Protein AF-0000000085147055 (afdb_homodimer)

pLDDT: mean 97.02, std 5.81, range [41.28, 99.0]

Secondary structure (DSSP, 8-state):
--PPPPHHHHHHHHHHHH--B---EES---TT--HHHHHHHHHHHHHHS--GGG---EEEEEEEHHHHHHHHHHHHHHS-STGGGHHHHHHHHH-SEEEEEEEEHHHHHHHHHH-GGGTTHHHHHHHHHHHHHHHHHHHHHHHTT-EEEEE--HHHHHHHGGGGT--TTEEEEEEEEEEEESS------------EEE-/--PPPPHHHHHHHHHHHH--B---EES---TT--HHHHHHHHHHHHHHS--GGG---EEEEEEEHHHHHHHHHHHHHHS-STGGGHHHHHHHHH-SEEEEEEEEHHHHHHHHHH-GGGTTHHHHHHHHHHHHHHHHHHHHHHHTT-EEEEE--HHHHHHHGGGGT--TTEEEEEEEEEEEESS------------EEE-

Radius of gyration: 20.84 Å; Cα contacts (8 Å, |Δi|>4): 750; chains: 2; bounding box: 51×59×54 Å

Structure (mmCIF, N/CA/C/O backbone):
data_AF-0000000085147055-model_v1
#
loop_
_entity.id
_entity.type
_entity.pdbx_description
1 polymer 'Nitroreductase domain-containing protein'
#
loop_
_atom_site.group_PDB
_atom_site.id
_atom_site.type_symbol
_atom_site.label_atom_id
_atom_site.label_alt_id
_atom_site.label_comp_id
_atom_site.label_asym_id
_atom_site.label_entity_id
_atom_site.label_seq_id
_atom_site.pdbx_PDB_ins_code
_atom_site.Cartn_x
_atom_site.Cartn_y
_atom_site.Cartn_z
_atom_site.occupancy
_atom_site.B_iso_or_equiv
_atom_site.auth_seq_id
_atom_site.auth_comp_id
_atom_site.auth_asym_id
_atom_site.auth_atom_id
_atom_site.pdbx_PDB_model_num
ATOM 1 N N . MET A 1 1 ? 1.228 -4.309 -29.781 1 41.88 1 MET A N 1
ATOM 2 C CA . MET A 1 1 ? 0.144 -3.332 -29.719 1 41.88 1 MET A CA 1
ATOM 3 C C . MET A 1 1 ? -0.255 -3.053 -28.266 1 41.88 1 MET A C 1
ATOM 5 O O . MET A 1 1 ? -0.121 -3.922 -27.406 1 41.88 1 MET A O 1
ATOM 9 N N . ALA A 1 2 ? -0.337 -1.767 -28 1 50.84 2 ALA A N 1
ATOM 10 C CA . ALA A 1 2 ? -0.741 -1.459 -26.641 1 50.84 2 ALA A CA 1
ATOM 11 C C . ALA A 1 2 ? -2.014 -2.213 -26.266 1 50.84 2 ALA A C 1
ATOM 13 O O . ALA A 1 2 ? -3.025 -2.127 -26.953 1 50.84 2 ALA A O 1
ATOM 14 N N . VAL A 1 3 ? -1.948 -3.371 -25.469 1 72.38 3 VAL A N 1
ATOM 15 C CA . VAL A 1 3 ? -3.127 -4.145 -25.094 1 72.38 3 VAL A CA 1
ATOM 16 C C . VAL A 1 3 ? -4.09 -3.262 -24.297 1 72.38 3 VAL A C 1
ATOM 18 O O . VAL A 1 3 ? -3.678 -2.541 -23.391 1 72.38 3 VAL A O 1
ATOM 21 N N . THR A 1 4 ? -5.285 -3.139 -24.812 1 88.69 4 THR A N 1
ATOM 22 C CA . THR A 1 4 ? -6.293 -2.242 -24.266 1 88.69 4 THR A CA 1
ATOM 23 C C . THR A 1 4 ? -6.781 -2.738 -22.906 1 88.69 4 THR A C 1
ATOM 25 O O . THR A 1 4 ? -7.078 -3.924 -22.734 1 88.69 4 THR A O 1
ATOM 28 N N . LEU A 1 5 ? -6.688 -1.878 -21.828 1 95.38 5 LEU A N 1
ATOM 29 C CA . LEU A 1 5 ? -7.203 -2.17 -20.5 1 95.38 5 LEU A CA 1
ATOM 30 C C . LEU A 1 5 ? -8.625 -1.635 -20.344 1 95.38 5 LEU A C 1
ATOM 32 O O . LEU A 1 5 ? -8.969 -0.599 -20.906 1 95.38 5 LEU A O 1
ATOM 36 N N . PRO A 1 6 ? -9.422 -2.412 -19.547 1 94.81 6 PRO A N 1
ATOM 37 C CA . PRO A 1 6 ? -10.727 -1.84 -19.203 1 94.81 6 PRO A CA 1
ATOM 38 C C . PRO A 1 6 ? -10.625 -0.431 -18.625 1 94.81 6 PRO A C 1
ATOM 40 O O . PRO A 1 6 ? -9.633 -0.1 -17.969 1 94.81 6 PRO A O 1
ATOM 43 N N . ALA A 1 7 ? -11.656 0.347 -18.828 1 95.75 7 ALA A N 1
ATOM 44 C CA . ALA A 1 7 ? -11.656 1.767 -18.484 1 95.75 7 ALA A CA 1
ATOM 45 C C . ALA A 1 7 ? -11.352 1.975 -17 1 95.75 7 ALA A C 1
ATOM 47 O O . ALA A 1 7 ? -10.531 2.822 -16.641 1 95.75 7 ALA A O 1
ATOM 48 N N . ASN A 1 8 ? -12.016 1.227 -16.125 1 96.56 8 ASN A N 1
ATOM 49 C CA . ASN A 1 8 ? -11.812 1.409 -14.695 1 96.56 8 ASN A CA 1
ATOM 50 C C . ASN A 1 8 ? -10.391 1.049 -14.273 1 96.56 8 ASN A C 1
ATOM 52 O O . ASN A 1 8 ? -9.836 1.665 -13.367 1 96.56 8 ASN A O 1
ATOM 56 N N . THR A 1 9 ? -9.805 0.028 -14.953 1 98.25 9 THR A N 1
ATOM 57 C CA . THR A 1 9 ? -8.422 -0.335 -14.688 1 98.25 9 THR A CA 1
ATOM 58 C C . THR A 1 9 ? -7.477 0.792 -15.094 1 98.25 9 THR A C 1
ATOM 60 O O . THR A 1 9 ? -6.555 1.139 -14.352 1 98.25 9 THR A O 1
ATOM 63 N N . GLN A 1 10 ? -7.746 1.362 -16.203 1 98 10 GLN A N 1
ATOM 64 C CA . GLN A 1 10 ? -6.91 2.453 -16.703 1 98 10 GLN A CA 1
ATOM 65 C C . GLN A 1 10 ? -6.984 3.664 -15.773 1 98 10 GLN A C 1
ATOM 67 O O . GLN A 1 10 ? -5.969 4.301 -15.492 1 98 10 GLN A O 1
ATOM 72 N N . VAL A 1 11 ? -8.203 4 -15.312 1 98.44 11 VAL A N 1
ATOM 73 C CA . VAL A 1 11 ? -8.375 5.117 -14.391 1 98.44 11 VAL A CA 1
ATOM 74 C C . VAL A 1 11 ? -7.574 4.863 -13.117 1 98.44 11 VAL A C 1
ATOM 76 O O . VAL A 1 11 ? -6.914 5.77 -12.602 1 98.44 11 VAL A O 1
ATOM 79 N N . TYR A 1 12 ? -7.648 3.617 -12.633 1 98.88 12 TYR A N 1
ATOM 80 C CA . TYR A 1 12 ? -6.941 3.234 -11.414 1 98.88 12 TYR A CA 1
ATOM 81 C C . TYR A 1 12 ? -5.434 3.381 -11.594 1 98.88 12 TYR A C 1
ATOM 83 O O . TYR A 1 12 ? -4.766 4.004 -10.766 1 98.88 12 TYR A O 1
ATOM 91 N N . LEU A 1 13 ? -4.891 2.912 -12.68 1 98.81 13 LEU A N 1
ATOM 92 C CA . LEU A 1 13 ? -3.457 2.963 -12.938 1 98.81 13 LEU A CA 1
ATOM 93 C C . LEU A 1 13 ? -3.002 4.395 -13.203 1 98.81 13 LEU A C 1
ATOM 95 O O . LEU A 1 13 ? -1.896 4.781 -12.828 1 98.81 13 LEU A O 1
ATOM 99 N N . ASN A 1 14 ? -3.867 5.184 -13.852 1 98.69 14 ASN A N 1
ATOM 100 C CA . ASN A 1 14 ? -3.543 6.59 -14.062 1 98.69 14 ASN A CA 1
ATOM 101 C C . ASN A 1 14 ? -3.381 7.34 -12.742 1 98.69 14 ASN A C 1
ATOM 103 O O . ASN A 1 14 ? -2.502 8.188 -12.609 1 98.69 14 ASN A O 1
ATOM 107 N N . ALA A 1 15 ? -4.262 7.035 -11.789 1 98.88 15 ALA A N 1
ATOM 108 C CA . ALA A 1 15 ? -4.168 7.672 -10.477 1 98.88 15 ALA A CA 1
ATOM 109 C C . ALA A 1 15 ? -2.846 7.332 -9.789 1 98.88 15 ALA A C 1
ATOM 111 O O . ALA A 1 15 ? -2.182 8.211 -9.234 1 98.88 15 ALA A O 1
ATOM 112 N N . ILE A 1 16 ? -2.449 6.051 -9.875 1 98.81 16 ILE A N 1
ATOM 113 C CA . ILE A 1 16 ? -1.212 5.59 -9.25 1 98.81 16 ILE A CA 1
ATOM 114 C C . ILE A 1 16 ? -0.019 6.289 -9.898 1 98.81 16 ILE A C 1
ATOM 116 O O . ILE A 1 16 ? 0.885 6.762 -9.203 1 98.81 16 ILE A O 1
ATOM 120 N N . ALA A 1 17 ? -0.03 6.426 -11.172 1 98.38 17 ALA A N 1
ATOM 121 C CA . ALA A 1 17 ? 1.076 7.035 -11.906 1 98.38 17 ALA A CA 1
ATOM 122 C C . ALA A 1 17 ? 1.141 8.539 -11.648 1 98.38 17 ALA A C 1
ATOM 124 O O . ALA A 1 17 ? 2.225 9.125 -11.633 1 98.38 17 ALA A O 1
ATOM 125 N N . ALA A 1 18 ? 0.005 9.172 -11.43 1 98.19 18 ALA A N 1
ATOM 126 C CA . ALA A 1 18 ? -0.072 10.625 -11.289 1 98.19 18 ALA A CA 1
ATOM 127 C C . ALA A 1 18 ? 0.379 11.062 -9.898 1 98.19 18 ALA A C 1
ATOM 129 O O . ALA A 1 18 ? 0.724 12.227 -9.688 1 98.19 18 ALA A O 1
ATOM 130 N N . ARG A 1 19 ? 0.287 10.148 -8.945 1 98.69 19 ARG A N 1
ATOM 131 C CA . ARG A 1 19 ? 0.708 10.453 -7.586 1 98.69 19 ARG A CA 1
ATOM 132 C C . ARG A 1 19 ? 2.207 10.727 -7.523 1 98.69 19 ARG A C 1
ATOM 134 O O . ARG A 1 19 ? 3.018 9.852 -7.832 1 98.69 19 ARG A O 1
ATOM 141 N N . ARG A 1 20 ? 2.592 11.953 -7.199 1 98.31 20 ARG A N 1
ATOM 142 C CA . ARG A 1 20 ? 3.967 12.422 -7.055 1 98.31 20 ARG A CA 1
ATOM 143 C C . ARG A 1 20 ? 4.137 13.242 -5.781 1 98.31 20 ARG A C 1
ATOM 145 O O . ARG A 1 20 ? 3.176 13.836 -5.289 1 98.31 20 ARG A O 1
ATOM 152 N N . THR A 1 21 ? 5.359 13.219 -5.277 1 98.19 21 THR A N 1
ATOM 153 C CA . THR A 1 21 ? 5.676 14.125 -4.184 1 98.19 21 THR A CA 1
ATOM 154 C C . THR A 1 21 ? 5.633 15.578 -4.656 1 98.19 21 THR A C 1
ATOM 156 O O . THR A 1 21 ? 6.277 15.938 -5.645 1 98.19 21 THR A O 1
ATOM 159 N N . LEU A 1 22 ? 4.848 16.359 -4.035 1 98.19 22 LEU A N 1
ATOM 160 C CA . LEU A 1 22 ? 4.785 17.797 -4.254 1 98.19 22 LEU A CA 1
ATOM 161 C C . LEU A 1 22 ? 5.066 18.562 -2.961 1 98.19 22 LEU A C 1
ATOM 163 O O . LEU A 1 22 ? 4.191 18.656 -2.096 1 98.19 22 LEU A O 1
ATOM 167 N N . TYR A 1 23 ? 6.195 19.172 -2.854 1 96.31 23 TYR A N 1
ATOM 168 C CA . TYR A 1 23 ? 6.641 19.797 -1.612 1 96.31 23 TYR A CA 1
ATOM 169 C C . TYR A 1 23 ? 6.078 21.203 -1.482 1 96.31 23 TYR A C 1
ATOM 171 O O . TYR A 1 23 ? 5.723 21.641 -0.385 1 96.31 23 TYR A O 1
ATOM 179 N N . GLU A 1 24 ? 6.082 21.891 -2.582 1 97.12 24 GLU A N 1
ATOM 180 C CA . GLU A 1 24 ? 5.613 23.266 -2.547 1 97.12 24 GLU A CA 1
ATOM 181 C C . GLU A 1 24 ? 4.09 23.328 -2.637 1 97.12 24 GLU A C 1
ATOM 183 O O . GLU A 1 24 ? 3.514 23.078 -3.697 1 97.12 24 GLU A O 1
ATOM 188 N N . LEU A 1 25 ? 3.486 23.719 -1.495 1 98.56 25 LEU A N 1
ATOM 189 C CA . LEU A 1 25 ? 2.033 23.75 -1.383 1 98.56 25 LEU A CA 1
ATOM 190 C C . LEU A 1 25 ? 1.547 25.109 -0.918 1 98.56 25 LEU A C 1
ATOM 192 O O . LEU A 1 25 ? 2.32 25.891 -0.359 1 98.56 25 LEU A O 1
ATOM 196 N N . LYS A 1 26 ? 0.346 25.422 -1.238 1 98.12 26 LYS A N 1
ATOM 197 C CA . LYS A 1 26 ? -0.42 26.469 -0.58 1 98.12 26 LYS A CA 1
ATOM 198 C C . LYS A 1 26 ? -1.386 25.891 0.448 1 98.12 26 LYS A C 1
ATOM 200 O O . LYS A 1 26 ? -2.035 24.875 0.193 1 98.12 26 LYS A O 1
ATOM 205 N N . PRO A 1 27 ? -1.491 26.531 1.623 1 98.44 27 PRO A N 1
ATOM 206 C CA . PRO A 1 27 ? -2.373 26.016 2.672 1 98.44 27 PRO A CA 1
ATOM 207 C C . PRO A 1 27 ? -3.848 26.312 2.4 1 98.44 27 PRO A C 1
ATOM 209 O O . PRO A 1 27 ? -4.504 26.984 3.201 1 98.44 27 PRO A O 1
ATOM 212 N N . GLU A 1 28 ? -4.324 25.781 1.277 1 98.5 28 GLU A N 1
ATOM 213 C CA . GLU A 1 28 ? -5.691 25.922 0.793 1 98.5 28 GLU A CA 1
ATOM 214 C C . GLU A 1 28 ? -6.203 24.609 0.188 1 98.5 28 GLU A C 1
ATOM 216 O O . GLU A 1 28 ? -5.418 23.703 -0.084 1 98.5 28 GLU A O 1
ATOM 221 N N . LEU A 1 29 ? -7.484 24.562 0.092 1 98.25 29 LEU A N 1
ATOM 222 C CA . LEU A 1 29 ? -8.125 23.453 -0.624 1 98.25 29 LEU A CA 1
ATOM 223 C C . LEU A 1 29 ? -8.594 23.906 -2.002 1 98.25 29 LEU A C 1
ATOM 225 O O . LEU A 1 29 ? -8.914 25.078 -2.201 1 98.25 29 LEU A O 1
ATOM 229 N N . PRO A 1 30 ? -8.609 22.953 -2.922 1 96.81 30 PRO A N 1
ATOM 230 C CA . PRO A 1 30 ? -9.266 23.281 -4.188 1 96.81 30 PRO A CA 1
ATOM 231 C C . PRO A 1 30 ? -10.711 23.75 -3.998 1 96.81 30 PRO A C 1
ATOM 233 O O . PRO A 1 30 ? -11.375 23.328 -3.039 1 96.81 30 PRO A O 1
ATOM 236 N N . ALA A 1 31 ? -11.273 24.547 -4.895 1 94.19 31 ALA A N 1
ATOM 237 C CA . ALA A 1 31 ? -12.57 25.203 -4.766 1 94.19 31 ALA A CA 1
ATOM 238 C C . ALA A 1 31 ? -13.688 24.188 -4.578 1 94.19 31 ALA A C 1
ATOM 240 O O . ALA A 1 31 ? -14.656 24.453 -3.857 1 94.19 31 ALA A O 1
ATOM 241 N N . ASP A 1 32 ? -13.625 23.031 -5.168 1 93.5 32 ASP A N 1
ATOM 242 C CA . ASP A 1 32 ? -14.719 22.062 -5.141 1 93.5 32 ASP A CA 1
ATOM 243 C C . ASP A 1 32 ? -14.398 20.906 -4.211 1 93.5 32 ASP A C 1
ATOM 245 O O . ASP A 1 32 ? -15.016 19.844 -4.297 1 93.5 32 ASP A O 1
ATOM 249 N N . VAL A 1 33 ? -13.445 21.094 -3.299 1 97.06 33 VAL A N 1
ATOM 250 C CA . VAL A 1 33 ? -13.047 20.062 -2.348 1 97.06 33 VAL A CA 1
ATOM 251 C C . VAL A 1 33 ? -13.219 20.578 -0.921 1 97.06 33 VAL A C 1
ATOM 253 O O . VAL A 1 33 ? -12.727 21.656 -0.581 1 97.06 33 VAL A O 1
ATOM 256 N N . THR A 1 34 ? -13.93 19.828 -0.094 1 97.12 34 THR A N 1
ATOM 257 C CA . THR A 1 34 ? -14.148 20.188 1.301 1 97.12 34 THR A CA 1
ATOM 258 C C . THR A 1 34 ? -13.336 19.281 2.229 1 97.12 34 THR A C 1
ATOM 260 O O . THR A 1 34 ? -12.812 18.25 1.797 1 97.12 34 THR A O 1
ATOM 263 N N . LEU A 1 35 ? -13.266 19.734 3.434 1 97.69 35 LEU A N 1
ATOM 264 C CA . LEU A 1 35 ? -12.617 18.922 4.445 1 97.69 35 LEU A CA 1
ATOM 265 C C . LEU A 1 35 ? -13.336 17.578 4.609 1 97.69 35 LEU A C 1
ATOM 267 O O . LEU A 1 35 ? -12.711 16.562 4.867 1 97.69 35 LEU A O 1
ATOM 271 N N . GLU A 1 36 ? -14.625 17.594 4.469 1 97.38 36 GLU A N 1
ATOM 272 C CA . GLU A 1 36 ? -15.422 16.375 4.559 1 97.38 36 GLU A CA 1
ATOM 273 C C . GLU A 1 36 ? -15.055 15.383 3.449 1 97.38 36 GLU A C 1
ATOM 275 O O . GLU A 1 36 ? -15.07 14.172 3.658 1 97.38 36 GLU A O 1
ATOM 280 N N . ASN A 1 37 ? -14.758 15.891 2.223 1 98.25 37 ASN A N 1
ATOM 281 C CA . ASN A 1 37 ? -14.281 15.031 1.145 1 98.25 37 ASN A CA 1
ATOM 282 C C . ASN A 1 37 ? -12.984 14.32 1.529 1 98.25 37 ASN A C 1
ATOM 284 O O . ASN A 1 37 ? -12.844 13.117 1.287 1 98.25 37 ASN A O 1
ATOM 288 N N . ILE A 1 38 ? -12.086 15.078 2.121 1 98.69 38 ILE A N 1
ATOM 289 C CA . ILE A 1 38 ? -10.797 14.531 2.521 1 98.69 38 ILE A CA 1
ATOM 290 C C . ILE A 1 38 ? -11 13.461 3.59 1 98.69 38 ILE A C 1
ATOM 292 O O . ILE A 1 38 ? -10.43 12.367 3.498 1 98.69 38 ILE A O 1
ATOM 296 N N . GLN A 1 39 ? -11.82 13.758 4.555 1 98.75 39 GLN A N 1
ATOM 297 C CA . GLN A 1 39 ? -12.125 12.797 5.609 1 98.75 39 GLN A CA 1
ATOM 298 C C . GLN A 1 39 ? -12.75 11.531 5.031 1 98.75 39 GLN A C 1
ATOM 300 O O . GLN A 1 39 ? -12.383 10.414 5.426 1 98.75 39 GLN A O 1
ATOM 305 N N . GLN A 1 40 ? -13.688 11.68 4.141 1 98.38 40 GLN A N 1
ATOM 306 C CA . GLN A 1 40 ? -14.352 10.555 3.502 1 98.38 40 GLN A CA 1
ATOM 307 C C . GLN A 1 40 ? -13.352 9.664 2.768 1 98.38 40 GLN A C 1
ATOM 309 O O . GLN A 1 40 ? -13.43 8.438 2.84 1 98.38 40 GLN A O 1
ATOM 314 N N . VAL A 1 41 ? -12.461 10.266 2.064 1 98.81 41 VAL A N 1
ATOM 315 C CA . VAL A 1 41 ? -11.453 9.547 1.287 1 98.81 41 VAL A CA 1
ATOM 316 C C . VAL A 1 41 ? -10.562 8.734 2.221 1 98.81 41 VAL A C 1
ATOM 318 O O . VAL A 1 41 ? -10.406 7.523 2.043 1 98.81 41 VAL A O 1
ATOM 321 N N . VAL A 1 42 ? -10.016 9.367 3.244 1 98.94 42 VAL A N 1
ATOM 322 C CA . VAL A 1 42 ? -9.109 8.695 4.164 1 98.94 42 VAL A CA 1
ATOM 323 C C . VAL A 1 42 ? -9.859 7.602 4.922 1 98.94 42 VAL A C 1
ATOM 325 O O . VAL A 1 42 ? -9.344 6.492 5.094 1 98.94 42 VAL A O 1
ATOM 328 N N . GLN A 1 43 ? -11.07 7.867 5.328 1 98.81 43 GLN A N 1
ATOM 329 C CA . GLN A 1 43 ? -11.891 6.891 6.031 1 98.81 43 GLN A CA 1
ATOM 330 C C . GLN A 1 43 ? -12.133 5.652 5.176 1 98.81 43 GLN A C 1
ATOM 332 O O . GLN A 1 43 ? -12.031 4.523 5.668 1 98.81 43 GLN A O 1
ATOM 337 N N . SER A 1 44 ? -12.484 5.887 3.926 1 98.75 44 SER A N 1
ATOM 338 C CA . SER A 1 44 ? -12.742 4.773 3.021 1 98.75 44 SER A CA 1
ATOM 339 C C . SER A 1 44 ? -11.516 3.887 2.865 1 98.75 44 SER A C 1
ATOM 341 O O . SER A 1 44 ? -11.617 2.658 2.877 1 98.75 44 SER A O 1
ATOM 343 N N . ILE A 1 45 ? -10.367 4.461 2.77 1 98.88 45 ILE A N 1
ATOM 344 C CA . ILE A 1 45 ? -9.133 3.713 2.553 1 98.88 45 ILE A CA 1
ATOM 345 C C . ILE A 1 45 ? -8.766 2.945 3.82 1 98.88 45 ILE A C 1
ATOM 347 O O . ILE A 1 45 ? -8.414 1.767 3.76 1 98.88 45 ILE A O 1
ATOM 351 N N . ILE A 1 46 ? -8.906 3.584 4.984 1 98.88 46 ILE A N 1
ATOM 352 C CA . ILE A 1 46 ? -8.656 2.916 6.258 1 98.88 46 ILE A CA 1
ATOM 353 C C . ILE A 1 46 ? -9.578 1.706 6.391 1 98.88 46 ILE A C 1
ATOM 355 O O . ILE A 1 46 ? -9.133 0.617 6.762 1 98.88 46 ILE A O 1
ATOM 359 N N . LYS A 1 47 ? -10.766 1.87 6.055 1 98.69 47 LYS A N 1
ATOM 360 C CA . LYS A 1 47 ? -11.797 0.848 6.238 1 98.69 47 LYS A CA 1
ATOM 361 C C . LYS A 1 47 ? -11.57 -0.332 5.297 1 98.69 47 LYS A C 1
ATOM 363 O O . LYS A 1 47 ? -11.719 -1.489 5.695 1 98.69 47 LYS A O 1
ATOM 368 N N . ASN A 1 48 ? -11.18 -0.044 4.074 1 98.81 48 ASN A N 1
ATOM 369 C CA . ASN A 1 48 ? -11.281 -1.068 3.043 1 98.81 48 ASN A CA 1
ATOM 370 C C . ASN A 1 48 ? -9.922 -1.683 2.723 1 98.81 48 ASN A C 1
ATOM 372 O O . ASN A 1 48 ? -9.836 -2.666 1.985 1 98.81 48 ASN A O 1
ATOM 376 N N . THR A 1 49 ? -8.812 -1.105 3.199 1 98.88 49 THR A N 1
ATOM 377 C CA . THR A 1 49 ? -7.523 -1.763 3.037 1 98.88 49 THR A CA 1
ATOM 378 C C . THR A 1 49 ? -7.488 -3.082 3.803 1 98.88 49 THR A C 1
ATOM 380 O O . THR A 1 49 ? -7.852 -3.133 4.98 1 98.88 49 THR A O 1
ATOM 383 N N . PRO A 1 50 ? -7.098 -4.164 3.129 1 98.69 50 PRO A N 1
ATOM 384 C CA . PRO A 1 50 ? -7.082 -5.449 3.834 1 98.69 50 PRO A CA 1
ATOM 385 C C . PRO A 1 50 ? -6.023 -5.508 4.934 1 98.69 50 PRO A C 1
ATOM 387 O O . PRO A 1 50 ? -4.961 -4.891 4.805 1 98.69 50 PRO A O 1
ATOM 390 N N . THR A 1 51 ? -6.332 -6.199 6 1 98.62 51 THR A N 1
ATOM 391 C CA . THR A 1 51 ? -5.406 -6.523 7.082 1 98.62 51 THR A CA 1
ATOM 392 C C . THR A 1 51 ? -5.414 -8.023 7.371 1 98.62 51 THR A C 1
ATOM 394 O O . THR A 1 51 ? -6.375 -8.719 7.043 1 98.62 51 THR A O 1
ATOM 397 N N . ALA A 1 52 ? -4.281 -8.5 7.918 1 97.75 52 ALA A N 1
ATOM 398 C CA . ALA A 1 52 ? -4.188 -9.922 8.234 1 97.75 52 ALA A CA 1
ATOM 399 C C . ALA A 1 52 ? -5.32 -10.359 9.164 1 97.75 52 ALA A C 1
ATOM 401 O O . ALA A 1 52 ? -5.539 -9.75 10.211 1 97.75 52 ALA A O 1
ATOM 402 N N . LEU A 1 53 ? -6.078 -11.359 8.703 1 96.94 53 LEU A N 1
ATOM 403 C CA . LEU A 1 53 ? -7.188 -11.938 9.445 1 96.94 53 LEU A CA 1
ATOM 404 C C . LEU A 1 53 ? -8.211 -10.875 9.82 1 96.94 53 LEU A C 1
ATOM 406 O O . LEU A 1 53 ? -8.828 -10.938 10.883 1 96.94 53 LEU A O 1
ATOM 410 N N . ASN A 1 54 ? -8.266 -9.82 8.977 1 97.56 54 ASN A N 1
ATOM 411 C CA . ASN A 1 54 ? -9.203 -8.719 9.164 1 97.56 54 ASN A CA 1
ATOM 412 C C . ASN A 1 54 ? -9.039 -8.07 10.539 1 97.56 54 ASN A C 1
ATOM 414 O O . ASN A 1 54 ? -10.023 -7.715 11.18 1 97.56 54 ASN A O 1
ATOM 418 N N . SER A 1 55 ? -7.781 -7.934 10.969 1 98.12 55 SER A N 1
ATOM 419 C CA . SER A 1 55 ? -7.477 -7.363 12.273 1 98.12 55 SER A CA 1
ATOM 420 C C . SER A 1 55 ? -7.828 -5.879 12.328 1 98.12 55 SER A C 1
ATOM 422 O O . SER A 1 55 ? -8.031 -5.324 13.406 1 98.12 55 SER A O 1
ATOM 424 N N . GLN A 1 56 ? -7.844 -5.16 11.25 1 98.62 56 GLN A N 1
ATOM 425 C CA . GLN A 1 56 ? -8.258 -3.768 11.109 1 98.62 56 GLN A CA 1
ATOM 426 C C . GLN A 1 56 ? -7.512 -2.869 12.094 1 98.62 56 GLN A C 1
ATOM 428 O O . GLN A 1 56 ? -8.125 -2.055 12.781 1 98.62 56 GLN A O 1
ATOM 433 N N . GLU A 1 57 ? -6.152 -3.021 12.047 1 98.81 57 GLU A N 1
ATOM 434 C CA . GLU A 1 57 ? -5.32 -2.303 13.008 1 98.81 57 GLU A CA 1
ATOM 435 C C . GLU A 1 57 ? -4.941 -0.919 12.484 1 98.81 57 GLU A C 1
ATOM 437 O O . GLU A 1 57 ? -4.43 -0.085 13.227 1 98.81 57 GLU A O 1
ATOM 442 N N . ASN A 1 58 ? -5.18 -0.544 11.25 1 98.94 58 ASN A N 1
ATOM 443 C CA . ASN A 1 58 ? -4.84 0.768 10.711 1 98.94 58 ASN A CA 1
ATOM 444 C C . ASN A 1 58 ? -5.684 1.87 11.344 1 98.94 58 ASN A C 1
ATOM 446 O O . ASN A 1 58 ? -6.883 1.69 11.562 1 98.94 58 ASN A O 1
ATOM 450 N N . ARG A 1 59 ? -5.02 3.014 11.641 1 98.94 59 ARG A N 1
ATOM 451 C CA . ARG A 1 59 ? -5.68 4.203 12.164 1 98.94 59 ARG A CA 1
ATOM 452 C C . ARG A 1 59 ? -5.168 5.465 11.477 1 98.94 59 ARG A C 1
ATOM 454 O O . ARG A 1 59 ? -4.062 5.473 10.93 1 98.94 59 ARG A O 1
ATOM 461 N N . ALA A 1 60 ? -5.984 6.504 11.555 1 98.94 60 ALA A N 1
ATOM 462 C CA . ALA A 1 60 ? -5.547 7.805 11.062 1 98.94 60 ALA A CA 1
ATOM 463 C C . ALA A 1 60 ? -6.316 8.938 11.742 1 98.94 60 ALA A C 1
ATOM 465 O O . ALA A 1 60 ? -7.426 8.727 12.234 1 98.94 60 ALA A O 1
ATOM 466 N N . ILE A 1 61 ? -5.73 10.055 11.805 1 98.94 61 ILE A N 1
ATOM 467 C CA . ILE A 1 61 ? -6.383 11.312 12.133 1 98.94 61 ILE A CA 1
ATOM 468 C C . ILE A 1 61 ? -6.004 12.375 11.102 1 98.94 61 ILE A C 1
ATOM 470 O O . ILE A 1 61 ? -5.047 12.203 10.352 1 98.94 61 ILE A O 1
ATOM 474 N N . ILE A 1 62 ? -6.793 13.43 11.086 1 98.94 62 ILE A N 1
ATOM 475 C CA . ILE A 1 62 ? -6.492 14.578 10.242 1 98.94 62 ILE A CA 1
ATOM 476 C C . ILE A 1 62 ? -6.309 15.82 11.102 1 98.94 62 ILE A C 1
ATOM 478 O O . ILE A 1 62 ? -7.137 16.109 11.977 1 98.94 62 ILE A O 1
ATOM 482 N N . LEU A 1 63 ? -5.188 16.469 10.922 1 98.88 63 LEU A N 1
ATOM 483 C CA . LEU A 1 63 ? -4.898 17.75 11.578 1 98.88 63 LEU A CA 1
ATOM 484 C C . LEU A 1 63 ? -5.09 18.906 10.617 1 98.88 63 LEU A C 1
ATOM 486 O O . LEU A 1 63 ? -4.605 18.875 9.484 1 98.88 63 LEU A O 1
ATOM 490 N N . ILE A 1 64 ? -5.758 20.016 11.07 1 98.81 64 ILE A N 1
ATOM 491 C CA . ILE A 1 64 ? -5.875 21.234 10.297 1 98.81 64 ILE A CA 1
ATOM 492 C C . ILE A 1 64 ? -5.758 22.438 11.227 1 98.81 64 ILE A C 1
ATOM 494 O O . ILE A 1 64 ? -5.715 22.297 12.453 1 98.81 64 ILE A O 1
ATOM 498 N N . GLY A 1 65 ? -5.57 23.641 10.633 1 98.38 65 GLY A N 1
ATOM 499 C CA . GLY A 1 65 ? -5.586 24.875 11.391 1 98.38 65 GLY A CA 1
ATOM 500 C C . GLY A 1 65 ? -4.57 24.906 12.516 1 98.38 65 GLY A C 1
ATOM 501 O O . GLY A 1 65 ? -3.393 24.609 12.305 1 98.38 65 GLY A O 1
ATOM 502 N N . ASP A 1 66 ? -5.074 25.25 13.719 1 98.19 66 ASP A N 1
ATOM 503 C CA . ASP A 1 66 ? -4.195 25.453 14.867 1 98.19 66 ASP A CA 1
ATOM 504 C C . ASP A 1 66 ? -3.568 24.125 15.305 1 98.19 66 ASP A C 1
ATOM 506 O O . ASP A 1 66 ? -2.398 24.078 15.688 1 98.19 66 ASP A O 1
ATOM 510 N N . ALA A 1 67 ? -4.34 23.031 15.266 1 98.5 67 ALA A N 1
ATOM 511 C CA . ALA A 1 67 ? -3.809 21.734 15.648 1 98.5 67 ALA A CA 1
ATOM 512 C C . ALA A 1 67 ? -2.635 21.328 14.766 1 98.5 67 ALA A C 1
ATOM 514 O O . ALA A 1 67 ? -1.6 20.875 15.258 1 98.5 67 ALA A O 1
ATOM 515 N N . HIS A 1 68 ? -2.814 21.516 13.469 1 98.69 68 HIS A N 1
ATOM 516 C CA . HIS A 1 68 ? -1.757 21.234 12.508 1 98.69 68 HIS A CA 1
ATOM 517 C C . HIS A 1 68 ? -0.506 22.062 12.812 1 98.69 68 HIS A C 1
ATOM 519 O O . HIS A 1 68 ? 0.589 21.5 12.93 1 98.69 68 HIS A O 1
ATOM 525 N N . LYS A 1 69 ? -0.67 23.344 12.992 1 98.5 69 LYS A N 1
ATOM 526 C CA . LYS A 1 69 ? 0.45 24.25 13.219 1 98.5 69 LYS A CA 1
ATOM 527 C C . LYS A 1 69 ? 1.18 23.922 14.516 1 98.5 69 LYS A C 1
ATOM 529 O O . LYS A 1 69 ? 2.41 23.938 14.57 1 98.5 69 LYS A O 1
ATOM 534 N N . LYS A 1 70 ? 0.434 23.625 15.531 1 98.25 70 LYS A N 1
ATOM 535 C CA . LYS A 1 70 ? 1.03 23.328 16.828 1 98.25 70 LYS A CA 1
ATOM 536 C C . LYS A 1 70 ? 1.87 22.047 16.766 1 98.25 70 LYS A C 1
ATOM 538 O O . LYS A 1 70 ? 2.982 22.016 17.297 1 98.25 70 LYS A O 1
ATOM 543 N N . VAL A 1 71 ? 1.334 21 16.156 1 98.69 71 VAL A N 1
ATOM 544 C CA . VAL A 1 71 ? 2.051 19.734 16.047 1 98.69 71 VAL A CA 1
ATOM 545 C C . VAL A 1 71 ? 3.344 19.922 15.266 1 98.69 71 VAL A C 1
ATOM 547 O O . VAL A 1 71 ? 4.418 19.516 15.711 1 98.69 71 VAL A O 1
ATOM 550 N N . TRP A 1 72 ? 3.273 20.594 14.18 1 98.69 72 TRP A N 1
ATOM 551 C CA . TRP A 1 72 ? 4.461 20.75 13.352 1 98.69 72 TRP A CA 1
ATOM 552 C C . TRP A 1 72 ? 5.43 21.75 13.953 1 98.69 72 TRP A C 1
ATOM 554 O O . TRP A 1 72 ? 6.645 21.656 13.75 1 98.69 72 TRP A O 1
ATOM 564 N N . ASP A 1 73 ? 4.918 22.781 14.703 1 98.5 73 ASP A N 1
ATOM 565 C CA . ASP A 1 73 ? 5.816 23.656 15.445 1 98.5 73 ASP A CA 1
ATOM 566 C C . ASP A 1 73 ? 6.664 22.859 16.438 1 98.5 73 ASP A C 1
ATOM 568 O O . ASP A 1 73 ? 7.855 23.125 16.594 1 98.5 73 ASP A O 1
ATOM 572 N N . HIS A 1 74 ? 6.066 21.953 17.125 1 98.19 74 HIS A N 1
ATOM 573 C CA . HIS A 1 74 ? 6.801 21.062 18.031 1 98.19 74 HIS A CA 1
ATOM 574 C C . HIS A 1 74 ? 7.879 20.281 17.281 1 98.19 74 HIS A C 1
ATOM 576 O O . HIS A 1 74 ? 9.008 20.156 17.766 1 98.19 74 HIS A O 1
ATOM 582 N N . VAL A 1 75 ? 7.535 19.719 16.078 1 98.38 75 VAL A N 1
ATOM 583 C CA . VAL A 1 75 ? 8.484 18.953 15.281 1 98.38 75 VAL A CA 1
ATOM 584 C C . VAL A 1 75 ? 9.664 19.859 14.891 1 98.38 75 VAL A C 1
ATOM 586 O O . VAL A 1 75 ? 10.82 19.453 15.008 1 98.38 75 VAL A O 1
ATOM 589 N N . VAL A 1 76 ? 9.375 21.094 14.453 1 98.31 76 VAL A N 1
ATOM 590 C CA . VAL A 1 76 ? 10.414 22.047 14.078 1 98.31 76 VAL A CA 1
ATOM 591 C C . VAL A 1 76 ? 11.367 22.266 15.25 1 98.31 76 VAL A C 1
ATOM 593 O O . VAL A 1 76 ? 12.594 22.234 15.078 1 98.31 76 VAL A O 1
ATOM 596 N N . LYS A 1 77 ? 10.859 22.391 16.391 1 97.56 77 LYS A N 1
ATOM 597 C CA . LYS A 1 77 ? 11.656 22.672 17.562 1 97.56 77 LYS A CA 1
ATOM 598 C C . LYS A 1 77 ? 12.477 21.453 17.984 1 97.56 77 LYS A C 1
ATOM 600 O O . LYS A 1 77 ? 13.555 21.594 18.562 1 97.56 77 LYS A O 1
ATOM 605 N N . ALA A 1 78 ? 11.977 20.297 17.703 1 96.5 78 ALA A N 1
ATOM 606 C CA . ALA A 1 78 ? 12.609 19.047 18.141 1 96.5 78 ALA A CA 1
ATOM 607 C C . ALA A 1 78 ? 13.789 18.688 17.234 1 96.5 78 ALA A C 1
ATOM 609 O O . ALA A 1 78 ? 14.617 17.859 17.578 1 96.5 78 ALA A O 1
ATOM 610 N N . ILE A 1 79 ? 13.844 19.219 16.016 1 93.81 79 ILE A N 1
ATOM 611 C CA . ILE A 1 79 ? 14.859 18.844 15.031 1 93.81 79 ILE A CA 1
ATOM 612 C C . ILE A 1 79 ? 16.094 19.734 15.219 1 93.81 79 ILE A C 1
ATOM 614 O O . ILE A 1 79 ? 15.984 20.953 15.258 1 93.81 79 ILE A O 1
ATOM 618 N N . PRO A 1 80 ? 17.188 19.047 15.344 1 89.31 80 PRO A N 1
ATOM 619 C CA . PRO A 1 80 ? 18.406 19.844 15.484 1 89.31 80 PRO A CA 1
ATOM 620 C C . PRO A 1 80 ? 18.891 20.422 14.156 1 89.31 80 PRO A C 1
ATOM 622 O O . PRO A 1 80 ? 18.75 19.797 13.109 1 89.31 80 PRO A O 1
ATOM 625 N N . GLY A 1 81 ? 19.484 21.562 14.156 1 90.31 81 GLY A N 1
ATOM 626 C CA . GLY A 1 81 ? 20.094 22.172 12.984 1 90.31 81 GLY A CA 1
ATOM 627 C C . GLY A 1 81 ? 19.094 22.844 12.07 1 90.31 81 GLY A C 1
ATOM 628 O O . GLY A 1 81 ? 17.953 22.375 11.938 1 90.31 81 GLY A O 1
ATOM 629 N N . GLU A 1 82 ? 19.453 23.844 11.461 1 91.44 82 GLU A N 1
ATOM 630 C CA . GLU A 1 82 ? 18.547 24.625 10.633 1 91.44 82 GLU A CA 1
ATOM 631 C C . GLU A 1 82 ? 18.203 23.891 9.344 1 91.44 82 GLU A C 1
ATOM 633 O O . GLU A 1 82 ? 17.078 24.016 8.844 1 91.44 82 GLU A O 1
ATOM 638 N N . ASN A 1 83 ? 19.094 23.141 8.789 1 91.88 83 ASN A N 1
ATOM 639 C CA . ASN A 1 83 ? 18.828 22.422 7.551 1 91.88 83 ASN A CA 1
ATOM 640 C C . ASN A 1 83 ? 17.75 21.359 7.746 1 91.88 83 ASN A C 1
ATOM 642 O O . ASN A 1 83 ? 16.922 21.141 6.855 1 91.88 83 ASN A O 1
ATOM 646 N N . GLY A 1 84 ? 17.781 20.703 8.859 1 92.62 84 GLY A N 1
ATOM 647 C CA . GLY A 1 84 ? 16.797 19.688 9.172 1 92.62 84 GLY A CA 1
ATOM 648 C C . GLY A 1 84 ? 15.398 20.234 9.391 1 92.62 84 GLY A C 1
ATOM 649 O O . GLY A 1 84 ? 14.414 19.5 9.336 1 92.62 84 GLY A O 1
ATOM 650 N N . LYS A 1 85 ? 15.281 21.516 9.562 1 96.25 85 LYS A N 1
ATOM 651 C CA . LYS A 1 85 ? 14.008 22.141 9.898 1 96.25 85 LYS A CA 1
ATOM 652 C C . LYS A 1 85 ? 13.242 22.531 8.641 1 96.25 85 LYS A C 1
ATOM 654 O O . LYS A 1 85 ? 12.055 22.875 8.711 1 96.25 85 LYS A O 1
ATOM 659 N N . LYS A 1 86 ? 13.914 22.453 7.562 1 95.44 86 LYS A N 1
ATOM 660 C CA . LYS A 1 86 ? 13.32 22.953 6.32 1 95.44 86 LYS A CA 1
ATOM 661 C C . LYS A 1 86 ? 12.016 22.234 6.012 1 95.44 86 LYS A C 1
ATOM 663 O O . LYS A 1 86 ? 10.984 22.875 5.785 1 95.44 86 LYS A O 1
ATOM 668 N N . ARG A 1 87 ? 12.055 20.922 6.031 1 96.06 87 ARG A N 1
ATOM 669 C CA . ARG A 1 87 ? 10.875 20.156 5.656 1 96.06 87 ARG A CA 1
ATOM 670 C C . ARG A 1 87 ? 9.781 20.281 6.707 1 96.06 87 ARG A C 1
ATOM 672 O O . ARG A 1 87 ? 8.617 20.531 6.379 1 96.06 87 ARG A O 1
ATOM 679 N N . PRO A 1 88 ? 10.102 20.188 7.961 1 98 88 PRO A N 1
ATOM 680 C CA . PRO A 1 88 ? 9.062 20.406 8.969 1 98 88 PRO A CA 1
ATOM 681 C C . PRO A 1 88 ? 8.453 21.812 8.898 1 98 88 PRO A C 1
ATOM 683 O O . PRO A 1 88 ? 7.246 21.969 9.109 1 98 88 PRO A O 1
ATOM 686 N N . THR A 1 89 ? 9.234 22.781 8.641 1 97.94 89 THR A N 1
ATOM 687 C CA . THR A 1 89 ? 8.727 24.141 8.508 1 97.94 89 THR A CA 1
ATOM 688 C C . THR A 1 89 ? 7.785 24.25 7.312 1 97.94 89 THR A C 1
ATOM 690 O O . THR A 1 89 ? 6.738 24.906 7.398 1 97.94 89 THR A O 1
ATOM 693 N N . SER A 1 90 ? 8.227 23.656 6.262 1 97 90 SER A N 1
ATOM 694 C CA . SER A 1 90 ? 7.367 23.625 5.082 1 97 90 SER A CA 1
ATOM 695 C C . SER A 1 90 ? 6.039 22.938 5.383 1 97 90 SER A C 1
ATOM 697 O O . SER A 1 90 ? 4.977 23.422 5 1 97 90 SER A O 1
ATOM 699 N N . ALA A 1 91 ? 6.066 21.797 6.039 1 98.31 91 ALA A N 1
ATOM 700 C CA . ALA A 1 91 ? 4.844 21.109 6.43 1 98.31 91 ALA A CA 1
ATOM 701 C C . ALA A 1 91 ? 3.955 22 7.293 1 98.31 91 ALA A C 1
ATOM 703 O O . ALA A 1 91 ? 2.734 22.031 7.109 1 98.31 91 ALA A O 1
ATOM 704 N N . ARG A 1 92 ? 4.551 22.734 8.18 1 98.62 92 ARG A N 1
ATOM 705 C CA . ARG A 1 92 ? 3.828 23.609 9.094 1 98.62 92 ARG A CA 1
ATOM 706 C C . ARG A 1 92 ? 3.15 24.75 8.344 1 98.62 92 ARG A C 1
ATOM 708 O O . ARG A 1 92 ? 1.974 25.031 8.57 1 98.62 92 ARG A O 1
ATOM 715 N N . ASP A 1 93 ? 3.863 25.344 7.406 1 98.38 93 ASP A N 1
ATOM 716 C CA . ASP A 1 93 ? 3.473 26.656 6.906 1 98.38 93 ASP A CA 1
ATOM 717 C C . ASP A 1 93 ? 2.82 26.547 5.531 1 98.38 93 ASP A C 1
ATOM 719 O O . ASP A 1 93 ? 2.021 27.406 5.148 1 98.38 93 ASP A O 1
ATOM 723 N N . GLU A 1 94 ? 3.164 25.516 4.793 1 98.31 94 GLU A N 1
ATOM 724 C CA . GLU A 1 94 ? 2.787 25.484 3.381 1 98.31 94 GLU A CA 1
ATOM 725 C C . GLU A 1 94 ? 1.654 24.5 3.125 1 98.31 94 GLU A C 1
ATOM 727 O O . GLU A 1 94 ? 1.034 24.516 2.059 1 98.31 94 GLU A O 1
ATOM 732 N N . ALA A 1 95 ? 1.312 23.641 4.07 1 98.81 95 ALA A N 1
ATOM 733 C CA . ALA A 1 95 ? 0.249 22.656 3.896 1 98.81 95 ALA A CA 1
ATOM 734 C C . ALA A 1 95 ? -1.056 23.141 4.523 1 98.81 95 ALA A C 1
ATOM 736 O O . ALA A 1 95 ? -1.04 23.891 5.492 1 98.81 95 ALA A O 1
ATOM 737 N N . TYR A 1 96 ? -2.188 22.734 3.953 1 98.88 96 TYR A N 1
ATOM 738 C CA . TYR A 1 96 ? -3.488 22.984 4.562 1 98.88 96 TYR A CA 1
ATOM 739 C C . TYR A 1 96 ? -3.67 22.172 5.828 1 98.88 96 TYR A C 1
ATOM 741 O O . TYR A 1 96 ? -4.242 22.641 6.812 1 98.88 96 TYR A O 1
ATOM 749 N N . GLY A 1 97 ? -3.236 20.938 5.793 1 98.88 97 GLY A N 1
ATOM 750 C CA . GLY A 1 97 ? -3.307 19.984 6.887 1 98.88 97 GLY A CA 1
ATOM 751 C C . GLY A 1 97 ? -2.418 18.781 6.684 1 98.88 97 GLY A C 1
ATOM 752 O O . GLY A 1 97 ? -1.53 18.797 5.828 1 98.88 97 GLY A O 1
ATOM 753 N N . CYS A 1 98 ? -2.678 17.797 7.551 1 98.88 98 CYS A N 1
ATOM 754 C CA . CYS A 1 98 ? -1.863 16.594 7.516 1 98.88 98 CYS A CA 1
AT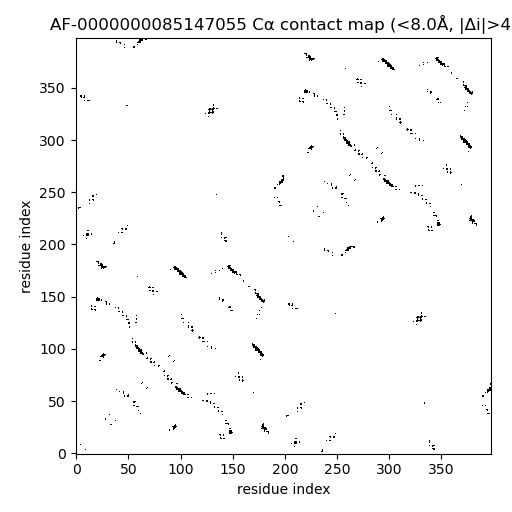OM 755 C C . CYS A 1 98 ? -2.656 15.383 8.008 1 98.88 98 CYS A C 1
ATOM 757 O O . CYS A 1 98 ? -3.408 15.484 8.977 1 98.88 98 CYS A O 1
ATOM 759 N N . VAL A 1 99 ? -2.539 14.32 7.258 1 99 99 VAL A N 1
ATOM 760 C CA . VAL A 1 99 ? -3.023 13.039 7.766 1 99 99 VAL A CA 1
ATOM 761 C C . VAL A 1 99 ? -1.912 12.336 8.539 1 99 99 VAL A C 1
ATOM 763 O O . VAL A 1 99 ? -0.797 12.188 8.039 1 99 99 VAL A O 1
ATOM 766 N N . ILE A 1 100 ? -2.193 11.969 9.766 1 98.94 100 ILE A N 1
ATOM 767 C CA . ILE A 1 100 ? -1.274 11.141 10.547 1 98.94 100 ILE A CA 1
ATOM 768 C C . ILE A 1 100 ? -1.758 9.695 10.555 1 98.94 100 ILE A C 1
ATOM 770 O O . ILE A 1 100 ? -2.904 9.422 10.914 1 98.94 100 ILE A O 1
ATOM 774 N N . PHE A 1 101 ? -0.886 8.789 10.164 1 99 101 PHE A N 1
ATOM 775 C CA . PHE A 1 101 ? -1.232 7.379 10.102 1 99 101 PHE A CA 1
ATOM 776 C C . PHE A 1 101 ? -0.659 6.625 11.289 1 99 101 PHE A C 1
ATOM 778 O O . PHE A 1 101 ? 0.474 6.875 11.703 1 99 101 PHE A O 1
ATOM 785 N N . PHE A 1 102 ? -1.445 5.68 11.805 1 98.94 102 PHE A N 1
ATOM 786 C CA . PHE A 1 102 ? -1.059 4.898 12.969 1 98.94 102 PHE A CA 1
ATOM 787 C C . PHE A 1 102 ? -1.343 3.418 12.75 1 98.94 102 PHE A C 1
ATOM 789 O O . PHE A 1 102 ? -2.09 3.051 11.844 1 98.94 102 PHE A O 1
ATOM 796 N N . THR A 1 103 ? -0.73 2.646 13.57 1 98.94 103 THR A N 1
ATOM 797 C CA . THR A 1 103 ? -1.103 1.252 13.781 1 98.94 103 THR A CA 1
ATOM 798 C C . THR A 1 103 ? -1.508 1.014 15.234 1 98.94 103 THR A C 1
ATOM 800 O O . THR A 1 103 ? -0.794 1.414 16.156 1 98.94 103 THR A O 1
ATOM 803 N N . GLU A 1 104 ? -2.688 0.457 15.461 1 98.88 104 GLU A N 1
ATOM 804 C CA . GLU A 1 104 ? -3.117 0.041 16.797 1 98.88 104 GLU A CA 1
ATOM 805 C C . GLU A 1 104 ? -2.34 -1.185 17.266 1 98.88 104 GLU A C 1
ATOM 807 O O . GLU A 1 104 ? -2.697 -2.318 16.938 1 98.88 104 GLU A O 1
ATOM 812 N N . GLN A 1 105 ? -1.406 -1.003 18.109 1 98.62 105 GLN A N 1
ATOM 813 C CA . GLN A 1 105 ? -0.452 -2.047 18.469 1 98.62 105 GLN A CA 1
ATOM 814 C C . GLN A 1 105 ? -1.102 -3.104 19.359 1 98.62 105 GLN A C 1
ATOM 816 O O . GLN A 1 105 ? -0.715 -4.273 19.328 1 98.62 105 GLN A O 1
ATOM 821 N N . ASN A 1 106 ? -2.064 -2.715 20.172 1 98.75 106 ASN A N 1
ATOM 822 C CA . ASN A 1 106 ? -2.756 -3.709 20.984 1 98.75 106 ASN A CA 1
ATOM 823 C C . ASN A 1 106 ? -3.434 -4.77 20.109 1 98.75 106 ASN A C 1
ATOM 825 O O . ASN A 1 106 ? -3.49 -5.941 20.5 1 98.75 106 ASN A O 1
ATOM 829 N N . THR A 1 107 ? -3.959 -4.344 19.016 1 98.75 107 THR A N 1
ATOM 830 C CA . THR A 1 107 ? -4.57 -5.293 18.094 1 98.75 107 THR A CA 1
ATOM 831 C C . THR A 1 107 ? -3.521 -6.246 17.516 1 98.75 107 THR A C 1
ATOM 833 O O . THR A 1 107 ? -3.73 -7.461 17.484 1 98.75 107 THR A O 1
ATOM 836 N N . VAL A 1 108 ? -2.398 -5.723 17.078 1 98.69 108 VAL A N 1
ATOM 837 C CA . VAL A 1 108 ? -1.324 -6.551 16.547 1 98.69 108 VAL A CA 1
ATOM 838 C C . VAL A 1 108 ? -0.884 -7.57 17.594 1 98.69 108 VAL A C 1
ATOM 840 O O . VAL A 1 108 ? -0.784 -8.766 17.297 1 98.69 108 VAL A O 1
ATOM 843 N N . LYS A 1 109 ? -0.676 -7.121 18.797 1 98.62 109 LYS A N 1
ATOM 844 C CA . LYS A 1 109 ? -0.23 -7.98 19.891 1 98.62 109 LYS A CA 1
ATOM 845 C C . LYS A 1 109 ? -1.267 -9.055 20.203 1 98.62 109 LYS A C 1
ATOM 847 O O . LYS A 1 109 ? -0.913 -10.203 20.484 1 98.62 109 LYS A O 1
ATOM 852 N N . LYS A 1 110 ? -2.506 -8.633 20.234 1 98.62 110 LYS A N 1
ATOM 853 C CA . LYS A 1 110 ? -3.572 -9.594 20.5 1 98.62 110 LYS A CA 1
ATOM 854 C C . LYS A 1 110 ? -3.551 -10.734 19.484 1 98.62 110 LYS A C 1
ATOM 856 O O . LYS A 1 110 ? -3.668 -11.906 19.859 1 98.62 110 LYS A O 1
ATOM 861 N N . PHE A 1 111 ? -3.359 -10.43 18.25 1 98.38 111 PHE A N 1
ATOM 862 C CA . PHE A 1 111 ? -3.328 -11.461 17.219 1 98.38 111 PHE A CA 1
ATOM 863 C C . PHE A 1 111 ? -2.074 -12.312 17.344 1 98.38 111 PHE A C 1
ATOM 865 O O . PHE A 1 111 ? -2.117 -13.523 17.125 1 98.38 111 PHE A O 1
ATOM 872 N N . GLN A 1 112 ? -0.975 -11.664 17.703 1 98.44 112 GLN A N 1
ATOM 873 C CA . GLN A 1 112 ? 0.227 -12.445 17.984 1 98.44 112 GLN A CA 1
ATOM 874 C C . GLN A 1 112 ? -0.023 -13.461 19.078 1 98.44 112 GLN A C 1
ATOM 876 O O . GLN A 1 112 ? 0.443 -14.602 19 1 98.44 112 GLN A O 1
ATOM 881 N N . GLN A 1 113 ? -0.788 -13.078 20.078 1 98.56 113 GLN A N 1
ATOM 882 C CA . GLN A 1 113 ? -1.094 -13.953 21.203 1 98.56 113 GLN A CA 1
ATOM 883 C C . GLN A 1 113 ? -2.092 -15.039 20.812 1 98.56 113 GLN A C 1
ATOM 885 O O . GLN A 1 113 ? -1.968 -16.188 21.234 1 98.56 113 GLN A O 1
ATOM 890 N N . ASP A 1 114 ? -3.047 -14.688 20.016 1 98.31 114 ASP A N 1
ATOM 891 C CA . ASP A 1 114 ? -4.105 -15.609 19.609 1 98.31 114 ASP A CA 1
ATOM 892 C C . ASP A 1 114 ? -3.58 -16.656 18.625 1 98.31 114 ASP A C 1
ATOM 894 O O . ASP A 1 114 ? -4.102 -17.766 18.547 1 98.31 114 ASP A O 1
ATOM 898 N N . TYR A 1 115 ? -2.525 -16.281 17.875 1 97.19 115 TYR A N 1
ATOM 899 C CA . TYR A 1 115 ? -1.949 -17.156 16.859 1 97.19 115 TYR A CA 1
ATOM 900 C C . TYR A 1 115 ? -0.436 -17.25 17.016 1 97.19 115 TYR A C 1
ATOM 902 O O . TYR A 1 115 ? 0.313 -16.781 16.156 1 97.19 115 TYR A O 1
ATOM 910 N N . PRO A 1 116 ? 0.024 -18 17.922 1 97.25 116 PRO A N 1
ATOM 911 C CA . PRO A 1 116 ? 1.45 -18.016 18.25 1 97.25 116 PRO A CA 1
ATOM 912 C C . PRO A 1 116 ? 2.318 -18.516 17.109 1 97.25 116 PRO A C 1
ATOM 914 O O . PRO A 1 116 ? 3.453 -18.078 16.938 1 97.25 116 PRO A O 1
ATOM 917 N N . ALA A 1 117 ? 1.807 -19.453 16.312 1 92.44 117 ALA A N 1
ATOM 918 C CA . ALA A 1 117 ? 2.57 -20.016 15.203 1 92.44 117 ALA A CA 1
ATOM 919 C C . ALA A 1 117 ? 2.863 -18.953 14.141 1 92.44 117 ALA A C 1
ATOM 921 O O . ALA A 1 117 ? 3.863 -19.047 13.43 1 92.44 117 ALA A O 1
ATOM 922 N N . ALA A 1 118 ? 2.049 -17.938 14.102 1 94.12 118 ALA A N 1
ATOM 923 C CA . ALA A 1 118 ? 2.191 -16.891 13.094 1 94.12 118 ALA A CA 1
ATOM 924 C C . ALA A 1 118 ? 2.578 -15.562 13.734 1 94.12 118 ALA A C 1
ATOM 926 O O . ALA A 1 118 ? 2.494 -14.508 13.102 1 94.12 118 ALA A O 1
ATOM 927 N N . ALA A 1 119 ? 3.012 -15.578 14.922 1 97.62 119 ALA A N 1
ATOM 928 C CA . ALA A 1 119 ? 3.195 -14.367 15.719 1 97.62 119 ALA A CA 1
ATOM 929 C C . ALA A 1 119 ? 4.148 -13.398 15.031 1 97.62 119 ALA A C 1
ATOM 931 O O . ALA A 1 119 ? 3.9 -12.188 15 1 97.62 119 ALA A O 1
ATOM 932 N N . SER A 1 120 ? 5.203 -13.898 14.461 1 97.44 120 SER A N 1
ATOM 933 C CA . SER A 1 120 ? 6.23 -13.039 13.875 1 97.44 120 SER A CA 1
ATOM 934 C C . SER A 1 120 ? 5.746 -12.406 12.578 1 97.44 120 SER A C 1
ATOM 936 O O . SER A 1 120 ? 6.328 -11.43 12.102 1 97.44 120 SER A O 1
ATOM 938 N N . ALA A 1 121 ? 4.676 -12.922 11.984 1 97.25 121 ALA A N 1
ATOM 939 C CA . ALA A 1 121 ? 4.184 -12.445 10.695 1 97.25 121 ALA A CA 1
ATOM 940 C C . ALA A 1 121 ? 3.295 -11.219 10.867 1 97.25 121 ALA A C 1
ATOM 942 O O . ALA A 1 121 ? 3.137 -10.422 9.938 1 97.25 121 ALA A O 1
ATOM 943 N N . PHE A 1 122 ? 2.73 -11.031 12.047 1 98.31 122 PHE A N 1
ATOM 944 C CA . PHE A 1 122 ? 1.698 -10.016 12.219 1 98.31 122 PHE A CA 1
ATOM 945 C C . PHE A 1 122 ? 2.301 -8.617 12.156 1 98.31 122 PHE A C 1
ATOM 947 O O . PHE A 1 122 ? 1.76 -7.734 11.484 1 98.31 122 PHE A O 1
ATOM 954 N N . PRO A 1 123 ? 3.506 -8.359 12.758 1 98.44 123 PRO A N 1
ATOM 955 C CA . PRO A 1 123 ? 4.105 -7.035 12.602 1 98.44 123 PRO A CA 1
ATOM 956 C C . PRO A 1 123 ? 4.496 -6.734 11.156 1 98.44 123 PRO A C 1
ATOM 958 O O . PRO A 1 123 ? 4.395 -5.586 10.711 1 98.44 123 PRO A O 1
ATOM 961 N N . VAL A 1 124 ? 4.938 -7.734 10.398 1 98.5 124 VAL A N 1
ATOM 962 C CA . VAL A 1 124 ? 5.297 -7.555 9 1 98.5 124 VAL A CA 1
ATOM 963 C C . VAL A 1 124 ? 4.051 -7.219 8.18 1 98.5 124 VAL A C 1
ATOM 965 O O . VAL A 1 124 ? 4.059 -6.273 7.391 1 98.5 124 VAL A O 1
ATOM 968 N N . ALA A 1 125 ? 2.994 -7.965 8.469 1 98.69 125 ALA A N 1
ATOM 969 C CA . ALA A 1 125 ? 1.731 -7.719 7.777 1 98.69 125 ALA A CA 1
ATOM 970 C C . ALA A 1 125 ? 1.2 -6.32 8.086 1 98.69 125 ALA A C 1
ATOM 972 O O . ALA A 1 125 ? 0.698 -5.629 7.199 1 98.69 125 ALA A O 1
ATOM 973 N N . ALA A 1 126 ? 1.3 -5.945 9.344 1 98.81 126 ALA A N 1
ATOM 974 C CA . ALA A 1 126 ? 0.848 -4.617 9.75 1 98.81 126 ALA A CA 1
ATOM 975 C C . ALA A 1 126 ? 1.632 -3.523 9.031 1 98.81 126 ALA A C 1
ATOM 977 O O . ALA A 1 126 ? 1.063 -2.508 8.625 1 98.81 126 ALA A O 1
ATOM 978 N N . SER A 1 127 ? 2.895 -3.771 8.852 1 98.81 127 SER A N 1
ATOM 979 C CA . SER A 1 127 ? 3.732 -2.816 8.133 1 98.81 127 SER A CA 1
ATOM 980 C C . SER A 1 127 ? 3.32 -2.711 6.672 1 98.81 127 SER A C 1
ATOM 982 O O . SER A 1 127 ? 3.25 -1.61 6.117 1 98.81 127 SER A O 1
ATOM 984 N N . HIS A 1 128 ? 3.031 -3.82 6.051 1 98.88 128 HIS A N 1
ATOM 985 C CA . HIS A 1 128 ? 2.57 -3.816 4.668 1 98.88 128 HIS A CA 1
ATOM 986 C C . HIS A 1 128 ? 1.255 -3.057 4.527 1 98.88 128 HIS A C 1
ATOM 988 O O . HIS A 1 128 ? 1.106 -2.225 3.631 1 98.88 128 HIS A O 1
ATOM 994 N N . THR A 1 129 ? 0.343 -3.322 5.43 1 98.75 129 THR A N 1
ATOM 995 C CA . THR A 1 129 ? -0.996 -2.756 5.305 1 98.75 129 THR A CA 1
ATOM 996 C C . THR A 1 129 ? -0.972 -1.251 5.559 1 98.75 129 THR A C 1
ATOM 998 O O . THR A 1 129 ? -1.667 -0.491 4.879 1 98.75 129 THR A O 1
ATOM 1001 N N . THR A 1 130 ? -0.204 -0.793 6.547 1 98.88 130 THR A N 1
ATOM 1002 C CA . THR A 1 130 ? -0.132 0.647 6.766 1 98.88 130 THR A CA 1
ATOM 1003 C C . THR A 1 130 ? 0.527 1.342 5.578 1 98.88 130 THR A C 1
ATOM 1005 O O . THR A 1 130 ? 0.155 2.461 5.219 1 98.88 130 THR A O 1
ATOM 1008 N N . GLY A 1 131 ? 1.548 0.675 4.965 1 98.88 131 GLY A N 1
ATOM 1009 C CA . GLY A 1 131 ? 2.111 1.216 3.738 1 98.88 131 GLY A CA 1
ATOM 1010 C C . GLY A 1 131 ? 1.076 1.423 2.648 1 98.88 131 GLY A C 1
ATOM 1011 O O . GLY A 1 131 ? 1.075 2.455 1.975 1 98.88 131 GLY A O 1
ATOM 1012 N N . ALA A 1 132 ? 0.232 0.453 2.512 1 98.94 132 ALA A N 1
ATOM 1013 C CA . ALA A 1 132 ? -0.833 0.537 1.516 1 98.94 132 ALA A CA 1
ATOM 1014 C C . ALA A 1 132 ? -1.795 1.677 1.835 1 98.94 132 ALA A C 1
ATOM 1016 O O . ALA A 1 132 ? -2.211 2.416 0.94 1 98.94 132 ALA A O 1
ATOM 1017 N N . VAL A 1 133 ? -2.133 1.852 3.105 1 98.88 133 VAL A N 1
ATOM 1018 C CA . VAL A 1 133 ? -3.045 2.902 3.541 1 98.88 133 VAL A CA 1
ATOM 1019 C C . VAL A 1 133 ? -2.441 4.273 3.234 1 98.88 133 VAL A C 1
ATOM 1021 O O . VAL A 1 133 ? -3.127 5.156 2.715 1 98.88 133 VAL A O 1
ATOM 1024 N N . GLN A 1 134 ? -1.224 4.441 3.514 1 98.94 134 GLN A N 1
ATOM 1025 C CA . GLN A 1 134 ? -0.519 5.703 3.307 1 98.94 134 GLN A CA 1
ATOM 1026 C C . GLN A 1 134 ? -0.487 6.074 1.827 1 98.94 134 GLN A C 1
ATOM 1028 O O . GLN A 1 134 ? -0.911 7.168 1.449 1 98.94 134 GLN A O 1
ATOM 1033 N N . ILE A 1 135 ? -0.096 5.152 1.037 1 98.94 135 ILE A N 1
ATOM 1034 C CA . ILE A 1 135 ? 0.158 5.434 -0.371 1 98.94 135 ILE A CA 1
ATOM 1035 C C . ILE A 1 135 ? -1.166 5.531 -1.125 1 98.94 135 ILE A C 1
ATOM 1037 O O . ILE A 1 135 ? -1.312 6.352 -2.033 1 98.94 135 ILE A O 1
ATOM 1041 N N . ASN A 1 136 ? -2.133 4.723 -0.745 1 98.94 136 ASN A N 1
ATOM 1042 C CA . ASN A 1 136 ? -3.447 4.832 -1.37 1 98.94 136 ASN A CA 1
ATOM 1043 C C . ASN A 1 136 ? -4.148 6.133 -0.983 1 98.94 136 ASN A C 1
ATOM 1045 O O . ASN A 1 136 ? -4.848 6.73 -1.8 1 98.94 136 ASN A O 1
ATOM 1049 N N . SER A 1 137 ? -4.027 6.578 0.29 1 99 137 SER A N 1
ATOM 1050 C CA . SER A 1 137 ? -4.57 7.879 0.674 1 99 137 SER A CA 1
ATOM 1051 C C . SER A 1 137 ? -3.916 9.008 -0.116 1 99 137 SER A C 1
ATOM 1053 O O . SER A 1 137 ? -4.602 9.898 -0.614 1 99 137 SER A O 1
ATOM 1055 N N . TRP A 1 138 ? -2.623 8.906 -0.235 1 98.94 138 TRP A N 1
ATOM 1056 C CA . TRP A 1 138 ? -1.84 9.852 -1.025 1 98.94 138 TRP A CA 1
ATOM 1057 C C . TRP A 1 138 ? -2.35 9.914 -2.461 1 98.94 138 TRP A C 1
ATOM 1059 O O . TRP A 1 138 ? -2.617 11 -2.984 1 98.94 138 TRP A O 1
ATOM 1069 N N . THR A 1 139 ? -2.529 8.797 -3.057 1 98.94 139 THR A N 1
ATOM 1070 C CA . THR A 1 139 ? -2.998 8.688 -4.434 1 98.94 139 THR A CA 1
ATOM 1071 C C . THR A 1 139 ? -4.402 9.266 -4.574 1 98.94 139 THR A C 1
ATOM 1073 O O . THR A 1 139 ? -4.668 10.062 -5.48 1 98.94 139 THR A O 1
ATOM 1076 N N . ALA A 1 140 ? -5.258 8.883 -3.654 1 98.94 140 ALA A N 1
ATOM 1077 C CA . ALA A 1 140 ? -6.641 9.344 -3.727 1 98.94 140 ALA A CA 1
ATOM 1078 C C . ALA A 1 140 ? -6.73 10.852 -3.531 1 98.94 140 ALA A C 1
ATOM 1080 O O . ALA A 1 140 ? -7.52 11.523 -4.199 1 98.94 140 ALA A O 1
ATOM 1081 N N . LEU A 1 141 ? -5.949 11.406 -2.623 1 98.88 141 LEU A N 1
ATOM 1082 C CA . LEU A 1 141 ? -5.961 12.844 -2.398 1 98.88 141 LEU A CA 1
ATOM 1083 C C . LEU A 1 141 ? -5.465 13.594 -3.631 1 98.88 141 LEU A C 1
ATOM 1085 O O . LEU A 1 141 ? -5.945 14.688 -3.932 1 98.88 141 LEU A O 1
ATOM 1089 N N . GLU A 1 142 ? -4.508 13.031 -4.332 1 98.31 142 GLU A N 1
ATOM 1090 C CA . GLU A 1 142 ? -4.047 13.617 -5.586 1 98.31 142 GLU A CA 1
ATOM 1091 C C . GLU A 1 142 ? -5.18 13.688 -6.609 1 98.31 142 GLU A C 1
ATOM 1093 O O . GLU A 1 142 ? -5.281 14.664 -7.363 1 98.31 142 GLU A O 1
ATOM 1098 N N . THR A 1 143 ? -6.043 12.672 -6.648 1 98.25 143 THR A N 1
ATOM 1099 C CA . THR A 1 143 ? -7.16 12.68 -7.582 1 98.25 143 THR A CA 1
ATOM 1100 C C . THR A 1 143 ? -8.148 13.789 -7.238 1 98.25 143 THR A C 1
ATOM 1102 O O . THR A 1 143 ? -8.984 14.164 -8.062 1 98.25 143 THR A O 1
ATOM 1105 N N . LEU A 1 144 ? -8.133 14.391 -6.004 1 98.06 144 LEU A N 1
ATOM 1106 C CA . LEU A 1 144 ? -8.969 15.508 -5.578 1 98.06 144 LEU A CA 1
ATOM 1107 C C . LEU A 1 144 ? -8.352 16.844 -5.996 1 98.06 144 LEU A C 1
ATOM 1109 O O . LEU A 1 144 ? -8.922 17.891 -5.73 1 98.06 144 LEU A O 1
ATOM 1113 N N . GLY A 1 145 ? -7.152 16.75 -6.586 1 97.44 145 GLY A N 1
ATOM 1114 C CA . GLY A 1 145 ? -6.465 17.953 -6.992 1 97.44 145 GLY A CA 1
ATOM 1115 C C . GLY A 1 145 ? -5.52 18.5 -5.934 1 97.44 145 GLY A C 1
ATOM 1116 O O . GLY A 1 145 ? -5.051 19.625 -6.031 1 97.44 145 GLY A O 1
ATOM 1117 N N . LEU A 1 146 ? -5.227 17.703 -4.91 1 98.69 146 LEU A N 1
ATOM 1118 C CA . LEU A 1 146 ? -4.309 18.109 -3.848 1 98.69 146 LEU A CA 1
ATOM 1119 C C . LEU A 1 146 ? -2.881 17.688 -4.176 1 98.69 146 LEU A C 1
ATOM 1121 O O . LEU A 1 146 ? -2.664 16.688 -4.871 1 98.69 146 LEU A O 1
ATOM 1125 N N . GLY A 1 147 ? -1.909 18.531 -3.816 1 98.56 147 GLY A N 1
ATOM 1126 C CA . GLY A 1 147 ? -0.533 18.078 -3.664 1 98.56 147 GLY A CA 1
ATOM 1127 C C . GLY A 1 147 ? -0.233 17.531 -2.283 1 98.56 147 GLY A C 1
ATOM 1128 O O . GLY A 1 147 ? -0.822 17.969 -1.293 1 98.56 147 GLY A O 1
ATOM 1129 N N . CYS A 1 148 ? 0.663 16.578 -2.25 1 98.81 148 CYS A N 1
ATOM 1130 C CA . CYS A 1 148 ? 0.987 15.945 -0.977 1 98.81 148 CYS A CA 1
ATOM 1131 C C . CYS A 1 148 ? 2.465 15.578 -0.912 1 98.81 148 CYS A C 1
ATOM 1133 O O . CYS A 1 148 ? 3.111 15.398 -1.945 1 98.81 148 CYS A O 1
ATOM 1135 N N . HIS A 1 149 ? 2.918 15.516 0.274 1 98.56 149 HIS A N 1
ATOM 1136 C CA . HIS A 1 149 ? 4.199 14.859 0.529 1 98.56 149 HIS A CA 1
ATOM 1137 C C . HIS A 1 149 ? 4.18 14.109 1.854 1 98.56 149 HIS A C 1
ATOM 1139 O O . HIS A 1 149 ? 3.613 14.586 2.838 1 98.56 149 HIS A O 1
ATOM 1145 N N . LEU A 1 150 ? 4.758 12.914 1.797 1 98.75 150 LEU A N 1
ATOM 1146 C CA . LEU A 1 150 ? 4.762 11.984 2.924 1 98.75 150 LEU A CA 1
ATOM 1147 C C . LEU A 1 150 ? 6.031 12.141 3.752 1 98.75 150 LEU A C 1
ATOM 1149 O O . LEU A 1 150 ? 7.141 12.086 3.213 1 98.75 150 LEU A O 1
ATOM 1153 N N . GLN A 1 151 ? 5.859 12.406 5.055 1 98.25 151 GLN A N 1
ATOM 1154 C CA . GLN A 1 151 ? 6.977 12.617 5.969 1 98.25 151 GLN A CA 1
ATOM 1155 C C . GLN A 1 151 ? 7.02 11.531 7.043 1 98.25 151 GLN A C 1
ATOM 1157 O O . GLN A 1 151 ? 6.059 10.781 7.211 1 98.25 151 GLN A O 1
ATOM 1162 N N . HIS A 1 152 ? 8.219 11.508 7.824 1 97.94 152 HIS A N 1
ATOM 1163 C CA . HIS A 1 152 ? 8.422 10.469 8.828 1 97.94 152 HIS A CA 1
ATOM 1164 C C . HIS A 1 152 ? 9.117 11.039 10.07 1 97.94 152 HIS A C 1
ATOM 1166 O O . HIS A 1 152 ? 10.133 10.508 10.508 1 97.94 152 HIS A O 1
ATOM 1172 N N . TYR A 1 153 ? 8.555 12 10.617 1 97.62 153 TYR A N 1
ATOM 1173 C CA . TYR A 1 153 ? 9.023 12.562 11.883 1 97.62 153 TYR A CA 1
ATOM 1174 C C . TYR A 1 153 ? 8.266 11.961 13.062 1 97.62 153 TYR A C 1
ATOM 1176 O O . TYR A 1 153 ? 7.777 12.68 13.93 1 97.62 153 TYR A O 1
ATOM 1184 N N . ASN A 1 154 ? 8.289 10.688 13.188 1 98 154 ASN A N 1
ATOM 1185 C CA . ASN A 1 154 ? 7.324 9.922 13.961 1 98 154 ASN A CA 1
ATOM 1186 C C . ASN A 1 154 ? 7.457 10.195 15.461 1 98 154 ASN A C 1
ATOM 1188 O O . ASN A 1 154 ? 6.457 10.43 16.141 1 98 154 ASN A O 1
ATOM 1192 N N . ASP A 1 155 ? 8.648 10.172 15.984 1 96.81 155 ASP A N 1
ATOM 1193 C CA . ASP A 1 155 ? 8.828 10.359 17.422 1 96.81 155 ASP A CA 1
ATOM 1194 C C . ASP A 1 155 ? 8.398 11.758 17.844 1 96.81 155 ASP A C 1
ATOM 1196 O O . ASP A 1 155 ? 7.68 11.914 18.844 1 96.81 155 ASP A O 1
ATOM 1200 N N . ALA A 1 156 ? 8.82 12.742 17.094 1 97.69 156 ALA A N 1
ATOM 1201 C CA . ALA A 1 156 ? 8.477 14.125 17.422 1 97.69 156 ALA A CA 1
ATOM 1202 C C . ALA A 1 156 ? 6.977 14.359 17.281 1 97.69 156 ALA A C 1
ATOM 1204 O O . ALA A 1 156 ? 6.375 15.07 18.078 1 97.69 156 ALA A O 1
ATOM 1205 N N . VAL A 1 157 ? 6.355 13.789 16.266 1 98.56 157 VAL A N 1
ATOM 1206 C CA . VAL A 1 157 ? 4.918 13.922 16.062 1 98.56 157 VAL A CA 1
ATOM 1207 C C . VAL A 1 157 ? 4.168 13.25 17.219 1 98.56 157 VAL A C 1
ATOM 1209 O O . VAL A 1 157 ? 3.213 13.812 17.75 1 98.56 157 VAL A O 1
ATOM 1212 N N . ARG A 1 158 ? 4.602 12.078 17.625 1 98.38 158 ARG A N 1
ATOM 1213 C CA . ARG A 1 158 ? 3.963 11.391 18.734 1 98.38 158 ARG A CA 1
ATOM 1214 C C . ARG A 1 158 ? 3.982 12.25 20 1 98.38 158 ARG A C 1
ATOM 1216 O O . ARG A 1 158 ? 2.971 12.359 20.688 1 98.38 158 ARG A O 1
ATOM 1223 N N . GLU A 1 159 ? 5.082 12.797 20.25 1 97.56 159 GLU A N 1
ATOM 1224 C CA . GLU A 1 159 ? 5.211 13.656 21.422 1 97.56 159 GLU A CA 1
ATOM 1225 C C . GLU A 1 159 ? 4.242 14.828 21.344 1 97.56 159 GLU A C 1
ATOM 1227 O O . GLU A 1 159 ? 3.607 15.18 22.344 1 97.56 159 GLU A O 1
ATOM 1232 N N . ALA A 1 160 ? 4.113 15.391 20.203 1 97.81 160 ALA A N 1
ATOM 1233 C CA . ALA A 1 160 ? 3.264 16.562 20 1 97.81 160 ALA A CA 1
ATOM 1234 C C . ALA A 1 160 ? 1.79 16.203 20.188 1 97.81 160 ALA A C 1
ATOM 1236 O O . ALA A 1 160 ? 0.969 17.062 20.5 1 97.81 160 ALA A O 1
ATOM 1237 N N . LEU A 1 161 ? 1.422 14.945 19.969 1 97.94 161 LEU A N 1
ATOM 1238 C CA . LEU A 1 161 ? 0.031 14.508 19.984 1 97.94 161 LEU A CA 1
ATOM 1239 C C . LEU A 1 161 ? -0.427 14.172 21.391 1 97.94 161 LEU A C 1
ATOM 1241 O O . LEU A 1 161 ? -1.601 13.867 21.609 1 97.94 161 LEU A O 1
ATOM 1245 N N . ASN A 1 162 ? 0.399 14.258 22.406 1 93.75 162 ASN A N 1
ATOM 1246 C CA . ASN A 1 162 ? 0.059 13.953 23.781 1 93.75 162 ASN A CA 1
ATOM 1247 C C . ASN A 1 162 ? -1.075 14.836 24.297 1 93.75 162 ASN A C 1
ATOM 1249 O O . ASN A 1 162 ? -1.835 14.43 25.172 1 93.75 162 ASN A O 1
ATOM 1253 N N . ASN A 1 163 ? -1.308 15.969 23.656 1 87 163 ASN A N 1
ATOM 1254 C CA . ASN A 1 163 ? -2.336 16.906 24.094 1 87 163 ASN A CA 1
ATOM 1255 C C . ASN A 1 163 ? -3.689 16.594 23.469 1 87 163 ASN A C 1
ATOM 1257 O O . ASN A 1 163 ? -4.703 17.203 23.812 1 87 163 ASN A O 1
ATOM 1261 N N . TYR A 1 164 ? -3.764 15.578 22.578 1 93.31 164 TYR A N 1
ATOM 1262 C CA . TYR A 1 164 ? -4.984 15.32 21.812 1 93.31 164 TYR A CA 1
ATOM 1263 C C . TYR A 1 164 ? -5.582 13.969 22.203 1 93.31 164 TYR A C 1
ATOM 1265 O O . TYR A 1 164 ? -6.465 13.461 21.516 1 93.31 164 TYR A O 1
ATOM 1273 N N . LYS A 1 165 ? -5.246 13.383 23.188 1 90.62 165 LYS A N 1
ATOM 1274 C CA . LYS A 1 165 ? -5.805 12.141 23.734 1 90.62 165 LYS A CA 1
ATOM 1275 C C . LYS A 1 165 ? -5.773 11.031 22.688 1 90.62 165 LYS A C 1
ATOM 1277 O O . LYS A 1 165 ? -6.766 10.32 22.5 1 90.62 165 LYS A O 1
ATOM 1282 N N . ILE A 1 166 ? -4.785 10.977 21.875 1 97.06 166 ILE A N 1
ATOM 1283 C CA . ILE A 1 166 ? -4.555 9.844 21 1 97.06 166 ILE A CA 1
ATOM 1284 C C . ILE A 1 166 ? -4.105 8.633 21.812 1 97.06 166 ILE A C 1
ATOM 1286 O O . ILE A 1 166 ? -3.197 8.742 22.641 1 97.06 166 ILE A O 1
ATOM 1290 N N . PRO A 1 167 ? -4.77 7.52 21.578 1 97.31 167 PRO A N 1
ATOM 1291 C CA . PRO A 1 167 ? -4.398 6.344 22.375 1 97.31 167 PRO A CA 1
ATOM 1292 C C . PRO A 1 167 ? -2.902 6.047 22.328 1 97.31 167 PRO A C 1
ATOM 1294 O O . PRO A 1 167 ? -2.285 6.148 21.25 1 97.31 167 PRO A O 1
ATOM 1297 N N . GLU A 1 168 ? -2.312 5.672 23.422 1 96.56 168 GLU A N 1
ATOM 1298 C CA . GLU A 1 168 ? -0.888 5.371 23.531 1 96.56 168 GLU A CA 1
ATOM 1299 C C . GLU A 1 168 ? -0.516 4.148 22.703 1 96.56 168 GLU A C 1
ATOM 1301 O O . GLU A 1 168 ? 0.627 4.016 22.266 1 96.56 168 GLU A O 1
ATOM 1306 N N . SER A 1 169 ? -1.497 3.322 22.469 1 98.25 169 SER A N 1
ATOM 1307 C CA . SER A 1 169 ? -1.254 2.078 21.75 1 98.25 169 SER A CA 1
ATOM 1308 C C . SER A 1 169 ? -1.133 2.324 20.25 1 98.25 169 SER A C 1
ATOM 1310 O O . SER A 1 169 ? -0.729 1.433 19.5 1 98.25 169 SER A O 1
ATOM 1312 N N . TRP A 1 170 ? -1.511 3.512 19.828 1 98.69 170 TRP A N 1
ATOM 1313 C CA . TRP A 1 170 ? -1.349 3.84 18.422 1 98.69 170 TRP A CA 1
ATOM 1314 C C . TRP A 1 170 ? 0.09 4.246 18.125 1 98.69 170 TRP A C 1
ATOM 1316 O O . TRP A 1 170 ? 0.572 5.266 18.625 1 98.69 170 TRP A O 1
ATOM 1326 N N . THR A 1 171 ? 0.765 3.482 17.328 1 98.56 171 THR A N 1
ATOM 1327 C CA . THR A 1 171 ? 2.107 3.836 16.875 1 98.56 171 THR A CA 1
ATOM 1328 C C . THR A 1 171 ? 2.051 4.672 15.602 1 98.56 171 THR A C 1
ATOM 1330 O O . THR A 1 171 ? 1.423 4.273 14.617 1 98.56 171 THR A O 1
ATOM 1333 N N . VAL A 1 172 ? 2.746 5.832 15.602 1 98.81 172 VAL A N 1
ATOM 1334 C CA . VAL A 1 172 ? 2.766 6.707 14.43 1 98.81 172 VAL A CA 1
ATOM 1335 C C . VAL A 1 172 ? 3.623 6.086 13.336 1 98.81 172 VAL A C 1
ATOM 1337 O O . VAL A 1 172 ? 4.746 5.641 13.586 1 98.81 172 VAL A O 1
ATOM 1340 N N . ASN A 1 173 ? 3.105 6.109 12.109 1 98.81 173 ASN A N 1
ATOM 1341 C CA . ASN A 1 173 ? 3.838 5.516 11 1 98.81 173 ASN A CA 1
ATOM 1342 C C . ASN A 1 173 ? 4.344 6.582 10.031 1 98.81 173 ASN A C 1
ATOM 1344 O O . ASN A 1 173 ? 5.402 6.418 9.422 1 98.81 173 ASN A O 1
ATOM 1348 N N . SER A 1 174 ? 3.537 7.621 9.797 1 98.88 174 SER A N 1
ATOM 1349 C CA . SER A 1 174 ? 3.91 8.656 8.836 1 98.88 174 SER A CA 1
ATOM 1350 C C . SER A 1 174 ? 2.941 9.828 8.875 1 98.88 174 SER A C 1
ATOM 1352 O O . SER A 1 174 ? 1.934 9.781 9.586 1 98.88 174 SER A O 1
ATOM 1354 N N . GLN A 1 175 ? 3.336 10.898 8.203 1 98.94 175 GLN A N 1
ATOM 1355 C CA . GLN A 1 175 ? 2.543 12.117 8.086 1 98.94 175 GLN A CA 1
ATOM 1356 C C . GLN A 1 175 ? 2.406 12.547 6.625 1 98.94 175 GLN A C 1
ATOM 1358 O O . GLN A 1 175 ? 3.406 12.766 5.941 1 98.94 175 GLN A O 1
ATOM 1363 N N . LEU A 1 176 ? 1.188 12.656 6.18 1 98.94 176 LEU A N 1
ATOM 1364 C CA . LEU A 1 176 ? 0.919 13.086 4.812 1 98.94 176 LEU A CA 1
ATOM 1365 C C . LEU A 1 176 ? 0.379 14.516 4.793 1 98.94 176 LEU A C 1
ATOM 1367 O O . LEU A 1 176 ? -0.812 14.734 5.023 1 98.94 176 LEU A O 1
ATOM 1371 N N . SER A 1 177 ? 1.247 15.445 4.445 1 98.94 177 SER A N 1
ATOM 1372 C CA . SER A 1 177 ? 0.837 16.844 4.305 1 98.94 177 SER 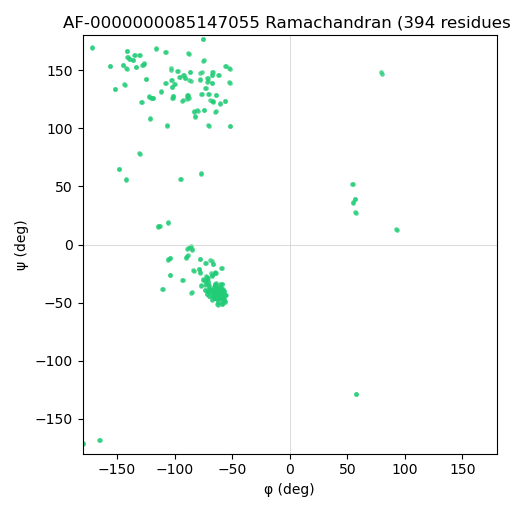A CA 1
ATOM 1373 C C . SER A 1 177 ? 0.109 17.078 2.984 1 98.94 177 SER A C 1
ATOM 1375 O O . SER A 1 177 ? 0.472 16.484 1.96 1 98.94 177 SER A O 1
ATOM 1377 N N . PHE A 1 178 ? -0.903 17.906 3.018 1 98.94 178 PHE A N 1
ATOM 1378 C CA . PHE A 1 178 ? -1.655 18.125 1.788 1 98.94 178 PHE A CA 1
ATOM 1379 C C . PHE A 1 178 ? -2.068 19.594 1.665 1 98.94 178 PHE A C 1
ATOM 1381 O O . PHE A 1 178 ? -2.24 20.281 2.674 1 98.94 178 PHE A O 1
ATOM 1388 N N . GLY A 1 179 ? -2.211 20.109 0.523 1 98.81 179 GLY A N 1
ATOM 1389 C CA . GLY A 1 179 ? -2.629 21.438 0.099 1 98.81 179 GLY A CA 1
ATOM 1390 C C . GLY A 1 179 ? -2.67 21.594 -1.409 1 98.81 179 GLY A C 1
ATOM 1391 O O . GLY A 1 179 ? -2.562 20.609 -2.145 1 98.81 179 GLY A O 1
ATOM 1392 N N . ILE A 1 180 ? -2.873 22.781 -1.825 1 98.62 180 ILE A N 1
ATOM 1393 C CA . ILE A 1 180 ? -2.857 23.031 -3.262 1 98.62 180 ILE A CA 1
ATOM 1394 C C . ILE A 1 180 ? -1.418 23.047 -3.768 1 98.62 180 ILE A C 1
ATOM 1396 O O . ILE A 1 180 ? -0.564 23.734 -3.209 1 98.62 180 ILE A O 1
ATOM 1400 N N . PRO A 1 181 ? -1.183 22.281 -4.812 1 98.19 181 PRO A N 1
ATOM 1401 C CA . PRO A 1 181 ? 0.182 22.312 -5.344 1 98.19 181 PRO A CA 1
ATOM 1402 C C . PRO A 1 181 ? 0.499 23.625 -6.059 1 98.19 181 PRO A C 1
ATOM 1404 O O . PRO A 1 181 ? -0.353 24.172 -6.77 1 98.19 181 PRO A O 1
ATOM 1407 N N . ILE A 1 182 ? 1.688 24.109 -5.863 1 97.12 182 ILE A N 1
ATOM 1408 C CA . ILE A 1 182 ? 2.117 25.359 -6.473 1 97.12 182 ILE A CA 1
ATOM 1409 C C . ILE A 1 182 ? 2.814 25.078 -7.801 1 97.12 182 ILE A C 1
ATOM 1411 O O . ILE A 1 182 ? 2.832 25.922 -8.695 1 97.12 182 ILE A O 1
ATOM 1415 N N . LYS A 1 183 ? 3.432 23.953 -7.859 1 95.31 183 LYS A N 1
ATOM 1416 C CA . LYS A 1 183 ? 4.098 23.547 -9.094 1 95.31 183 LYS A CA 1
ATOM 1417 C C . LYS A 1 183 ? 3.885 22.062 -9.375 1 95.31 183 LYS A C 1
ATOM 1419 O O . LYS A 1 183 ? 3.508 21.312 -8.477 1 95.31 183 LYS A O 1
ATOM 1424 N N . SER A 1 184 ? 4.062 21.719 -10.594 1 95.62 184 SER A N 1
ATOM 1425 C CA . SER A 1 184 ? 3.988 20.312 -10.977 1 95.62 184 SER A CA 1
ATOM 1426 C C . SER A 1 184 ? 5.234 19.547 -10.539 1 95.62 184 SER A C 1
ATOM 1428 O O . SER A 1 184 ? 6.27 20.156 -10.25 1 95.62 184 SER A O 1
ATOM 1430 N N . ALA A 1 185 ? 5.09 18.266 -10.445 1 96.38 185 ALA A N 1
ATOM 1431 C CA . ALA A 1 185 ? 6.238 17.438 -10.102 1 96.38 185 ALA A CA 1
ATOM 1432 C C . ALA A 1 185 ? 7.273 17.453 -11.219 1 96.38 185 ALA A C 1
ATOM 1434 O O . ALA A 1 185 ? 6.926 17.562 -12.398 1 96.38 185 ALA A O 1
ATOM 1435 N N . GLY A 1 186 ? 8.469 17.344 -10.891 1 94.69 186 GLY A N 1
ATOM 1436 C CA . GLY A 1 186 ? 9.531 17.203 -11.875 1 94.69 186 GLY A CA 1
ATOM 1437 C C . GLY A 1 186 ? 9.594 15.812 -12.484 1 94.69 186 GLY A C 1
ATOM 1438 O O . GLY A 1 186 ? 8.82 14.922 -12.117 1 94.69 186 GLY A O 1
ATOM 1439 N N . PRO A 1 187 ? 10.531 15.68 -13.438 1 95.44 187 PRO A N 1
ATOM 1440 C CA . PRO A 1 187 ? 10.695 14.352 -14.031 1 95.44 187 PRO A CA 1
ATOM 1441 C C . PRO A 1 187 ? 11.125 13.305 -13.008 1 95.44 187 PRO A C 1
ATOM 1443 O O . PRO A 1 187 ? 11.781 13.633 -12.016 1 95.44 187 PRO A O 1
ATOM 1446 N N . LYS A 1 188 ? 10.688 12.148 -13.164 1 95.81 188 LYS A N 1
ATOM 1447 C CA . LYS A 1 188 ? 11.094 11.016 -12.336 1 95.81 188 LYS A CA 1
ATOM 1448 C C . LYS A 1 188 ? 11.922 10.016 -13.141 1 95.81 188 LYS A C 1
ATOM 1450 O O . LYS A 1 188 ? 11.539 9.641 -14.25 1 95.81 188 LYS A O 1
ATOM 1455 N N . LEU A 1 189 ? 13.055 9.625 -12.562 1 97.12 189 LEU A N 1
ATOM 1456 C CA . LEU A 1 189 ? 13.914 8.633 -13.203 1 97.12 189 LEU A CA 1
ATOM 1457 C C . LEU A 1 189 ? 13.469 7.219 -12.852 1 97.12 189 LEU A C 1
ATOM 1459 O O . LEU A 1 189 ? 13.094 6.949 -11.711 1 97.12 189 LEU A O 1
ATOM 1463 N N . PHE A 1 190 ? 13.547 6.383 -13.852 1 98.25 190 PHE A N 1
ATOM 1464 C CA . PHE A 1 190 ? 13.164 4.988 -13.656 1 98.25 190 PHE A CA 1
ATOM 1465 C C . PHE A 1 190 ? 14.297 4.059 -14.062 1 98.25 190 PHE A C 1
ATOM 1467 O O . PHE A 1 190 ? 14.984 4.305 -15.062 1 98.25 190 PHE A O 1
ATOM 1474 N N . ILE A 1 191 ? 14.477 3.047 -13.375 1 98.12 191 ILE A N 1
ATOM 1475 C CA . ILE A 1 191 ? 15.414 1.997 -13.75 1 98.12 191 ILE A CA 1
ATOM 1476 C C . ILE A 1 191 ? 14.711 0.978 -14.648 1 98.12 191 ILE A C 1
ATOM 1478 O O . ILE A 1 191 ? 13.484 0.952 -14.727 1 98.12 191 ILE A O 1
ATOM 1482 N N . GLU A 1 192 ? 15.562 0.148 -15.328 1 97.5 192 GLU A N 1
ATOM 1483 C CA . GLU A 1 192 ? 15.008 -1.031 -15.984 1 97.5 192 GLU A CA 1
ATOM 1484 C C . GLU A 1 192 ? 14.656 -2.117 -14.977 1 97.5 192 GLU A C 1
ATOM 1486 O O . GLU A 1 192 ? 15.531 -2.619 -14.266 1 97.5 192 GLU A O 1
ATOM 1491 N N . ASN A 1 193 ? 13.492 -2.414 -14.867 1 97.5 193 ASN A N 1
ATOM 1492 C CA . ASN A 1 193 ? 12.93 -3.316 -13.867 1 97.5 193 ASN A CA 1
ATOM 1493 C C . ASN A 1 193 ? 11.719 -4.066 -14.406 1 97.5 193 ASN A C 1
ATOM 1495 O O . ASN A 1 193 ? 10.594 -3.842 -13.961 1 97.5 193 ASN A O 1
ATOM 1499 N N . PRO A 1 194 ? 11.961 -4.945 -15.438 1 98.12 194 PRO A N 1
ATOM 1500 C CA . PRO A 1 194 ? 10.82 -5.613 -16.078 1 98.12 194 PRO A CA 1
ATOM 1501 C C . PRO A 1 194 ? 10.195 -6.684 -15.18 1 98.12 194 PRO A C 1
ATOM 1503 O O . PRO A 1 194 ? 10.906 -7.391 -14.461 1 98.12 194 PRO A O 1
ATOM 1506 N N . VAL A 1 195 ? 8.906 -6.824 -15.219 1 98.75 195 VAL A N 1
ATOM 1507 C CA . VAL A 1 195 ? 8.188 -7.961 -14.656 1 98.75 195 VAL A CA 1
ATOM 1508 C C . VAL A 1 195 ? 8.195 -9.117 -15.656 1 98.75 195 VAL A C 1
ATOM 1510 O O . VAL A 1 195 ? 7.543 -9.055 -16.703 1 98.75 195 VAL A O 1
ATOM 1513 N N . THR A 1 196 ? 8.867 -10.18 -15.281 1 98.38 196 THR A N 1
ATOM 1514 C CA . THR A 1 196 ? 9.039 -11.305 -16.188 1 98.38 196 THR A CA 1
ATOM 1515 C C . THR A 1 196 ? 7.98 -12.375 -15.938 1 98.38 196 THR A C 1
ATOM 1517 O O . THR A 1 196 ? 7.609 -12.625 -14.789 1 98.38 196 THR A O 1
ATOM 1520 N N . ILE A 1 197 ? 7.535 -13.016 -17.062 1 98.5 197 ILE A N 1
ATOM 1521 C CA . ILE A 1 197 ? 6.605 -14.141 -16.969 1 98.5 197 ILE A CA 1
ATOM 1522 C C . ILE A 1 197 ? 7.359 -15.453 -17.141 1 98.5 197 ILE A C 1
ATOM 1524 O O . ILE A 1 197 ? 8.141 -15.609 -18.094 1 98.5 197 ILE A O 1
ATOM 1528 N N . PHE A 1 198 ? 7.172 -16.344 -16.219 1 98.5 198 PHE A N 1
ATOM 1529 C CA . PHE A 1 198 ? 7.691 -17.703 -16.328 1 98.5 198 PHE A CA 1
ATOM 1530 C C . PHE A 1 198 ? 6.566 -18.688 -16.594 1 98.5 198 PHE A C 1
ATOM 1532 O O . PHE A 1 198 ? 5.516 -18.625 -15.953 1 98.5 198 PHE A O 1
ATOM 1539 N N . LYS A 1 199 ? 6.824 -19.656 -17.5 1 97 199 LYS A N 1
ATOM 1540 C CA . LYS A 1 199 ? 5.793 -20.594 -17.922 1 97 199 LYS A CA 1
ATOM 1541 C C . LYS A 1 199 ? 6.203 -22.031 -17.609 1 97 199 LYS A C 1
ATOM 1543 O O . LYS A 1 199 ? 7.395 -22.359 -17.578 1 97 199 LYS A O 1
ATOM 1548 N N . MET B 1 1 ? -25.203 15.438 4.074 1 41.28 1 MET B N 1
ATOM 1549 C CA . MET B 1 1 ? -25.391 15.031 2.684 1 41.28 1 MET B CA 1
ATOM 1550 C C . MET B 1 1 ? -24.125 14.359 2.148 1 41.28 1 MET B C 1
ATOM 1552 O O . MET B 1 1 ? -23.016 14.664 2.59 1 41.28 1 MET B O 1
ATOM 1556 N N . ALA B 1 2 ? -24.375 13.234 1.55 1 50.53 2 ALA B N 1
ATOM 1557 C CA . ALA B 1 2 ? -23.203 12.562 1.009 1 50.53 2 ALA B CA 1
ATOM 1558 C C . ALA B 1 2 ? -22.391 13.516 0.139 1 50.53 2 ALA B C 1
ATOM 1560 O O . ALA B 1 2 ? -22.906 14.117 -0.8 1 50.53 2 ALA B O 1
ATOM 1561 N N . VAL B 1 3 ? -21.203 14.117 0.647 1 71.5 3 VAL B N 1
ATOM 1562 C CA . VAL B 1 3 ? -20.406 15.055 -0.129 1 71.5 3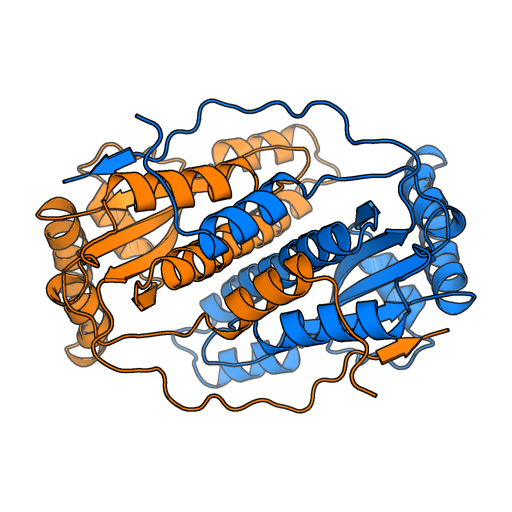 VAL B CA 1
ATOM 1563 C C . VAL B 1 3 ? -19.906 14.375 -1.405 1 71.5 3 VAL B C 1
ATOM 1565 O O . VAL B 1 3 ? -19.422 13.242 -1.367 1 71.5 3 VAL B O 1
ATOM 1568 N N . THR B 1 4 ? -20.281 14.945 -2.525 1 88.56 4 THR B N 1
ATOM 1569 C CA . THR B 1 4 ? -20 14.383 -3.842 1 88.56 4 THR B CA 1
ATOM 1570 C C . THR B 1 4 ? -18.5 14.414 -4.145 1 88.56 4 THR B C 1
ATOM 1572 O O . THR B 1 4 ? -17.844 15.43 -3.934 1 88.56 4 THR B O 1
ATOM 1575 N N . LEU B 1 5 ? -17.891 13.227 -4.453 1 95.31 5 LEU B N 1
ATOM 1576 C CA . LEU B 1 5 ? -16.5 13.109 -4.863 1 95.31 5 LEU B CA 1
ATOM 1577 C C . LEU B 1 5 ? -16.375 13.18 -6.383 1 95.31 5 LEU B C 1
ATOM 1579 O O . LEU B 1 5 ? -17.266 12.719 -7.102 1 95.31 5 LEU B O 1
ATOM 1583 N N . PRO B 1 6 ? -15.227 13.789 -6.816 1 94.69 6 PRO B N 1
ATOM 1584 C CA . PRO B 1 6 ? -14.977 13.711 -8.258 1 94.69 6 PRO B CA 1
ATOM 1585 C C . PRO B 1 6 ? -15.031 12.281 -8.789 1 94.69 6 PRO B C 1
ATOM 1587 O O . PRO B 1 6 ? -14.703 11.336 -8.062 1 94.69 6 PRO B O 1
ATOM 1590 N N . ALA B 1 7 ? -15.383 12.141 -10.039 1 95.69 7 ALA B N 1
ATOM 1591 C CA . ALA B 1 7 ? -15.648 10.844 -10.656 1 95.69 7 ALA B CA 1
ATOM 1592 C C . ALA B 1 7 ? -14.43 9.922 -10.539 1 95.69 7 ALA B C 1
ATOM 1594 O O . ALA B 1 7 ? -14.562 8.758 -10.172 1 95.69 7 ALA B O 1
ATOM 1595 N N . ASN B 1 8 ? -13.242 10.43 -10.867 1 96.5 8 ASN B N 1
ATOM 1596 C CA . ASN B 1 8 ? -12.047 9.602 -10.836 1 96.5 8 ASN B CA 1
ATOM 1597 C C . ASN B 1 8 ? -11.719 9.148 -9.414 1 96.5 8 ASN B C 1
ATOM 1599 O O . ASN B 1 8 ? -11.227 8.039 -9.211 1 96.5 8 ASN B O 1
ATOM 1603 N N . THR B 1 9 ? -12 10.023 -8.422 1 98.19 9 THR B N 1
ATOM 1604 C CA . THR B 1 9 ? -11.797 9.648 -7.027 1 98.19 9 THR B CA 1
ATOM 1605 C C . THR B 1 9 ? -12.758 8.523 -6.629 1 98.19 9 THR B C 1
ATOM 1607 O O . THR B 1 9 ? -12.352 7.562 -5.98 1 98.19 9 THR B O 1
ATOM 1610 N N . GLN B 1 10 ? -13.953 8.641 -7.062 1 98 10 GLN B N 1
ATOM 1611 C CA . GLN B 1 10 ? -14.953 7.629 -6.746 1 98 10 GLN B CA 1
ATOM 1612 C C . GLN B 1 10 ? -14.594 6.281 -7.371 1 98 10 GLN B C 1
ATOM 1614 O O . GLN B 1 10 ? -14.734 5.238 -6.73 1 98 10 GLN B O 1
ATOM 1619 N N . VAL B 1 11 ? -14.141 6.301 -8.633 1 98.44 11 VAL B N 1
ATOM 1620 C CA . VAL B 1 11 ? -13.727 5.074 -9.305 1 98.44 11 VAL B CA 1
ATOM 1621 C C . VAL B 1 11 ? -12.586 4.418 -8.539 1 98.44 11 VAL B C 1
ATOM 1623 O O . VAL B 1 11 ? -12.578 3.201 -8.344 1 98.44 11 VAL B O 1
ATOM 1626 N N . TYR B 1 12 ? -11.633 5.258 -8.094 1 98.88 12 TYR B N 1
ATOM 1627 C CA . TYR B 1 12 ? -10.477 4.77 -7.352 1 98.88 12 TYR B CA 1
ATOM 1628 C C . TYR B 1 12 ? -10.906 4.121 -6.043 1 98.88 12 TYR B C 1
ATOM 1630 O O . TYR B 1 12 ? -10.508 2.998 -5.734 1 98.88 12 TYR B O 1
ATOM 1638 N N . LEU B 1 13 ? -11.781 4.746 -5.301 1 98.81 13 LEU B N 1
ATOM 1639 C CA . LEU B 1 13 ? -12.234 4.234 -4.012 1 98.81 13 LEU B CA 1
ATOM 1640 C C . LEU B 1 13 ? -13.117 3.008 -4.191 1 98.81 13 LEU B C 1
ATOM 1642 O O . LEU B 1 13 ? -13.086 2.088 -3.371 1 98.81 13 LEU B O 1
ATOM 1646 N N . ASN B 1 14 ? -13.891 2.98 -5.273 1 98.62 14 ASN B N 1
ATOM 1647 C CA . ASN B 1 14 ? -14.695 1.799 -5.566 1 98.62 14 ASN B CA 1
ATOM 1648 C C . ASN B 1 14 ? -13.828 0.568 -5.797 1 98.62 14 ASN B C 1
ATOM 1650 O O . ASN B 1 14 ? -14.172 -0.533 -5.363 1 98.62 14 ASN B O 1
ATOM 1654 N N . ALA B 1 15 ? -12.719 0.759 -6.516 1 98.88 15 ALA B N 1
ATOM 1655 C CA . ALA B 1 15 ? -11.805 -0.35 -6.758 1 98.88 15 ALA B CA 1
ATOM 1656 C C . ALA B 1 15 ? -11.234 -0.891 -5.449 1 98.88 15 ALA B C 1
ATOM 1658 O O . ALA B 1 15 ? -11.188 -2.105 -5.242 1 98.88 15 ALA B O 1
ATOM 1659 N N . ILE B 1 16 ? -10.852 0.026 -4.547 1 98.81 16 ILE B N 1
ATOM 1660 C CA . ILE B 1 16 ? -10.273 -0.355 -3.26 1 98.81 16 ILE B CA 1
ATOM 1661 C C . ILE B 1 16 ? -11.305 -1.127 -2.441 1 98.81 16 ILE B C 1
ATOM 1663 O O . ILE B 1 16 ? -10.992 -2.164 -1.853 1 98.81 16 ILE B O 1
ATOM 1667 N N . ALA B 1 17 ? -12.508 -0.69 -2.445 1 98.38 17 ALA B N 1
ATOM 1668 C CA . ALA B 1 17 ? -13.57 -1.322 -1.665 1 98.38 17 ALA B CA 1
ATOM 1669 C C . ALA B 1 17 ? -13.953 -2.678 -2.256 1 98.38 17 ALA B C 1
ATOM 1671 O O . ALA B 1 17 ? -14.32 -3.6 -1.522 1 98.38 17 ALA B O 1
ATOM 1672 N N . ALA B 1 18 ? -13.852 -2.83 -3.564 1 98.19 18 ALA B N 1
ATOM 1673 C CA . ALA B 1 18 ? -14.297 -4.039 -4.254 1 98.19 18 ALA B CA 1
ATOM 1674 C C . ALA B 1 18 ? -13.273 -5.164 -4.094 1 98.19 18 ALA B C 1
ATOM 1676 O O . ALA B 1 18 ? -13.594 -6.336 -4.281 1 98.19 18 ALA B O 1
ATOM 1677 N N . ARG B 1 19 ? -12.031 -4.785 -3.848 1 98.69 19 ARG B N 1
ATOM 1678 C CA . ARG B 1 19 ? -10.984 -5.781 -3.664 1 98.69 19 ARG B CA 1
ATOM 1679 C C . ARG B 1 19 ? -11.242 -6.629 -2.424 1 98.69 19 ARG B C 1
ATOM 1681 O O . ARG B 1 19 ? -11.273 -6.113 -1.306 1 98.69 19 ARG B O 1
ATOM 1688 N N . ARG B 1 20 ? -11.492 -7.914 -2.6 1 98.31 20 ARG B N 1
ATOM 1689 C CA . ARG B 1 20 ? -11.734 -8.906 -1.558 1 98.31 20 ARG B CA 1
ATOM 1690 C C . ARG B 1 20 ? -10.93 -10.18 -1.813 1 98.31 20 ARG B C 1
ATOM 1692 O O . ARG B 1 20 ? -10.594 -10.484 -2.959 1 98.31 20 ARG B O 1
ATOM 1699 N N . THR B 1 21 ? -10.633 -10.859 -0.718 1 98.25 21 THR B N 1
ATOM 1700 C CA . THR B 1 21 ? -10.047 -12.188 -0.87 1 98.25 21 THR B CA 1
ATOM 1701 C C . THR B 1 21 ? -11.047 -13.156 -1.5 1 98.25 21 THR B C 1
ATOM 1703 O O . THR B 1 21 ? -12.172 -13.297 -1.015 1 98.25 21 THR B O 1
ATOM 1706 N N . LEU B 1 22 ? -10.688 -13.727 -2.568 1 98.25 22 LEU B N 1
ATOM 1707 C CA . LEU B 1 22 ? -11.453 -14.781 -3.221 1 98.25 22 LEU B CA 1
ATOM 1708 C C . LEU B 1 22 ? -10.625 -16.047 -3.352 1 98.25 22 LEU B C 1
ATOM 1710 O O . LEU B 1 22 ? -9.766 -16.156 -4.227 1 98.25 22 LEU B O 1
ATOM 1714 N N . TYR B 1 23 ? -10.93 -17.062 -2.602 1 96.44 23 TYR B N 1
ATOM 1715 C CA . TYR B 1 23 ? -10.117 -18.266 -2.529 1 96.44 23 TYR B CA 1
ATOM 1716 C C . TYR B 1 23 ? -10.492 -19.234 -3.639 1 96.44 23 TYR B C 1
ATOM 1718 O O . TYR B 1 23 ? -9.625 -19.906 -4.207 1 96.44 23 TYR B O 1
ATOM 1726 N N . GLU B 1 24 ? -11.766 -19.344 -3.855 1 97.19 24 GLU B N 1
ATOM 1727 C CA . GLU B 1 24 ? -12.227 -20.297 -4.867 1 97.19 24 GLU B CA 1
ATOM 1728 C C . GLU B 1 24 ? -12.125 -19.688 -6.266 1 97.19 24 GLU B C 1
ATOM 1730 O O . GLU B 1 24 ? -12.906 -18.812 -6.633 1 97.19 24 GLU B O 1
ATOM 1735 N N . LEU B 1 25 ? -11.172 -20.25 -7.027 1 98.56 25 LEU B N 1
ATOM 1736 C CA . LEU B 1 25 ? -10.875 -19.734 -8.359 1 98.56 25 LEU B CA 1
ATOM 1737 C C . LEU B 1 25 ? -10.945 -20.844 -9.398 1 98.56 25 LEU B C 1
ATOM 1739 O O . LEU B 1 25 ? -10.875 -22.031 -9.055 1 98.56 25 LEU B O 1
ATOM 1743 N N . LYS B 1 26 ? -11.18 -20.484 -10.609 1 98.19 26 LYS B N 1
ATOM 1744 C CA . LYS B 1 26 ? -10.906 -21.312 -11.781 1 98.19 26 LYS B CA 1
ATOM 1745 C C . LYS B 1 26 ? -9.609 -20.891 -12.469 1 98.19 26 LYS B C 1
ATOM 1747 O O . LYS B 1 26 ? -9.344 -19.688 -12.617 1 98.19 26 LYS B O 1
ATOM 1752 N N . PRO B 1 27 ? -8.805 -21.859 -12.891 1 98.44 27 PRO B N 1
ATOM 1753 C CA . PRO B 1 27 ? -7.523 -21.531 -13.523 1 98.44 27 PRO B CA 1
ATOM 1754 C C . PRO B 1 27 ? -7.684 -21.062 -14.969 1 98.44 27 PRO B C 1
ATOM 1756 O O . PRO B 1 27 ? -7.137 -21.688 -15.883 1 98.44 27 PRO B O 1
ATOM 1759 N N . GLU B 1 28 ? -8.406 -19.953 -15.117 1 98.5 28 GLU B N 1
ATOM 1760 C CA . GLU B 1 28 ? -8.719 -19.312 -16.391 1 98.5 28 GLU B CA 1
ATOM 1761 C C . GLU B 1 28 ? -8.672 -17.797 -16.281 1 98.5 28 GLU B C 1
ATOM 1763 O O . GLU B 1 28 ? -8.656 -17.266 -15.164 1 98.5 28 GLU B O 1
ATOM 1768 N N . LEU B 1 29 ? -8.555 -17.203 -17.406 1 98.25 29 LEU B N 1
ATOM 1769 C CA . LEU B 1 29 ? -8.672 -15.75 -17.469 1 98.25 29 LEU B CA 1
ATOM 1770 C C . LEU B 1 29 ? -10.039 -15.344 -18.016 1 98.25 29 LEU B C 1
ATOM 1772 O O . LEU B 1 29 ? -10.648 -16.078 -18.797 1 98.25 29 LEU B O 1
ATOM 1776 N N . PRO B 1 30 ? -10.492 -14.164 -17.594 1 96.81 30 PRO B N 1
ATOM 1777 C CA . PRO B 1 30 ? -11.68 -13.641 -18.266 1 96.81 30 PRO B CA 1
ATOM 1778 C C . PRO B 1 30 ? -11.492 -13.516 -19.781 1 96.81 30 PRO B C 1
ATOM 1780 O O . PRO B 1 30 ? -10.375 -13.32 -20.25 1 96.81 30 PRO B O 1
ATOM 1783 N N . ALA B 1 31 ? -12.555 -13.57 -20.578 1 94.31 31 ALA B N 1
ATOM 1784 C CA . ALA B 1 31 ? -12.523 -13.648 -22.047 1 94.31 31 ALA B CA 1
ATOM 1785 C C . ALA B 1 31 ? -11.789 -12.445 -22.641 1 94.31 31 ALA B C 1
ATOM 1787 O O . ALA B 1 31 ? -11.109 -12.57 -23.656 1 94.31 31 ALA B O 1
ATOM 1788 N N . ASP B 1 32 ? -11.875 -11.281 -22.047 1 93.56 32 ASP B N 1
ATOM 1789 C CA . ASP B 1 32 ? -11.32 -10.062 -22.625 1 93.56 32 ASP B CA 1
ATOM 1790 C C . ASP B 1 32 ? -10.047 -9.641 -21.906 1 93.56 32 ASP B C 1
ATOM 1792 O O . ASP B 1 32 ? -9.617 -8.492 -22.016 1 93.56 32 ASP B O 1
ATOM 1796 N N . VAL B 1 33 ? -9.43 -10.562 -21.172 1 97.12 33 VAL B N 1
ATOM 1797 C CA . VAL B 1 33 ? -8.203 -10.281 -20.422 1 97.12 33 VAL B CA 1
ATOM 1798 C C . VAL B 1 33 ? -7.098 -11.234 -20.875 1 97.12 33 VAL B C 1
ATOM 1800 O O . VAL B 1 33 ? -7.293 -12.453 -20.906 1 97.12 33 VAL B O 1
ATOM 1803 N N . THR B 1 34 ? -5.941 -10.68 -21.234 1 97.19 34 THR B N 1
ATOM 1804 C CA . THR B 1 34 ? -4.797 -11.477 -21.656 1 97.19 34 THR B CA 1
ATOM 1805 C C . THR B 1 34 ? -3.703 -11.453 -20.594 1 97.19 34 THR B C 1
ATOM 1807 O O . THR B 1 34 ? -3.75 -10.648 -19.656 1 97.19 34 THR B O 1
ATOM 1810 N N . LEU B 1 35 ? -2.807 -12.367 -20.781 1 97.69 35 LEU B N 1
ATOM 1811 C CA . LEU B 1 35 ? -1.648 -12.383 -19.891 1 97.69 35 LEU B CA 1
ATOM 1812 C C . LEU B 1 35 ? -0.866 -11.078 -20 1 97.69 35 LEU B C 1
ATOM 1814 O O . LEU B 1 35 ? -0.305 -10.609 -19 1 97.69 35 LEU B O 1
ATOM 1818 N N . GLU B 1 36 ? -0.821 -10.508 -21.141 1 97.44 36 GLU B N 1
ATOM 1819 C CA . GLU B 1 36 ? -0.14 -9.234 -21.359 1 97.44 36 GLU B CA 1
ATOM 1820 C C . GLU B 1 36 ? -0.801 -8.117 -20.562 1 97.44 36 GLU B C 1
ATOM 1822 O O . GLU B 1 36 ? -0.123 -7.211 -20.062 1 97.44 36 GLU B O 1
ATOM 1827 N N . ASN B 1 37 ? -2.156 -8.125 -20.438 1 98.25 37 ASN B N 1
ATOM 1828 C CA . ASN B 1 37 ? -2.854 -7.168 -19.594 1 98.25 37 ASN B CA 1
ATOM 1829 C C . ASN B 1 37 ? -2.395 -7.27 -18.141 1 98.25 37 ASN B C 1
ATOM 1831 O O . ASN B 1 37 ? -2.152 -6.25 -17.484 1 98.25 37 ASN B O 1
ATOM 1835 N N . ILE B 1 38 ? -2.283 -8.5 -17.672 1 98.75 38 ILE B N 1
ATOM 1836 C CA . ILE B 1 38 ? -1.877 -8.742 -16.297 1 98.75 38 ILE B CA 1
ATOM 1837 C C . ILE B 1 38 ? -0.451 -8.242 -16.078 1 98.75 38 ILE B C 1
ATOM 1839 O O . ILE B 1 38 ? -0.172 -7.547 -15.102 1 98.75 38 ILE B O 1
ATOM 1843 N N . GLN B 1 39 ? 0.418 -8.555 -17 1 98.75 39 GLN B N 1
ATOM 1844 C CA . GLN B 1 39 ? 1.801 -8.102 -16.922 1 98.75 39 GLN B CA 1
ATOM 1845 C C . GLN B 1 39 ? 1.875 -6.574 -16.922 1 98.75 39 GLN B C 1
ATOM 1847 O O . GLN B 1 39 ? 2.627 -5.984 -16.141 1 98.75 39 GLN B O 1
ATOM 1852 N N . GLN B 1 40 ? 1.134 -5.945 -17.797 1 98.44 40 GLN B N 1
ATOM 1853 C CA . GLN B 1 40 ? 1.101 -4.488 -17.891 1 98.44 40 GLN B CA 1
ATOM 1854 C C . GLN B 1 40 ? 0.653 -3.863 -16.578 1 98.44 40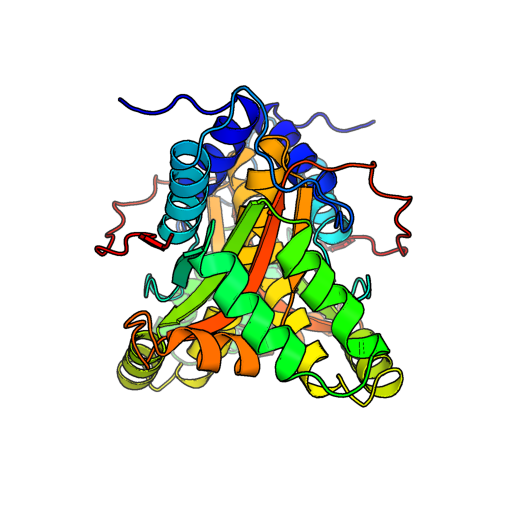 GLN B C 1
ATOM 1856 O O . GLN B 1 40 ? 1.222 -2.863 -16.125 1 98.44 40 GLN B O 1
ATOM 1861 N N . VAL B 1 41 ? -0.341 -4.41 -15.984 1 98.81 41 VAL B N 1
ATOM 1862 C CA . VAL B 1 41 ? -0.896 -3.904 -14.734 1 98.81 41 VAL B CA 1
ATOM 1863 C C . VAL B 1 41 ? 0.154 -3.994 -13.625 1 98.81 41 VAL B C 1
ATOM 1865 O O . VAL B 1 41 ? 0.456 -2.998 -12.969 1 98.81 41 VAL B O 1
ATOM 1868 N N . VAL B 1 42 ? 0.748 -5.16 -13.453 1 98.94 42 VAL B N 1
ATOM 1869 C CA . VAL B 1 42 ? 1.728 -5.363 -12.391 1 98.94 42 VAL B CA 1
ATOM 1870 C C . VAL B 1 42 ? 2.955 -4.492 -12.648 1 98.94 42 VAL B C 1
ATOM 1872 O O . VAL B 1 42 ? 3.488 -3.869 -11.727 1 98.94 42 VAL B O 1
ATOM 1875 N N . GLN B 1 43 ? 3.383 -4.395 -13.883 1 98.81 43 GLN B N 1
ATOM 1876 C CA . GLN B 1 43 ? 4.527 -3.566 -14.25 1 98.81 43 GLN B CA 1
ATOM 1877 C C . GLN B 1 43 ? 4.281 -2.102 -13.898 1 98.81 43 GLN B C 1
ATOM 1879 O O . GLN B 1 43 ? 5.164 -1.431 -13.367 1 98.81 43 GLN B O 1
ATOM 1884 N N . SER B 1 44 ? 3.098 -1.627 -14.25 1 98.75 44 SER B N 1
ATOM 1885 C CA . SER B 1 44 ? 2.762 -0.234 -13.977 1 98.75 44 SER B CA 1
ATOM 1886 C C . SER B 1 44 ? 2.807 0.059 -12.477 1 98.75 44 SER B C 1
ATOM 1888 O O . SER B 1 44 ? 3.328 1.095 -12.062 1 98.75 44 SER B O 1
ATOM 1890 N N . ILE B 1 45 ? 2.332 -0.833 -11.68 1 98.94 45 ILE B N 1
ATOM 1891 C CA . ILE B 1 45 ? 2.268 -0.628 -10.234 1 98.94 45 ILE B CA 1
ATOM 1892 C C . ILE B 1 45 ? 3.674 -0.686 -9.641 1 98.94 45 ILE B C 1
ATOM 1894 O O . ILE B 1 45 ? 4.043 0.156 -8.82 1 98.94 45 ILE B O 1
ATOM 1898 N N . ILE B 1 46 ? 4.492 -1.635 -10.094 1 98.88 46 ILE B N 1
ATOM 1899 C CA . ILE B 1 46 ? 5.883 -1.727 -9.656 1 98.88 46 ILE B CA 1
ATOM 1900 C C . ILE B 1 46 ? 6.613 -0.428 -9.984 1 98.88 46 ILE B C 1
ATOM 1902 O O . ILE B 1 46 ? 7.328 0.121 -9.141 1 98.88 46 ILE B O 1
ATOM 1906 N N . LYS B 1 47 ? 6.398 0.062 -11.117 1 98.69 47 LYS B N 1
ATOM 1907 C CA . LYS B 1 47 ? 7.117 1.229 -11.617 1 98.69 47 LYS B CA 1
ATOM 1908 C C . LYS B 1 47 ? 6.703 2.494 -10.875 1 98.69 47 LYS B C 1
ATOM 1910 O O . LYS B 1 47 ? 7.547 3.326 -10.539 1 98.69 47 LYS B O 1
ATOM 1915 N N . ASN B 1 48 ? 5.43 2.615 -10.578 1 98.81 48 ASN B N 1
ATOM 1916 C CA . ASN B 1 48 ? 4.918 3.926 -10.188 1 98.81 48 ASN B CA 1
ATOM 1917 C C . ASN B 1 48 ? 4.688 4.016 -8.68 1 98.81 48 ASN B C 1
ATOM 1919 O O . ASN B 1 48 ? 4.402 5.094 -8.156 1 98.81 48 ASN B O 1
ATOM 1923 N N . THR B 1 49 ? 4.738 2.893 -7.949 1 98.88 49 THR B N 1
ATOM 1924 C CA . THR B 1 49 ? 4.68 2.977 -6.496 1 98.88 49 THR B CA 1
ATOM 1925 C C . THR B 1 49 ? 5.898 3.707 -5.945 1 98.88 49 THR B C 1
ATOM 1927 O O . THR B 1 49 ? 7.035 3.391 -6.312 1 98.88 49 THR B O 1
ATOM 1930 N N . PRO B 1 50 ? 5.676 4.723 -5.098 1 98.69 50 PRO B N 1
ATOM 1931 C CA . PRO B 1 50 ? 6.828 5.461 -4.586 1 98.69 50 PRO B CA 1
ATOM 1932 C C . PRO B 1 50 ? 7.699 4.625 -3.65 1 98.69 50 PRO B C 1
ATOM 1934 O O . PRO B 1 50 ? 7.191 3.756 -2.939 1 98.69 50 PRO B O 1
ATOM 1937 N N . THR B 1 51 ? 8.992 4.855 -3.688 1 98.62 51 THR B N 1
ATOM 1938 C CA . THR B 1 51 ? 9.977 4.297 -2.766 1 98.62 51 THR B CA 1
ATOM 1939 C C . THR B 1 51 ? 10.836 5.402 -2.156 1 98.62 51 THR B C 1
ATOM 1941 O O . THR B 1 51 ? 10.945 6.492 -2.719 1 98.62 51 THR B O 1
ATOM 1944 N N . ALA B 1 52 ? 11.367 5.109 -0.953 1 97.69 52 ALA B N 1
ATOM 1945 C CA . ALA B 1 52 ? 12.211 6.098 -0.286 1 97.69 52 ALA B CA 1
ATOM 1946 C C . ALA B 1 52 ? 13.383 6.508 -1.176 1 97.69 52 ALA B C 1
ATOM 1948 O O . ALA B 1 52 ? 14.117 5.656 -1.678 1 97.69 52 ALA B O 1
ATOM 1949 N N . LEU B 1 53 ? 13.469 7.82 -1.42 1 96.94 53 LEU B N 1
ATOM 1950 C CA . LEU B 1 53 ? 14.539 8.422 -2.211 1 96.94 53 LEU B CA 1
ATOM 1951 C C . LEU B 1 53 ? 14.586 7.812 -3.609 1 96.94 53 LEU B C 1
ATOM 1953 O O . LEU B 1 53 ? 15.664 7.664 -4.188 1 96.94 53 LEU B O 1
ATOM 1957 N N . ASN B 1 54 ? 13.406 7.332 -4.062 1 97.56 54 ASN B N 1
ATOM 1958 C CA . ASN B 1 54 ? 13.266 6.734 -5.383 1 97.56 54 ASN B CA 1
ATOM 1959 C C . ASN B 1 54 ? 14.219 5.562 -5.578 1 97.56 54 ASN B C 1
ATOM 1961 O O . ASN B 1 54 ? 14.789 5.395 -6.656 1 97.56 54 ASN B O 1
ATOM 1965 N N . SER B 1 55 ? 14.391 4.766 -4.523 1 98.12 55 SER B N 1
ATOM 1966 C CA . SER B 1 55 ? 15.305 3.627 -4.551 1 98.12 55 SER B CA 1
ATOM 1967 C C . SER B 1 55 ? 14.797 2.541 -5.496 1 98.12 55 SER B C 1
ATOM 1969 O O . SER B 1 55 ? 15.586 1.72 -5.98 1 98.12 55 SER B O 1
ATOM 1971 N N . GLN B 1 56 ? 13.531 2.41 -5.746 1 98.62 56 GLN B N 1
ATOM 1972 C CA . GLN B 1 56 ? 12.906 1.505 -6.699 1 98.62 56 GLN B CA 1
ATOM 1973 C C . GLN B 1 56 ? 13.328 0.06 -6.457 1 98.62 56 GLN B C 1
ATOM 1975 O O . GLN B 1 56 ? 13.719 -0.644 -7.391 1 98.62 56 GLN B O 1
ATOM 1980 N N . GLU B 1 57 ? 13.156 -0.347 -5.164 1 98.81 57 GLU B N 1
ATOM 1981 C CA . GLU B 1 57 ? 13.625 -1.67 -4.762 1 98.81 57 GLU B CA 1
ATOM 1982 C C . GLU B 1 57 ? 12.547 -2.727 -4.977 1 98.81 57 GLU B C 1
ATOM 1984 O O . GLU B 1 57 ? 12.82 -3.926 -4.898 1 98.81 57 GLU B O 1
ATOM 1989 N N . ASN B 1 58 ? 11.312 -2.418 -5.281 1 98.94 58 ASN B N 1
ATOM 1990 C CA . ASN B 1 58 ? 10.25 -3.395 -5.504 1 98.94 58 ASN B CA 1
ATOM 1991 C C . ASN B 1 58 ? 10.5 -4.215 -6.766 1 98.94 58 ASN B C 1
ATOM 1993 O O . ASN B 1 58 ? 10.938 -3.68 -7.785 1 98.94 58 ASN B O 1
ATOM 1997 N N . ARG B 1 59 ? 10.227 -5.535 -6.664 1 98.94 59 ARG B N 1
ATOM 1998 C CA . ARG B 1 59 ? 10.312 -6.457 -7.793 1 98.94 59 ARG B CA 1
ATOM 1999 C C . ARG B 1 59 ? 9.117 -7.395 -7.828 1 98.94 59 ARG B C 1
ATOM 2001 O O . ARG B 1 59 ? 8.461 -7.617 -6.805 1 98.94 59 ARG B O 1
ATOM 2008 N N . ALA B 1 60 ? 8.875 -7.949 -9.008 1 98.94 60 ALA B N 1
ATOM 2009 C CA . ALA B 1 60 ? 7.844 -8.977 -9.133 1 98.94 60 ALA B CA 1
ATOM 2010 C C . ALA B 1 60 ? 8.109 -9.867 -10.344 1 98.94 60 ALA B C 1
ATOM 2012 O O . ALA B 1 60 ? 8.789 -9.461 -11.289 1 98.94 60 ALA B O 1
ATOM 2013 N N . ILE B 1 61 ? 7.645 -11.031 -10.281 1 98.94 61 ILE B N 1
ATOM 2014 C CA . ILE B 1 61 ? 7.527 -11.938 -11.414 1 98.94 61 ILE B CA 1
ATOM 2015 C C . ILE B 1 61 ? 6.113 -12.516 -11.469 1 98.94 61 ILE B C 1
ATOM 2017 O O . ILE B 1 61 ? 5.367 -12.445 -10.492 1 98.94 61 ILE B O 1
ATOM 2021 N N . ILE B 1 62 ? 5.785 -13.062 -12.625 1 98.94 62 ILE B N 1
ATOM 2022 C CA . ILE B 1 62 ? 4.516 -13.758 -12.797 1 98.94 62 ILE B CA 1
ATOM 2023 C C . ILE B 1 62 ? 4.773 -15.211 -13.203 1 98.94 62 ILE B C 1
ATOM 2025 O O . ILE B 1 62 ? 5.559 -15.477 -14.117 1 98.94 62 ILE B O 1
ATOM 2029 N N . LEU B 1 63 ? 4.191 -16.109 -12.453 1 98.88 63 LEU B N 1
ATOM 2030 C CA . LEU B 1 63 ? 4.238 -17.531 -12.758 1 98.88 63 LEU B CA 1
ATOM 2031 C C . LEU B 1 63 ? 2.926 -18 -13.375 1 98.88 63 LEU B C 1
ATOM 2033 O O . LEU B 1 63 ? 1.849 -17.688 -12.867 1 98.88 63 LEU B O 1
ATOM 2037 N N . ILE B 1 64 ? 2.984 -18.828 -14.469 1 98.81 64 ILE B N 1
ATOM 2038 C CA . ILE B 1 64 ? 1.805 -19.453 -15.055 1 98.81 64 ILE B CA 1
ATOM 2039 C C . ILE B 1 64 ? 2.143 -20.875 -15.5 1 98.81 64 ILE B C 1
ATOM 2041 O O . ILE B 1 64 ? 3.305 -21.281 -15.453 1 98.81 64 ILE B O 1
ATOM 2045 N N . GLY B 1 65 ? 1.098 -21.672 -15.797 1 98.38 65 GLY B N 1
ATOM 2046 C CA . GLY B 1 65 ? 1.285 -22.984 -16.375 1 98.38 65 GLY B CA 1
ATOM 2047 C C . GLY B 1 65 ? 2.158 -23.891 -15.523 1 98.38 65 GLY B C 1
ATOM 2048 O O . GLY B 1 65 ? 1.925 -24.047 -14.32 1 98.38 65 GLY B O 1
ATOM 2049 N N . ASP B 1 66 ? 3.172 -24.469 -16.188 1 98.19 66 ASP B N 1
ATOM 2050 C CA . ASP B 1 66 ? 4.016 -25.469 -15.531 1 98.19 66 ASP B CA 1
ATOM 2051 C C . ASP B 1 66 ? 4.855 -24.828 -14.43 1 98.19 66 ASP B C 1
ATOM 2053 O O . ASP B 1 66 ? 5.062 -25.422 -13.375 1 98.19 66 ASP B O 1
ATOM 2057 N N . ALA B 1 67 ? 5.359 -23.625 -14.664 1 98.5 67 ALA B N 1
ATOM 2058 C CA . ALA B 1 67 ? 6.16 -22.938 -13.656 1 98.5 67 ALA B CA 1
ATOM 2059 C C . ALA B 1 67 ? 5.355 -22.703 -12.383 1 98.5 67 ALA B C 1
ATOM 2061 O O . ALA B 1 67 ? 5.844 -22.969 -11.273 1 98.5 67 ALA B O 1
ATOM 2062 N N . HIS B 1 68 ? 4.137 -22.234 -12.555 1 98.69 68 HIS B N 1
ATOM 2063 C CA . HIS B 1 68 ? 3.227 -22.031 -11.438 1 98.69 68 HIS B CA 1
ATOM 2064 C C . HIS B 1 68 ? 3.002 -23.328 -10.664 1 98.69 68 HIS B C 1
ATOM 2066 O O . HIS B 1 68 ? 3.184 -23.359 -9.445 1 98.69 68 HIS B O 1
ATOM 2072 N N . LYS B 1 69 ? 2.676 -24.375 -11.367 1 98.5 69 LYS B N 1
ATOM 2073 C CA . LYS B 1 69 ? 2.363 -25.656 -10.742 1 98.5 69 LYS B CA 1
ATOM 2074 C C . LYS B 1 69 ? 3.574 -26.234 -10.008 1 98.5 69 LYS B C 1
ATOM 2076 O O . LYS B 1 69 ? 3.443 -26.766 -8.906 1 98.5 69 LYS B O 1
ATOM 2081 N N . LYS B 1 70 ? 4.711 -26.125 -10.609 1 98.25 70 LYS B N 1
ATOM 2082 C CA . LYS B 1 70 ? 5.926 -26.672 -10.008 1 98.25 70 LYS B CA 1
ATOM 2083 C C . LYS B 1 70 ? 6.262 -25.938 -8.711 1 98.25 70 LYS B C 1
ATOM 2085 O O . LYS B 1 70 ? 6.605 -26.578 -7.711 1 98.25 70 LYS B O 1
ATOM 2090 N N . VAL B 1 71 ? 6.207 -24.609 -8.711 1 98.69 71 VAL B N 1
ATOM 2091 C CA . VAL B 1 71 ? 6.531 -23.828 -7.523 1 98.69 71 VAL B CA 1
ATOM 2092 C C . VAL B 1 71 ? 5.559 -24.172 -6.398 1 98.69 71 VAL B C 1
ATOM 2094 O O . VAL B 1 71 ? 5.98 -24.453 -5.273 1 98.69 71 VAL B O 1
ATOM 2097 N N . TRP B 1 72 ? 4.316 -24.234 -6.695 1 98.69 72 TRP B N 1
ATOM 2098 C CA . TRP B 1 72 ? 3.338 -24.484 -5.637 1 98.69 72 TRP B CA 1
ATOM 2099 C C . TRP B 1 72 ? 3.348 -25.953 -5.215 1 98.69 72 TRP B C 1
ATOM 2101 O O . TRP B 1 72 ? 3.033 -26.266 -4.07 1 98.69 72 TRP B O 1
ATOM 2111 N N . ASP B 1 73 ? 3.68 -26.875 -6.145 1 98.44 73 ASP B N 1
ATOM 2112 C CA . ASP B 1 73 ? 3.879 -28.266 -5.734 1 98.44 73 ASP B CA 1
ATOM 2113 C C . ASP B 1 73 ? 4.98 -28.375 -4.684 1 98.44 73 ASP B C 1
ATOM 2115 O O . ASP B 1 73 ? 4.852 -29.141 -3.723 1 98.44 73 ASP B O 1
ATOM 2119 N N . HIS B 1 74 ? 6.059 -27.688 -4.879 1 98.19 74 HIS B N 1
ATOM 2120 C CA . HIS B 1 74 ? 7.129 -27.656 -3.887 1 98.19 74 HIS B CA 1
ATOM 2121 C C . HIS B 1 74 ? 6.617 -27.141 -2.545 1 98.19 74 HIS B C 1
ATOM 2123 O O . HIS B 1 74 ? 6.957 -27.688 -1.495 1 98.19 74 HIS B O 1
ATOM 2129 N N . VAL B 1 75 ? 5.812 -26.031 -2.561 1 98.38 75 VAL B N 1
ATOM 2130 C CA . VAL B 1 75 ? 5.262 -25.469 -1.338 1 98.38 75 VAL B CA 1
ATOM 2131 C C . VAL B 1 75 ? 4.391 -26.5 -0.627 1 98.38 75 VAL B C 1
ATOM 2133 O O . VAL B 1 75 ? 4.5 -26.688 0.588 1 98.38 75 VAL B O 1
ATOM 2136 N N . VAL B 1 76 ? 3.533 -27.203 -1.391 1 98.31 76 VAL B N 1
ATOM 2137 C CA . VAL B 1 76 ? 2.666 -28.234 -0.828 1 98.31 76 VAL B CA 1
ATOM 2138 C C . VAL B 1 76 ? 3.51 -29.281 -0.116 1 98.31 76 VAL B C 1
ATOM 2140 O O . VAL B 1 76 ? 3.201 -29.672 1.012 1 98.31 76 VAL B O 1
ATOM 2143 N N . LYS B 1 77 ? 4.551 -29.672 -0.7 1 97.5 77 LYS B N 1
ATOM 2144 C CA . LYS B 1 77 ? 5.398 -30.719 -0.156 1 97.5 77 LYS B CA 1
ATOM 2145 C C . LYS B 1 77 ? 6.16 -30.234 1.074 1 97.5 77 LYS B C 1
ATOM 2147 O O . LYS B 1 77 ? 6.484 -31.031 1.963 1 97.5 77 LYS B O 1
ATOM 2152 N N . ALA B 1 78 ? 6.445 -28.953 1.139 1 96.5 78 ALA B N 1
ATOM 2153 C CA . ALA B 1 78 ? 7.246 -28.375 2.217 1 96.5 78 ALA B CA 1
ATOM 2154 C C . ALA B 1 78 ? 6.406 -28.188 3.477 1 96.5 78 ALA B C 1
ATOM 2156 O O . ALA B 1 78 ? 6.949 -27.984 4.566 1 96.5 78 ALA B O 1
ATOM 2157 N N . ILE B 1 79 ? 5.082 -28.125 3.375 1 93.75 79 ILE B N 1
ATOM 2158 C CA . ILE B 1 79 ? 4.199 -27.828 4.496 1 93.75 79 ILE B CA 1
ATOM 2159 C C . ILE B 1 79 ? 3.846 -29.109 5.234 1 93.75 79 ILE B C 1
ATOM 2161 O O . ILE B 1 79 ? 3.406 -30.094 4.621 1 93.75 79 ILE B O 1
ATOM 2165 N N . PRO B 1 80 ? 4.098 -29.047 6.508 1 89.19 80 PRO B N 1
ATOM 2166 C CA . PRO B 1 80 ? 3.734 -30.25 7.27 1 89.19 80 PRO B CA 1
ATOM 2167 C C . PRO B 1 80 ? 2.23 -30.359 7.516 1 89.19 80 PRO B C 1
ATOM 2169 O O . PRO B 1 80 ? 1.557 -29.344 7.707 1 89.19 80 PRO B O 1
ATOM 2172 N N . GLY B 1 81 ? 1.69 -31.516 7.59 1 90.19 81 GLY B N 1
ATOM 2173 C CA . GLY B 1 81 ? 0.301 -31.766 7.938 1 90.19 81 GLY B CA 1
ATOM 2174 C C . GLY B 1 81 ? -0.656 -31.531 6.785 1 90.19 81 GLY B C 1
ATOM 2175 O O . GLY B 1 81 ? -0.433 -30.641 5.965 1 90.19 81 GLY B O 1
ATOM 2176 N N . GLU B 1 82 ? -1.667 -32.219 6.73 1 91.25 82 GLU B N 1
ATOM 2177 C CA . GLU B 1 82 ? -2.609 -32.156 5.617 1 91.25 82 GLU B CA 1
ATOM 2178 C C . GLU B 1 82 ? -3.438 -30.859 5.672 1 91.25 82 GLU B C 1
ATOM 2180 O O . GLU B 1 82 ? -3.779 -30.297 4.637 1 91.25 82 GLU B O 1
ATOM 2185 N N . ASN B 1 83 ? -3.76 -30.375 6.836 1 91.81 83 ASN B N 1
ATOM 2186 C CA . ASN B 1 83 ? -4.547 -29.156 6.961 1 91.81 83 ASN B CA 1
ATOM 2187 C C . ASN B 1 83 ? -3.799 -27.953 6.414 1 91.81 83 ASN B C 1
ATOM 2189 O O . ASN B 1 83 ? -4.402 -27.062 5.805 1 91.81 83 ASN B O 1
ATOM 2193 N N . GLY B 1 84 ? -2.531 -27.906 6.656 1 92.62 84 GLY B N 1
ATOM 2194 C CA . GLY B 1 84 ? -1.705 -26.797 6.184 1 92.62 84 GLY B CA 1
ATOM 2195 C C . GLY B 1 84 ? -1.534 -26.797 4.676 1 92.62 84 GLY B C 1
ATOM 2196 O O . GLY B 1 84 ? -1.151 -25.781 4.094 1 92.62 84 GLY B O 1
ATOM 2197 N N . LYS B 1 85 ? -1.873 -27.844 4.031 1 96.25 85 LYS B N 1
ATOM 2198 C CA . LYS B 1 85 ? -1.653 -28 2.594 1 96.25 85 LYS B CA 1
ATOM 2199 C C . LYS B 1 85 ? -2.846 -27.484 1.799 1 96.25 85 LYS B C 1
ATOM 2201 O O . LYS B 1 85 ? -2.76 -27.297 0.581 1 96.25 85 LYS B O 1
ATOM 2206 N N . LYS B 1 86 ? -3.891 -27.234 2.49 1 95.44 86 LYS B N 1
ATOM 2207 C CA . LYS B 1 86 ? -5.129 -26.875 1.808 1 95.44 86 LYS B CA 1
ATOM 2208 C C . LYS B 1 86 ? -4.941 -25.625 0.941 1 95.44 86 LYS B C 1
ATOM 2210 O O . LYS B 1 86 ? -5.262 -25.641 -0.249 1 95.44 86 LYS B O 1
ATOM 2215 N N . ARG B 1 87 ? -4.41 -24.594 1.525 1 96.19 87 ARG B N 1
ATOM 2216 C CA . ARG B 1 87 ? -4.277 -23.328 0.797 1 96.19 87 ARG B CA 1
ATOM 2217 C C . ARG B 1 87 ? -3.223 -23.438 -0.302 1 96.19 87 ARG B C 1
ATOM 2219 O O . ARG B 1 87 ? -3.465 -23.047 -1.442 1 96.19 87 ARG B O 1
ATOM 2226 N N . PRO B 1 88 ? -2.092 -24.031 -0.036 1 98 88 PRO B N 1
ATOM 2227 C CA . PRO B 1 88 ? -1.125 -24.203 -1.121 1 98 88 PRO B CA 1
ATOM 2228 C C . PRO B 1 88 ? -1.668 -25.078 -2.256 1 98 88 PRO B C 1
ATOM 2230 O O . PRO B 1 88 ? -1.379 -24.812 -3.428 1 98 88 PRO B O 1
ATOM 2233 N N . THR B 1 89 ? -2.398 -26.062 -1.943 1 97.94 89 THR B N 1
ATOM 2234 C CA . THR B 1 89 ? -2.998 -26.906 -2.967 1 97.94 89 THR B CA 1
ATOM 2235 C C . THR B 1 89 ? -3.99 -26.109 -3.812 1 97.94 89 THR B C 1
ATOM 2237 O O . THR B 1 89 ? -4.027 -26.266 -5.035 1 97.94 89 THR B O 1
ATOM 2240 N N . SER B 1 90 ? -4.766 -25.375 -3.105 1 97.06 90 SER B N 1
ATOM 2241 C CA . SER B 1 90 ? -5.699 -24.516 -3.816 1 97.06 90 SER B CA 1
ATOM 2242 C C . SER B 1 90 ? -4.965 -23.547 -4.738 1 97.06 90 SER B C 1
ATOM 2244 O O . SER B 1 90 ? -5.359 -23.359 -5.895 1 97.06 90 SER B O 1
ATOM 2246 N N . ALA B 1 91 ? -3.922 -22.891 -4.266 1 98.38 91 ALA B N 1
ATOM 2247 C CA . ALA B 1 91 ? -3.119 -22 -5.098 1 98.38 91 ALA B CA 1
ATOM 2248 C C . ALA B 1 91 ? -2.568 -22.734 -6.316 1 98.38 91 ALA B C 1
ATOM 2250 O O . ALA B 1 91 ? -2.576 -22.188 -7.426 1 98.38 91 ALA B O 1
ATOM 2251 N N . ARG B 1 92 ? -2.15 -23.938 -6.133 1 98.62 92 ARG B N 1
ATOM 2252 C CA . ARG B 1 92 ? -1.573 -24.75 -7.199 1 98.62 92 ARG B CA 1
ATOM 2253 C C . ARG B 1 92 ? -2.619 -25.094 -8.258 1 98.62 92 ARG B C 1
ATOM 2255 O O . ARG B 1 92 ? -2.371 -24.938 -9.453 1 98.62 92 ARG B O 1
ATOM 2262 N N . ASP B 1 93 ? -3.801 -25.469 -7.812 1 98.38 93 ASP B N 1
ATOM 2263 C CA . ASP B 1 93 ? -4.727 -26.172 -8.695 1 98.38 93 ASP B CA 1
ATOM 2264 C C . ASP B 1 93 ? -5.84 -25.25 -9.172 1 98.38 93 ASP B C 1
ATOM 2266 O O . ASP B 1 93 ? -6.41 -25.453 -10.25 1 98.38 93 ASP B O 1
ATOM 2270 N N . GLU B 1 94 ? -6.141 -24.234 -8.383 1 98.38 94 GLU B N 1
ATOM 2271 C CA . GLU B 1 94 ? -7.359 -23.469 -8.648 1 98.38 94 GLU B CA 1
ATOM 2272 C C . GLU B 1 94 ? -7.039 -22.109 -9.25 1 98.38 94 GLU B C 1
ATOM 2274 O O . GLU B 1 94 ? -7.922 -21.438 -9.781 1 98.38 94 GLU B O 1
ATOM 2279 N N . ALA B 1 95 ? -5.789 -21.656 -9.227 1 98.81 95 ALA B N 1
ATOM 2280 C CA . ALA B 1 95 ? -5.402 -20.359 -9.773 1 98.81 95 ALA B CA 1
ATOM 2281 C C . ALA B 1 95 ? -4.855 -20.5 -11.188 1 98.81 95 ALA B C 1
ATOM 2283 O O . ALA B 1 95 ? -4.297 -21.547 -11.547 1 98.81 95 ALA B O 1
ATOM 2284 N N . TYR B 1 96 ? -5.055 -19.469 -12.016 1 98.88 96 TYR B N 1
ATOM 2285 C CA . TYR B 1 96 ? -4.43 -19.422 -13.336 1 98.88 96 TYR B CA 1
ATOM 2286 C C . TYR B 1 96 ? -2.926 -19.203 -13.219 1 98.88 96 TYR B C 1
ATOM 2288 O O . TYR B 1 96 ? -2.15 -19.781 -13.984 1 98.88 96 TYR B O 1
ATOM 2296 N N . GLY B 1 97 ? -2.529 -18.375 -12.305 1 98.88 97 GLY B N 1
ATOM 2297 C CA . GLY B 1 97 ? -1.144 -18.031 -12.023 1 98.88 97 GLY B CA 1
ATOM 2298 C C . GLY B 1 97 ? -0.963 -17.312 -10.703 1 98.88 97 GLY B C 1
ATOM 2299 O O . GLY B 1 97 ? -1.863 -17.312 -9.859 1 98.88 97 GLY B O 1
ATOM 2300 N N . CYS B 1 98 ? 0.257 -16.781 -10.578 1 98.88 98 CYS B N 1
ATOM 2301 C CA . CYS B 1 98 ? 0.602 -16.109 -9.328 1 98.88 98 CYS B CA 1
ATOM 2302 C C . CYS B 1 98 ? 1.64 -15.016 -9.562 1 98.88 98 CYS B C 1
ATOM 2304 O O . CYS B 1 98 ? 2.582 -15.203 -10.328 1 98.88 98 CYS B O 1
ATOM 2306 N N . VAL B 1 99 ? 1.379 -13.883 -8.969 1 99 99 VAL B N 1
ATOM 2307 C CA . VAL B 1 99 ? 2.418 -12.859 -8.898 1 99 99 VAL B CA 1
ATOM 2308 C C . VAL B 1 99 ? 3.252 -13.062 -7.633 1 99 99 VAL B C 1
ATOM 2310 O O . VAL B 1 99 ? 2.707 -13.18 -6.531 1 99 99 VAL B O 1
ATOM 2313 N N . ILE B 1 100 ? 4.543 -13.148 -7.781 1 98.94 100 ILE B N 1
ATOM 2314 C CA . ILE B 1 100 ? 5.453 -13.18 -6.641 1 98.94 100 ILE B CA 1
ATOM 2315 C C . ILE B 1 100 ? 6.105 -11.812 -6.469 1 98.94 100 ILE B C 1
ATOM 2317 O O . ILE B 1 100 ? 6.699 -11.273 -7.41 1 98.94 100 ILE B O 1
ATOM 2321 N N . PHE B 1 101 ? 6 -11.266 -5.277 1 99 101 PHE B N 1
ATOM 2322 C CA . PHE B 1 101 ? 6.559 -9.945 -4.992 1 99 101 PHE B CA 1
ATOM 2323 C C . PHE B 1 101 ? 7.863 -10.062 -4.215 1 99 101 PHE B C 1
ATOM 2325 O O . PHE B 1 101 ? 7.98 -10.898 -3.316 1 99 101 PHE B O 1
ATOM 2332 N N . PHE B 1 102 ? 8.805 -9.188 -4.551 1 98.94 102 PHE B N 1
ATOM 2333 C CA . PHE B 1 102 ? 10.125 -9.203 -3.93 1 98.94 102 PHE B CA 1
ATOM 2334 C C . PHE B 1 102 ? 10.562 -7.793 -3.549 1 98.94 102 PHE B C 1
ATOM 2336 O O . PHE B 1 102 ? 9.992 -6.812 -4.023 1 98.94 102 PHE B O 1
ATOM 2343 N N . THR B 1 103 ? 11.531 -7.758 -2.707 1 98.94 103 THR B N 1
ATOM 2344 C CA . THR B 1 103 ? 12.336 -6.566 -2.467 1 98.94 103 THR B CA 1
ATOM 2345 C C . THR B 1 103 ? 13.797 -6.824 -2.818 1 98.94 103 THR B C 1
ATOM 2347 O O . THR B 1 103 ? 14.375 -7.828 -2.396 1 98.94 103 THR B O 1
ATOM 2350 N N . GLU B 1 104 ? 14.391 -5.992 -3.666 1 98.88 104 GLU B N 1
ATOM 2351 C CA . GLU B 1 104 ? 15.82 -6.039 -3.949 1 98.88 104 GLU B CA 1
ATOM 2352 C C . GLU B 1 104 ? 16.641 -5.559 -2.754 1 98.88 104 GLU B C 1
ATOM 2354 O O . GLU B 1 104 ? 16.844 -4.355 -2.584 1 98.88 104 GLU B O 1
ATOM 2359 N N . GLN B 1 105 ? 17.203 -6.441 -2.025 1 98.69 105 GLN B N 1
ATOM 2360 C CA . GLN B 1 105 ? 17.812 -6.129 -0.737 1 98.69 105 GLN B CA 1
ATOM 2361 C C . GLN B 1 105 ? 19.125 -5.383 -0.917 1 98.69 105 GLN B C 1
ATOM 2363 O O . GLN B 1 105 ? 19.516 -4.578 -0.066 1 98.69 105 GLN B O 1
ATOM 2368 N N . ASN B 1 106 ? 19.828 -5.645 -1.993 1 98.75 106 ASN B N 1
ATOM 2369 C CA . ASN B 1 106 ? 21.062 -4.902 -2.234 1 98.75 106 ASN B CA 1
ATOM 2370 C C . ASN B 1 106 ? 20.797 -3.406 -2.355 1 98.75 106 ASN B C 1
ATOM 2372 O O . ASN B 1 106 ? 21.625 -2.592 -1.927 1 98.75 106 ASN B O 1
ATOM 2376 N N . THR B 1 107 ? 19.703 -3.078 -2.959 1 98.75 107 THR B N 1
ATOM 2377 C CA . THR B 1 107 ? 19.344 -1.671 -3.062 1 98.75 107 THR B CA 1
ATOM 2378 C C . THR B 1 107 ? 19.062 -1.081 -1.684 1 98.75 107 THR B C 1
ATOM 2380 O O . THR B 1 107 ? 19.547 0.007 -1.358 1 98.75 107 THR B O 1
ATOM 2383 N N . VAL B 1 108 ? 18.297 -1.776 -0.87 1 98.69 108 VAL B N 1
ATOM 2384 C CA . VAL B 1 108 ? 18 -1.312 0.479 1 98.69 108 VAL B CA 1
ATOM 2385 C C . VAL B 1 108 ? 19.297 -1.106 1.26 1 98.69 108 VAL B C 1
ATOM 2387 O O . VAL B 1 108 ? 19.5 -0.056 1.872 1 98.69 108 VAL B O 1
ATOM 2390 N N . LYS B 1 109 ? 20.172 -2.061 1.197 1 98.62 109 LYS B N 1
ATOM 2391 C CA . LYS B 1 109 ? 21.453 -2.006 1.912 1 98.62 109 LYS B CA 1
ATOM 2392 C C . LYS B 1 109 ? 22.312 -0.847 1.417 1 98.62 109 LYS B C 1
ATOM 2394 O O . LYS B 1 109 ? 22.984 -0.185 2.209 1 98.62 109 LYS B O 1
ATOM 2399 N N . LYS B 1 110 ? 22.344 -0.698 0.121 1 98.62 110 LYS B N 1
ATOM 2400 C CA . LYS B 1 110 ? 23.109 0.402 -0.446 1 98.62 110 LYS B CA 1
ATOM 2401 C C . LYS B 1 110 ? 22.656 1.745 0.109 1 98.62 110 LYS B C 1
ATOM 2403 O O . LYS B 1 110 ? 23.469 2.588 0.48 1 98.62 110 LYS B O 1
ATOM 2408 N N . PHE B 1 111 ? 21.375 1.942 0.214 1 98.31 111 PHE B N 1
ATOM 2409 C CA . PHE B 1 111 ? 20.844 3.199 0.732 1 98.31 111 PHE B CA 1
ATOM 2410 C C . PHE B 1 111 ? 21.125 3.332 2.223 1 98.31 111 PHE B C 1
ATOM 2412 O O . PHE B 1 111 ? 21.422 4.426 2.709 1 98.31 111 PHE B O 1
ATOM 2419 N N . GLN B 1 112 ? 21.062 2.211 2.922 1 98.44 112 GLN B N 1
ATOM 2420 C CA . GLN B 1 112 ? 21.453 2.236 4.324 1 98.44 112 GLN B CA 1
ATOM 2421 C C . GLN B 1 112 ? 22.906 2.699 4.48 1 98.44 112 GLN B C 1
ATOM 2423 O O . GLN B 1 112 ? 23.219 3.469 5.387 1 98.44 112 GLN B O 1
ATOM 2428 N N . GLN B 1 113 ? 23.75 2.279 3.58 1 98.56 113 GLN B N 1
ATOM 2429 C CA . GLN B 1 113 ? 25.172 2.639 3.617 1 98.56 113 GLN B CA 1
ATOM 2430 C C . GLN B 1 113 ? 25.375 4.09 3.197 1 98.56 113 GLN B C 1
ATOM 2432 O O . GLN B 1 113 ? 26.203 4.797 3.779 1 98.56 113 GLN B O 1
ATOM 2437 N N . ASP B 1 114 ? 24.656 4.527 2.229 1 98.31 114 ASP B N 1
ATOM 2438 C CA . ASP B 1 114 ? 24.797 5.871 1.682 1 98.31 114 ASP B CA 1
ATOM 2439 C C . ASP B 1 114 ? 24.25 6.922 2.645 1 98.31 114 ASP B C 1
ATOM 2441 O O . ASP B 1 114 ? 24.703 8.07 2.648 1 98.31 114 ASP B O 1
ATOM 2445 N N . TYR B 1 115 ? 23.266 6.504 3.475 1 97.12 115 TYR B N 1
ATOM 2446 C CA . TYR B 1 115 ? 22.625 7.41 4.418 1 97.12 115 TYR B CA 1
ATOM 2447 C C . TYR B 1 115 ? 22.578 6.809 5.816 1 97.12 115 TYR B C 1
ATOM 2449 O O . TYR B 1 115 ? 21.516 6.492 6.34 1 97.12 115 TYR B O 1
ATOM 2457 N N . PRO B 1 116 ? 23.641 6.852 6.508 1 97.25 116 PRO B N 1
ATOM 2458 C CA . PRO B 1 116 ? 23.75 6.148 7.789 1 97.25 116 PRO B CA 1
ATOM 2459 C C . PRO B 1 116 ? 22.797 6.699 8.844 1 97.25 116 PRO B C 1
ATOM 2461 O O . PRO B 1 116 ? 22.312 5.945 9.688 1 97.25 116 PRO B O 1
ATOM 2464 N N . ALA B 1 117 ? 22.531 7.988 8.828 1 92.44 117 ALA B N 1
ATOM 2465 C CA . ALA B 1 117 ? 21.641 8.609 9.812 1 92.44 117 ALA B CA 1
ATOM 2466 C C . ALA B 1 117 ? 20.219 8.078 9.68 1 92.44 117 ALA B C 1
ATOM 2468 O O . ALA B 1 117 ? 19.469 8.047 10.656 1 92.44 117 ALA B O 1
ATOM 2469 N N . ALA B 1 118 ? 19.891 7.609 8.5 1 94.19 118 ALA B N 1
ATOM 2470 C CA . ALA B 1 118 ? 18.531 7.129 8.227 1 94.19 118 ALA B CA 1
ATOM 2471 C C . ALA B 1 118 ? 18.531 5.621 7.984 1 94.19 118 ALA B C 1
ATOM 2473 O O . ALA B 1 118 ? 17.547 5.07 7.492 1 94.19 118 ALA B O 1
ATOM 2474 N N . ALA B 1 119 ? 19.547 4.957 8.328 1 97.69 119 ALA B N 1
ATOM 2475 C CA . ALA B 1 119 ? 19.766 3.562 7.945 1 97.69 119 ALA B CA 1
ATOM 2476 C C . ALA B 1 119 ? 18.609 2.684 8.422 1 97.69 119 ALA B C 1
ATOM 2478 O O . ALA B 1 119 ? 18.125 1.823 7.684 1 97.69 119 ALA B O 1
ATOM 2479 N N . SER B 1 120 ? 18.141 2.904 9.609 1 97.5 120 SER B N 1
ATOM 2480 C CA . SER B 1 120 ? 17.125 2.043 10.203 1 97.5 120 SER B CA 1
ATOM 2481 C C . SER B 1 120 ? 15.766 2.279 9.562 1 97.5 120 SER B C 1
ATOM 2483 O O . SER B 1 120 ? 14.859 1.453 9.695 1 97.5 120 SER B O 1
ATOM 2485 N N . ALA B 1 121 ? 15.594 3.373 8.844 1 97.31 121 ALA B N 1
ATOM 2486 C CA . ALA B 1 121 ? 14.305 3.734 8.258 1 97.31 121 ALA B CA 1
ATOM 2487 C C . ALA B 1 121 ? 14.086 3.021 6.926 1 97.31 121 ALA B C 1
ATOM 2489 O O . ALA B 1 121 ? 12.945 2.838 6.492 1 97.31 121 ALA B O 1
ATOM 2490 N N . PHE B 1 122 ? 15.164 2.598 6.277 1 98.38 122 PHE B N 1
ATOM 2491 C CA . PHE B 1 122 ? 15.055 2.117 4.906 1 98.38 122 PHE B CA 1
ATOM 2492 C C . PHE B 1 122 ? 14.352 0.766 4.859 1 98.38 122 PHE B C 1
ATOM 2494 O O . PHE B 1 122 ? 13.461 0.549 4.031 1 98.38 122 PHE B O 1
ATOM 2501 N N . PRO B 1 123 ? 14.625 -0.188 5.816 1 98.44 123 PRO B N 1
ATOM 2502 C CA . PRO B 1 123 ? 13.859 -1.43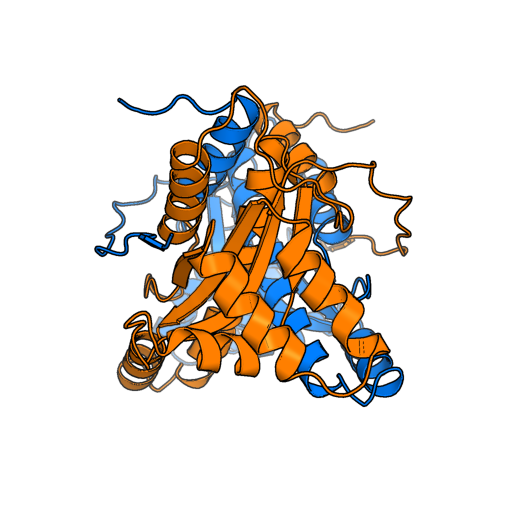8 5.801 1 98.44 123 PRO B CA 1
ATOM 2503 C C . PRO B 1 123 ? 12.375 -1.226 6.098 1 98.44 123 PRO B C 1
ATOM 2505 O O . PRO B 1 123 ? 11.523 -1.929 5.547 1 98.44 123 PRO B O 1
ATOM 2508 N N . VAL B 1 124 ? 12.039 -0.275 6.953 1 98.5 124 VAL B N 1
ATOM 2509 C CA . VAL B 1 124 ? 10.648 0.031 7.27 1 98.5 124 VAL B CA 1
ATOM 2510 C C . VAL B 1 124 ? 9.953 0.601 6.039 1 98.5 124 VAL B C 1
ATOM 2512 O O . VAL B 1 124 ? 8.852 0.164 5.68 1 98.5 124 VAL B O 1
ATOM 2515 N N . ALA B 1 125 ? 10.656 1.514 5.379 1 98.69 125 ALA B N 1
ATOM 2516 C CA . ALA B 1 125 ? 10.109 2.111 4.164 1 98.69 125 ALA B CA 1
ATOM 2517 C C . ALA B 1 125 ? 9.906 1.056 3.078 1 98.69 125 ALA B C 1
ATOM 2519 O O . ALA B 1 125 ? 8.898 1.072 2.371 1 98.69 125 ALA B O 1
ATOM 2520 N N . ALA B 1 126 ? 10.875 0.182 2.947 1 98.81 126 ALA B N 1
ATOM 2521 C CA . ALA B 1 126 ? 10.773 -0.891 1.961 1 98.81 126 ALA B CA 1
ATOM 2522 C C . ALA B 1 126 ? 9.57 -1.784 2.246 1 98.81 126 ALA B C 1
ATOM 2524 O O . ALA B 1 126 ? 8.875 -2.215 1.323 1 98.81 126 ALA B O 1
ATOM 2525 N N . SER B 1 127 ? 9.336 -2.018 3.506 1 98.81 127 SER B N 1
ATOM 2526 C CA . SER B 1 127 ? 8.18 -2.824 3.896 1 98.81 127 SER B CA 1
ATOM 2527 C C . SER B 1 127 ? 6.875 -2.127 3.549 1 98.81 127 SER B C 1
ATOM 2529 O O . SER B 1 127 ? 5.941 -2.758 3.045 1 98.81 127 SER B O 1
ATOM 2531 N N . HIS B 1 128 ? 6.801 -0.844 3.791 1 98.88 128 HIS B N 1
ATOM 2532 C CA . HIS B 1 128 ? 5.609 -0.077 3.439 1 98.88 128 HIS B CA 1
ATOM 2533 C C . HIS B 1 128 ? 5.355 -0.108 1.936 1 98.88 128 HIS B C 1
ATOM 2535 O O . HIS B 1 128 ? 4.23 -0.349 1.496 1 98.88 128 HIS B O 1
ATOM 2541 N N . THR B 1 129 ? 6.41 0.095 1.169 1 98.81 129 THR B N 1
ATOM 2542 C CA . THR B 1 129 ? 6.246 0.222 -0.275 1 98.81 129 THR B CA 1
ATOM 2543 C C . THR B 1 129 ? 5.867 -1.118 -0.897 1 98.81 129 THR B C 1
ATOM 2545 O O . THR B 1 129 ? 5.043 -1.172 -1.812 1 98.81 129 THR B O 1
ATOM 2548 N N . THR B 1 130 ? 6.465 -2.211 -0.442 1 98.94 130 THR B N 1
ATOM 2549 C CA . THR B 1 130 ? 6.066 -3.502 -0.994 1 98.94 130 THR B CA 1
ATOM 2550 C C . THR B 1 130 ? 4.621 -3.824 -0.631 1 98.94 130 THR B C 1
ATOM 2552 O O . THR B 1 130 ? 3.896 -4.43 -1.424 1 98.94 130 THR B O 1
ATOM 2555 N N . GLY B 1 131 ? 4.199 -3.441 0.606 1 98.88 131 GLY B N 1
ATOM 2556 C CA . GLY B 1 131 ? 2.795 -3.586 0.948 1 98.88 131 GLY B CA 1
ATOM 2557 C C . GLY B 1 131 ? 1.868 -2.881 -0.024 1 98.88 131 GLY B C 1
ATOM 2558 O O . GLY B 1 131 ? 0.842 -3.434 -0.424 1 98.88 131 GLY B O 1
ATOM 2559 N N . ALA B 1 132 ? 2.254 -1.698 -0.371 1 98.94 132 ALA B N 1
ATOM 2560 C CA . ALA B 1 132 ? 1.465 -0.92 -1.324 1 98.94 132 ALA B CA 1
ATOM 2561 C C . ALA B 1 132 ? 1.433 -1.598 -2.691 1 98.94 132 ALA B C 1
ATOM 2563 O O . ALA B 1 132 ? 0.384 -1.655 -3.338 1 98.94 132 ALA B O 1
ATOM 2564 N N . VAL B 1 133 ? 2.555 -2.135 -3.131 1 98.88 133 VAL B N 1
ATOM 2565 C CA . VAL B 1 133 ? 2.654 -2.809 -4.422 1 98.88 133 VAL B CA 1
ATOM 2566 C C . VAL B 1 133 ? 1.745 -4.035 -4.438 1 98.88 133 VAL B C 1
ATOM 2568 O O . VAL B 1 133 ? 1.013 -4.262 -5.402 1 98.88 133 VAL B O 1
ATOM 2571 N N . GLN B 1 134 ? 1.762 -4.777 -3.42 1 98.94 134 GLN B N 1
ATOM 2572 C CA . GLN B 1 134 ? 0.97 -5.996 -3.303 1 98.94 134 GLN B CA 1
ATOM 2573 C C . GLN B 1 134 ? -0.524 -5.691 -3.361 1 98.94 134 GLN B C 1
ATOM 2575 O O . GLN B 1 134 ? -1.245 -6.25 -4.188 1 98.94 134 GLN B O 1
ATOM 2580 N N . ILE B 1 135 ? -0.922 -4.762 -2.57 1 98.94 135 ILE B N 1
ATOM 2581 C CA . ILE B 1 135 ? -2.348 -4.508 -2.391 1 98.94 135 ILE B CA 1
ATOM 2582 C C . ILE B 1 135 ? -2.889 -3.734 -3.592 1 98.94 135 ILE B C 1
ATOM 2584 O O . ILE B 1 135 ? -4.02 -3.961 -4.027 1 98.94 135 ILE B O 1
ATOM 2588 N N . ASN B 1 136 ? -2.086 -2.85 -4.148 1 98.94 136 ASN B N 1
ATOM 2589 C CA . ASN B 1 136 ? -2.516 -2.148 -5.352 1 98.94 136 ASN B CA 1
ATOM 2590 C C . ASN B 1 136 ? -2.588 -3.09 -6.551 1 98.94 136 ASN B C 1
ATOM 2592 O O . ASN B 1 136 ? -3.473 -2.953 -7.398 1 98.94 136 ASN B O 1
ATOM 2596 N N . SER B 1 137 ? -1.629 -4.039 -6.695 1 99 137 SER B N 1
ATOM 2597 C CA . SER B 1 137 ? -1.727 -5.039 -7.75 1 99 137 SER B CA 1
ATOM 2598 C C . SER B 1 137 ? -2.984 -5.887 -7.594 1 99 137 SER B C 1
ATOM 2600 O O . SER B 1 137 ? -3.701 -6.129 -8.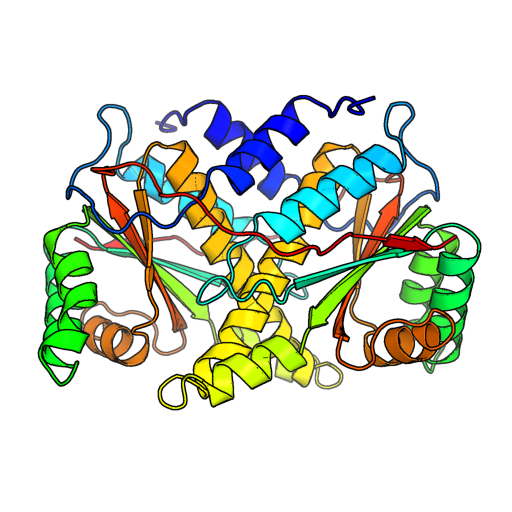57 1 99 137 SER B O 1
ATOM 2602 N N . TRP B 1 138 ? -3.234 -6.281 -6.383 1 98.94 138 TRP B N 1
ATOM 2603 C CA . TRP B 1 138 ? -4.438 -7.031 -6.031 1 98.94 138 TRP B CA 1
ATOM 2604 C C . TRP B 1 138 ? -5.691 -6.273 -6.449 1 98.94 138 TRP B C 1
ATOM 2606 O O . TRP B 1 138 ? -6.562 -6.828 -7.125 1 98.94 138 TRP B O 1
ATOM 2616 N N . THR B 1 139 ? -5.758 -5.039 -6.109 1 98.94 139 THR B N 1
ATOM 2617 C CA . THR B 1 139 ? -6.898 -4.188 -6.422 1 98.94 139 THR B CA 1
ATOM 2618 C C . THR B 1 139 ? -7.062 -4.035 -7.93 1 98.94 139 THR B C 1
ATOM 2620 O O . THR B 1 139 ? -8.164 -4.195 -8.461 1 98.94 139 THR B O 1
ATOM 2623 N N . ALA B 1 140 ? -5.957 -3.766 -8.586 1 98.94 140 ALA B N 1
ATOM 2624 C CA . ALA B 1 140 ? -6.016 -3.551 -10.031 1 98.94 140 ALA B CA 1
ATOM 2625 C C . ALA B 1 140 ? -6.43 -4.824 -10.758 1 98.94 140 ALA B C 1
ATOM 2627 O O . ALA B 1 140 ? -7.195 -4.773 -11.727 1 98.94 140 ALA B O 1
ATOM 2628 N N . LEU B 1 141 ? -5.934 -5.969 -10.328 1 98.88 141 LEU B N 1
ATOM 2629 C CA . LEU B 1 141 ? -6.305 -7.23 -10.961 1 98.88 141 LEU B CA 1
ATOM 2630 C C . LEU B 1 141 ? -7.793 -7.516 -10.773 1 98.88 141 LEU B C 1
ATOM 2632 O O . LEU B 1 141 ? -8.438 -8.094 -11.656 1 98.88 141 LEU B O 1
ATOM 2636 N N . GLU B 1 142 ? -8.336 -7.148 -9.633 1 98.38 142 GLU B N 1
ATOM 2637 C CA . GLU B 1 142 ? -9.773 -7.281 -9.406 1 98.38 142 GLU B CA 1
ATOM 2638 C C . GLU B 1 142 ? -10.57 -6.453 -10.414 1 98.38 142 GLU B C 1
ATOM 2640 O O . GLU B 1 142 ? -11.625 -6.883 -10.875 1 98.38 142 GLU B O 1
ATOM 2645 N N . THR B 1 143 ? -10.07 -5.262 -10.758 1 98.31 143 THR B N 1
ATOM 2646 C CA . THR B 1 143 ? -10.766 -4.426 -11.727 1 98.31 143 THR B CA 1
ATOM 2647 C C . THR B 1 143 ? -10.758 -5.078 -13.109 1 98.31 143 THR B C 1
ATOM 2649 O O . THR B 1 143 ? -11.547 -4.699 -13.984 1 98.31 143 THR B O 1
ATOM 2652 N N . LEU B 1 144 ? -9.891 -6.09 -13.406 1 98.12 144 LEU B N 1
ATOM 2653 C CA . LEU B 1 144 ? -9.836 -6.84 -14.656 1 98.12 144 LEU B CA 1
ATOM 2654 C C . LEU B 1 144 ? -10.836 -7.996 -14.641 1 98.12 144 LEU B C 1
ATOM 2656 O O . LEU B 1 144 ? -10.945 -8.742 -15.617 1 98.12 144 LEU B O 1
ATOM 2660 N N . GLY B 1 145 ? -11.492 -8.164 -13.484 1 97.5 145 GLY B N 1
ATOM 2661 C CA . GLY B 1 145 ? -12.445 -9.25 -13.352 1 97.5 145 GLY B CA 1
ATOM 2662 C C . GLY B 1 145 ? -11.836 -10.516 -12.773 1 97.5 145 GLY B C 1
ATOM 2663 O O . GLY B 1 145 ? -12.445 -11.586 -12.82 1 97.5 145 GLY B O 1
ATOM 2664 N N . LEU B 1 146 ? -10.633 -10.422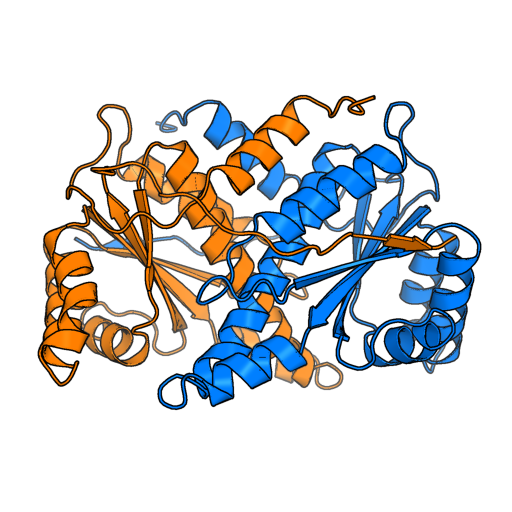 -12.227 1 98.69 146 LEU B N 1
ATOM 2665 C CA . LEU B 1 146 ? -9.961 -11.562 -11.617 1 98.69 146 LEU B CA 1
ATOM 2666 C C . LEU B 1 146 ? -10.289 -11.656 -10.133 1 98.69 146 LEU B C 1
ATOM 2668 O O . LEU B 1 146 ? -10.547 -10.641 -9.484 1 98.69 146 LEU B O 1
ATOM 2672 N N . GLY B 1 147 ? -10.43 -12.883 -9.617 1 98.56 147 GLY B N 1
ATOM 2673 C CA . GLY B 1 147 ? -10.305 -13.141 -8.188 1 98.56 147 GLY B CA 1
ATOM 2674 C C . GLY B 1 147 ? -8.875 -13.391 -7.75 1 98.56 147 GLY B C 1
ATOM 2675 O O . GLY B 1 147 ? -8.078 -13.93 -8.516 1 98.56 147 GLY B O 1
ATOM 2676 N N . CYS B 1 148 ? -8.594 -12.992 -6.543 1 98.81 148 CYS B N 1
ATOM 2677 C CA . CYS B 1 148 ? -7.227 -13.141 -6.043 1 98.81 148 CYS B CA 1
ATOM 2678 C C . CYS B 1 148 ? -7.223 -13.469 -4.555 1 98.81 148 CYS B C 1
ATOM 2680 O O . CYS B 1 148 ? -8.172 -13.141 -3.842 1 98.81 148 CYS B O 1
ATOM 2682 N N . HIS B 1 149 ? -6.188 -14.102 -4.172 1 98.56 149 HIS B N 1
ATOM 2683 C CA . HIS B 1 149 ? -5.867 -14.188 -2.75 1 98.56 149 HIS B CA 1
ATOM 2684 C C . HIS B 1 149 ? -4.363 -14.125 -2.518 1 98.56 149 HIS B C 1
ATOM 2686 O O . HIS B 1 149 ? -3.586 -14.703 -3.281 1 98.56 149 HIS B O 1
ATOM 2692 N N . LEU B 1 150 ? -4.012 -13.352 -1.5 1 98.75 150 LEU B N 1
ATOM 2693 C CA . LEU B 1 150 ? -2.621 -13.078 -1.162 1 98.75 150 LEU B CA 1
ATOM 2694 C C . LEU B 1 150 ? -2.109 -14.07 -0.119 1 98.75 150 LEU B C 1
ATOM 2696 O O . LEU B 1 150 ? -2.727 -14.242 0.935 1 98.75 150 LEU B O 1
ATOM 2700 N N . GLN B 1 151 ? -1.009 -14.75 -0.446 1 98.25 151 GLN B N 1
ATOM 2701 C CA . GLN B 1 151 ? -0.419 -15.758 0.43 1 98.25 151 GLN B CA 1
ATOM 2702 C C . GLN B 1 151 ? 0.98 -15.344 0.878 1 98.25 151 GLN B C 1
ATOM 2704 O O . GLN B 1 151 ? 1.564 -14.414 0.324 1 98.25 151 GLN B O 1
ATOM 2709 N N . HIS B 1 152 ? 1.538 -16.141 1.924 1 97.94 152 HIS B N 1
ATOM 2710 C CA . HIS B 1 152 ? 2.832 -15.805 2.506 1 97.94 152 HIS B CA 1
ATOM 2711 C C . HIS B 1 152 ? 3.635 -17.062 2.83 1 97.94 152 HIS B C 1
ATOM 2713 O O . HIS B 1 152 ? 4.133 -17.203 3.947 1 97.94 152 HIS B O 1
ATOM 2719 N N . TYR B 1 153 ? 3.82 -17.859 1.887 1 97.62 153 TYR B N 1
ATOM 2720 C CA . TYR B 1 153 ? 4.676 -19.031 2.008 1 97.62 153 TYR B CA 1
ATOM 2721 C C . TYR B 1 153 ? 6.09 -18.734 1.522 1 97.62 153 TYR B C 1
ATOM 2723 O O . TYR B 1 153 ? 6.652 -19.484 0.725 1 97.62 153 TYR B O 1
ATOM 2731 N N . ASN B 1 154 ? 6.703 -17.766 2.078 1 98 154 ASN B N 1
ATOM 2732 C CA . ASN B 1 154 ? 7.848 -17.078 1.489 1 98 154 ASN B CA 1
ATOM 2733 C C . ASN B 1 154 ? 9.07 -17.984 1.42 1 98 154 ASN B C 1
ATOM 2735 O O . ASN B 1 154 ? 9.734 -18.062 0.382 1 98 154 ASN B O 1
ATOM 2739 N N . ASP B 1 155 ? 9.398 -18.656 2.48 1 96.81 155 ASP B N 1
ATOM 2740 C CA . ASP B 1 155 ? 10.602 -19.484 2.494 1 96.81 155 ASP B CA 1
ATOM 2741 C C . ASP B 1 155 ? 10.484 -20.641 1.49 1 96.81 155 ASP B C 1
ATOM 2743 O O . ASP B 1 155 ? 11.422 -20.891 0.724 1 96.81 155 ASP B O 1
ATOM 2747 N N . ALA B 1 156 ? 9.344 -21.297 1.503 1 97.69 156 ALA B N 1
ATOM 2748 C CA . ALA B 1 156 ? 9.141 -22.422 0.59 1 97.69 156 ALA B CA 1
ATOM 2749 C C . ALA B 1 156 ? 9.125 -21.953 -0.861 1 97.69 156 ALA B C 1
ATOM 2751 O O . ALA B 1 156 ? 9.641 -22.625 -1.748 1 97.69 156 ALA B O 1
ATOM 2752 N N . VAL B 1 157 ? 8.523 -20.812 -1.135 1 98.56 157 VAL B N 1
ATOM 2753 C CA . VAL B 1 157 ? 8.484 -20.266 -2.484 1 98.56 157 VAL B CA 1
ATOM 2754 C C . VAL B 1 157 ? 9.898 -19.891 -2.934 1 98.56 157 VAL B C 1
ATOM 2756 O O . VAL B 1 157 ? 10.289 -20.188 -4.062 1 98.56 157 VAL B O 1
ATOM 2759 N N . ARG B 1 158 ? 10.672 -19.281 -2.07 1 98.38 158 ARG B N 1
ATOM 2760 C CA . ARG B 1 158 ? 12.047 -18.938 -2.414 1 98.38 158 ARG B CA 1
ATOM 2761 C C . ARG B 1 158 ? 12.844 -20.172 -2.822 1 98.38 158 ARG B C 1
ATOM 2763 O O . ARG B 1 158 ? 13.562 -20.156 -3.82 1 98.38 158 ARG B O 1
ATOM 2770 N N . GLU B 1 159 ? 12.688 -21.156 -2.07 1 97.56 159 GLU B N 1
ATOM 2771 C CA . GLU B 1 159 ? 13.391 -22.406 -2.373 1 97.56 159 GLU B CA 1
ATOM 2772 C C . GLU B 1 159 ? 12.984 -22.953 -3.74 1 97.56 159 GLU B C 1
ATOM 2774 O O . GLU B 1 159 ? 13.836 -23.391 -4.512 1 97.56 159 GLU B O 1
ATOM 2779 N N . ALA B 1 160 ? 11.75 -22.859 -4.035 1 97.88 160 ALA B N 1
ATOM 2780 C CA . ALA B 1 160 ? 11.227 -23.391 -5.293 1 97.88 160 ALA B CA 1
ATOM 2781 C C . ALA B 1 160 ? 11.727 -22.594 -6.484 1 97.88 160 ALA B C 1
ATOM 2783 O O . ALA B 1 160 ? 11.797 -23.094 -7.605 1 97.88 160 ALA B O 1
ATOM 2784 N N . LEU B 1 161 ? 12.094 -21.328 -6.27 1 97.94 161 LEU B N 1
ATOM 2785 C CA . LEU B 1 161 ? 12.469 -20.422 -7.344 1 97.94 161 LEU B CA 1
ATOM 2786 C C . LEU B 1 161 ? 13.945 -20.562 -7.684 1 97.94 161 LEU B C 1
ATOM 2788 O O . LEU B 1 161 ? 14.43 -19.922 -8.625 1 97.94 161 LEU B O 1
ATOM 2792 N N . ASN B 1 162 ? 14.703 -21.375 -7.016 1 93.75 162 ASN B N 1
ATOM 2793 C CA . ASN B 1 162 ? 16.125 -21.578 -7.262 1 93.75 162 ASN B CA 1
ATOM 2794 C C . ASN B 1 162 ? 16.391 -22.062 -8.688 1 93.75 162 ASN B C 1
ATOM 2796 O O . ASN B 1 162 ? 17.453 -21.797 -9.242 1 93.75 162 ASN B O 1
ATOM 2800 N N . ASN B 1 163 ? 15.398 -22.609 -9.344 1 87 163 ASN B N 1
ATOM 2801 C CA . ASN B 1 163 ? 15.555 -23.156 -10.688 1 87 163 ASN B CA 1
ATOM 2802 C C . ASN B 1 163 ? 15.305 -22.094 -11.75 1 87 163 ASN B C 1
ATOM 2804 O O . ASN B 1 163 ? 15.516 -22.344 -12.945 1 87 163 ASN B O 1
ATOM 2808 N N . TYR B 1 164 ? 14.914 -20.875 -11.352 1 93.31 164 TYR B N 1
ATOM 2809 C CA . TYR B 1 164 ? 14.5 -19.859 -12.32 1 93.31 164 TYR B CA 1
ATOM 2810 C C . TYR B 1 164 ? 15.477 -18.672 -12.312 1 93.31 164 TYR B C 1
ATOM 2812 O O . TYR B 1 164 ? 15.18 -17.625 -12.875 1 93.31 164 TYR B O 1
ATOM 2820 N N . LYS B 1 165 ? 16.562 -18.75 -11.805 1 90.69 165 LYS B N 1
ATOM 2821 C CA . LYS B 1 165 ? 17.625 -17.734 -11.812 1 90.69 165 LYS B CA 1
ATOM 2822 C C . LYS B 1 165 ? 17.109 -16.406 -11.273 1 90.69 165 LYS B C 1
ATOM 2824 O O . LYS B 1 165 ? 17.375 -15.352 -11.859 1 90.69 165 LYS B O 1
ATOM 2829 N N . ILE B 1 166 ? 16.266 -16.422 -10.32 1 97 166 ILE B N 1
ATOM 2830 C CA . ILE B 1 166 ? 15.883 -15.227 -9.594 1 97 166 ILE B CA 1
ATOM 2831 C C . ILE B 1 166 ? 17.047 -14.766 -8.711 1 97 166 ILE B C 1
ATOM 2833 O O . ILE B 1 166 ? 17.625 -15.562 -7.977 1 97 166 ILE B O 1
ATOM 2837 N N . PRO B 1 167 ? 17.375 -13.484 -8.836 1 97.38 167 PRO B N 1
ATOM 2838 C CA . PRO B 1 167 ? 18.516 -13.008 -8.047 1 97.38 167 PRO B CA 1
ATOM 2839 C C . PRO B 1 167 ? 18.391 -13.352 -6.562 1 97.38 167 PRO B C 1
ATOM 2841 O O . PRO B 1 167 ? 17.297 -13.227 -5.992 1 97.38 167 PRO B O 1
ATOM 2844 N N . GLU B 1 168 ? 19.453 -13.75 -5.922 1 96.5 168 GLU B N 1
ATOM 2845 C CA . GLU B 1 168 ? 19.484 -14.125 -4.512 1 96.5 168 GLU B CA 1
ATOM 2846 C C . GLU B 1 168 ? 19.172 -12.93 -3.615 1 96.5 168 GLU B C 1
ATOM 2848 O O . GLU B 1 168 ? 18.656 -13.094 -2.504 1 96.5 168 GLU B O 1
ATOM 2853 N N . SER B 1 169 ? 19.422 -11.766 -4.141 1 98.25 169 SER B N 1
ATOM 2854 C CA . SER B 1 169 ? 19.234 -10.547 -3.359 1 98.25 169 SER B CA 1
ATOM 2855 C C . SER B 1 169 ? 17.766 -10.164 -3.277 1 98.25 169 SER B C 1
ATOM 2857 O O . SER B 1 169 ? 17.391 -9.289 -2.496 1 98.25 169 SER B O 1
ATOM 2859 N N . TRP B 1 170 ? 16.969 -10.797 -4.098 1 98.69 170 TRP B N 1
ATOM 2860 C CA . TRP B 1 170 ? 15.531 -10.539 -4.02 1 98.69 170 TRP B CA 1
ATOM 2861 C C . TRP B 1 170 ? 14.898 -11.32 -2.873 1 98.69 170 TRP B C 1
ATOM 2863 O O . TRP B 1 170 ? 14.875 -12.547 -2.893 1 98.69 170 TRP B O 1
ATOM 2873 N N . THR B 1 171 ? 14.398 -10.625 -1.904 1 98.56 171 THR B N 1
ATOM 2874 C CA . THR B 1 171 ? 13.664 -11.266 -0.816 1 98.56 171 THR B CA 1
ATOM 2875 C C . THR B 1 171 ? 12.18 -11.383 -1.153 1 98.56 171 THR B C 1
ATOM 2877 O O . THR B 1 171 ? 11.539 -10.391 -1.506 1 98.56 171 THR B O 1
ATOM 2880 N N . VAL B 1 172 ? 11.609 -12.602 -1.008 1 98.81 172 VAL B N 1
ATOM 2881 C CA . VAL B 1 172 ? 10.203 -12.828 -1.304 1 98.81 172 VAL B CA 1
ATOM 2882 C C . VAL B 1 172 ? 9.336 -12.203 -0.212 1 98.81 172 VAL B C 1
ATOM 2884 O O . VAL B 1 172 ? 9.594 -12.398 0.979 1 98.81 172 VAL B O 1
ATOM 2887 N N . ASN B 1 173 ? 8.289 -11.5 -0.629 1 98.81 173 ASN B N 1
ATOM 2888 C CA . ASN B 1 173 ? 7.418 -10.844 0.337 1 98.81 173 ASN B CA 1
ATOM 2889 C C . ASN B 1 173 ? 6.047 -11.508 0.402 1 98.81 173 ASN B C 1
ATOM 2891 O O . ASN B 1 173 ? 5.426 -11.562 1.465 1 98.81 173 ASN B O 1
ATOM 2895 N N . SER B 1 174 ? 5.527 -11.93 -0.758 1 98.88 174 SER B N 1
ATOM 2896 C CA . SER B 1 174 ? 4.191 -12.516 -0.807 1 98.88 174 SER B CA 1
ATOM 2897 C C . SER B 1 174 ? 3.895 -13.102 -2.184 1 98.88 174 SER B C 1
ATOM 2899 O O . SER B 1 174 ? 4.691 -12.953 -3.111 1 98.88 174 SER B O 1
ATOM 2901 N N . GLN B 1 175 ? 2.791 -13.844 -2.252 1 98.94 175 GLN B N 1
ATOM 2902 C CA . GLN B 1 175 ? 2.307 -14.469 -3.479 1 98.94 175 GLN B CA 1
ATOM 2903 C C . GLN B 1 175 ? 0.833 -14.148 -3.713 1 98.94 175 GLN B C 1
ATOM 2905 O O . GLN B 1 175 ? -0.012 -14.445 -2.863 1 98.94 175 GLN B O 1
ATOM 2910 N N . LEU B 1 176 ? 0.553 -13.562 -4.832 1 98.94 176 LEU B N 1
ATOM 2911 C CA . LEU B 1 176 ? -0.822 -13.234 -5.191 1 98.94 176 LEU B CA 1
ATOM 2912 C C . LEU B 1 176 ? -1.34 -14.164 -6.281 1 98.94 176 LEU B C 1
ATOM 2914 O O . LEU B 1 176 ? -1.057 -13.969 -7.465 1 98.94 176 LEU B O 1
ATOM 2918 N N . SER B 1 177 ? -2.143 -15.125 -5.875 1 98.94 177 SER B N 1
ATOM 2919 C CA . SER B 1 177 ? -2.775 -16.031 -6.824 1 98.94 177 SER B CA 1
ATOM 2920 C C . SER B 1 177 ? -3.963 -15.375 -7.516 1 98.94 177 SER B C 1
ATOM 2922 O O . SER B 1 177 ? -4.711 -14.617 -6.891 1 98.94 177 SER B O 1
ATOM 2924 N N . PHE B 1 178 ? -4.133 -15.672 -8.781 1 98.94 178 PHE B N 1
ATOM 2925 C CA . PHE B 1 178 ? -5.234 -15.039 -9.5 1 98.94 178 PHE B CA 1
ATOM 2926 C C . PHE B 1 178 ? -5.875 -16.016 -10.484 1 98.94 178 PHE B C 1
ATOM 2928 O O . PHE B 1 178 ? -5.215 -16.922 -10.977 1 98.94 178 PHE B O 1
ATOM 2935 N N . GLY B 1 179 ? -7.09 -15.875 -10.773 1 98.81 179 GLY B N 1
ATOM 2936 C CA . GLY B 1 179 ? -7.949 -16.609 -11.695 1 98.81 179 GLY B CA 1
ATOM 2937 C C . GLY B 1 179 ? -9.367 -16.078 -11.727 1 98.81 179 GLY B C 1
ATOM 2938 O O . GLY B 1 179 ? -9.656 -15.016 -11.18 1 98.81 179 GLY B O 1
ATOM 2939 N N . ILE B 1 180 ? -10.195 -16.797 -12.383 1 98.62 180 ILE B N 1
ATOM 2940 C CA . ILE B 1 180 ? -11.602 -16.406 -12.406 1 98.62 180 ILE B CA 1
ATOM 2941 C C . ILE B 1 180 ? -12.266 -16.781 -11.078 1 98.62 180 ILE B C 1
ATOM 2943 O O . ILE B 1 180 ? -12.148 -17.922 -10.625 1 98.62 180 ILE B O 1
ATOM 2947 N N . PRO B 1 181 ? -12.945 -15.805 -10.484 1 98.25 181 PRO B N 1
ATOM 2948 C CA . PRO B 1 181 ? -13.625 -16.156 -9.242 1 98.25 181 PRO B CA 1
ATOM 2949 C C . PRO B 1 181 ? -14.844 -17.062 -9.469 1 98.25 181 PRO B C 1
ATOM 2951 O O . PRO B 1 181 ? -15.586 -16.859 -10.43 1 98.25 181 PRO B O 1
ATOM 2954 N N . ILE B 1 182 ? -15.016 -18 -8.609 1 97.25 182 ILE B N 1
ATOM 2955 C CA . ILE B 1 182 ? -16.125 -18.938 -8.719 1 97.25 182 ILE B CA 1
ATOM 2956 C C . ILE B 1 182 ? -17.312 -18.438 -7.895 1 97.25 182 ILE B C 1
ATOM 2958 O O . ILE B 1 182 ? -18.469 -18.75 -8.188 1 97.25 182 ILE B O 1
ATOM 2962 N N . LYS B 1 183 ? -17 -17.75 -6.867 1 95.38 183 LYS B N 1
ATOM 2963 C CA . LYS B 1 183 ? -18.047 -17.172 -6.027 1 95.38 183 LYS B CA 1
ATOM 2964 C C . LYS B 1 183 ? -17.688 -15.75 -5.586 1 95.38 183 LYS B C 1
ATOM 2966 O O . LYS B 1 183 ? -16.516 -15.359 -5.66 1 95.38 183 LYS B O 1
ATOM 2971 N N . SER B 1 184 ? -18.672 -15.023 -5.215 1 95.81 184 SER B N 1
ATOM 2972 C CA . SER B 1 184 ? -18.453 -13.688 -4.676 1 95.81 184 SER B CA 1
ATOM 2973 C C . SER B 1 184 ? -17.922 -13.75 -3.248 1 95.81 184 SER B C 1
ATOM 2975 O O . SER B 1 184 ? -18.047 -14.773 -2.578 1 95.81 184 SER B O 1
ATOM 2977 N N . ALA B 1 185 ? -17.297 -12.695 -2.852 1 96.5 185 ALA B N 1
ATOM 2978 C CA . ALA B 1 185 ? -16.812 -12.625 -1.478 1 96.5 185 ALA B CA 1
ATOM 2979 C C . ALA B 1 185 ? -17.969 -12.578 -0.484 1 96.5 185 ALA B C 1
ATOM 2981 O O . ALA B 1 185 ? -19.031 -12.047 -0.79 1 96.5 185 ALA B O 1
ATOM 2982 N N . GLY B 1 186 ? -17.781 -13.102 0.625 1 94.69 186 GLY B N 1
ATOM 2983 C CA . GLY B 1 186 ? -18.75 -13.008 1.7 1 94.69 186 GLY B CA 1
ATOM 2984 C C . GLY B 1 186 ? -18.766 -11.648 2.375 1 94.69 186 GLY B C 1
ATOM 2985 O O . GLY B 1 186 ? -17.984 -10.766 2.021 1 94.69 186 GLY B O 1
ATOM 2986 N N . PRO B 1 187 ? -19.703 -11.531 3.324 1 95.38 187 PRO B N 1
ATOM 2987 C CA . PRO B 1 187 ? -19.734 -10.273 4.066 1 95.38 187 PRO B CA 1
ATOM 2988 C C . PRO B 1 187 ? -18.438 -10.016 4.844 1 95.38 187 PRO B C 1
ATOM 2990 O O . PRO B 1 187 ? -17.766 -10.969 5.242 1 95.38 187 PRO B O 1
ATOM 2993 N N . LYS B 1 188 ? -18.062 -8.836 4.949 1 95.81 188 LYS B N 1
ATOM 2994 C CA . LYS B 1 188 ? -16.922 -8.422 5.758 1 95.81 188 LYS B CA 1
ATOM 2995 C C . LYS B 1 188 ? -17.359 -7.598 6.961 1 95.81 188 LYS B C 1
ATOM 2997 O O . LYS B 1 188 ? -18.1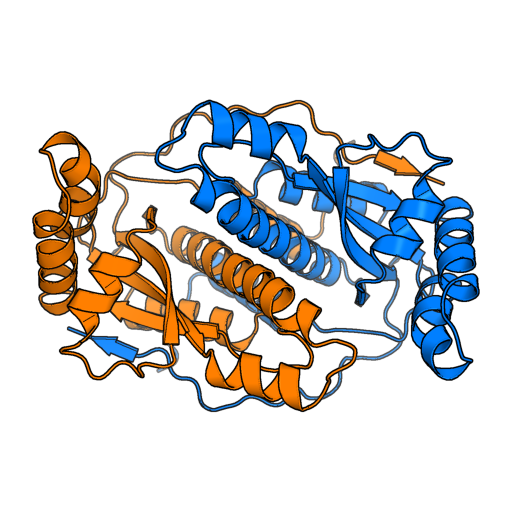56 -6.664 6.82 1 95.81 188 LYS B O 1
ATOM 3002 N N . LEU B 1 189 ? -16.844 -7.949 8.117 1 97.12 189 LEU B N 1
ATOM 3003 C CA . LEU B 1 189 ? -17.156 -7.211 9.336 1 97.12 189 LEU B CA 1
ATOM 3004 C C . LEU B 1 189 ? -16.203 -6.035 9.516 1 97.12 189 LEU B C 1
ATOM 3006 O O . LEU B 1 189 ? -15.008 -6.148 9.242 1 97.12 189 LEU B O 1
ATOM 3010 N N . PHE B 1 190 ? -16.781 -4.969 9.992 1 98.25 190 PHE B N 1
ATOM 3011 C CA . PHE B 1 190 ? -15.992 -3.768 10.227 1 98.25 190 PHE B CA 1
ATOM 3012 C C . PHE B 1 190 ? -16.141 -3.291 11.672 1 98.25 190 PHE B C 1
ATOM 3014 O O . PHE B 1 190 ? -17.234 -3.346 12.234 1 98.25 190 PHE B O 1
ATOM 3021 N N . ILE B 1 191 ? -15.133 -2.828 12.219 1 98.12 191 ILE B N 1
ATOM 3022 C CA . ILE B 1 191 ? -15.188 -2.191 13.531 1 98.12 191 ILE B CA 1
ATOM 3023 C C . ILE B 1 191 ? -15.484 -0.703 13.375 1 98.12 191 ILE B C 1
ATOM 3025 O O . ILE B 1 191 ? -15.383 -0.156 12.273 1 98.12 191 ILE B O 1
ATOM 3029 N N . GLU B 1 192 ? -15.883 -0.086 14.516 1 97.5 192 GLU B N 1
ATOM 3030 C CA . GLU B 1 192 ? -15.93 1.372 14.547 1 97.5 192 GLU B CA 1
ATOM 3031 C C . GLU B 1 192 ? -14.523 1.969 14.633 1 97.5 192 GLU B C 1
ATOM 3033 O O . GLU B 1 192 ? -13.805 1.733 15.609 1 97.5 192 GLU B O 1
ATOM 3038 N N . ASN B 1 193 ? -14.148 2.631 13.695 1 97.44 193 ASN B N 1
ATOM 3039 C CA . ASN B 1 193 ? -12.805 3.17 13.523 1 97.44 193 ASN B CA 1
ATOM 3040 C C . ASN B 1 193 ? -12.82 4.496 12.766 1 97.44 193 ASN B C 1
ATOM 3042 O O . ASN B 1 193 ? -12.344 4.574 11.633 1 97.44 193 ASN B O 1
ATOM 3046 N N . PRO B 1 194 ? -13.445 5.543 13.398 1 98.12 194 PRO B N 1
ATOM 3047 C CA . PRO B 1 194 ? -13.594 6.812 12.688 1 98.12 194 PRO B CA 1
ATOM 3048 C C . PRO B 1 194 ? -12.273 7.562 12.523 1 98.12 194 PRO B C 1
ATOM 3050 O O . PRO B 1 194 ? -11.438 7.547 13.438 1 98.12 194 PRO B O 1
ATOM 3053 N N . VAL B 1 195 ? -12.078 8.203 11.422 1 98.69 195 VAL B N 1
ATOM 3054 C CA . VAL B 1 195 ? -11.008 9.18 11.227 1 98.69 195 VAL B CA 1
ATOM 3055 C C . VAL B 1 195 ? -11.445 10.531 11.773 1 98.69 195 VAL B C 1
ATOM 3057 O O . VAL B 1 195 ? -12.328 11.188 11.211 1 98.69 195 VAL B O 1
ATOM 3060 N N . THR B 1 196 ? -10.766 10.969 12.805 1 98.31 196 THR B N 1
ATOM 3061 C CA . THR B 1 196 ? -11.164 12.203 13.484 1 98.31 196 THR B CA 1
ATOM 3062 C C . THR B 1 196 ? -10.359 13.391 12.953 1 98.31 196 THR B C 1
ATOM 3064 O O . THR B 1 196 ? -9.164 13.258 12.672 1 98.31 196 THR B O 1
ATOM 3067 N N . ILE B 1 197 ? -11.055 14.562 12.875 1 98.5 197 ILE B N 1
ATOM 3068 C CA . ILE B 1 197 ? -10.398 15.805 12.5 1 98.5 197 ILE B CA 1
ATOM 3069 C C . ILE B 1 197 ? -10.133 16.641 13.75 1 98.5 197 ILE B C 1
ATOM 3071 O O . ILE B 1 197 ? -11.031 16.859 14.562 1 98.5 197 ILE B O 1
ATOM 3075 N N . PHE B 1 198 ? -8.906 17.062 13.906 1 98.5 198 PHE B N 1
ATOM 3076 C CA . PHE B 1 198 ? -8.531 18 14.953 1 98.5 198 PHE B CA 1
ATOM 3077 C C . PHE B 1 198 ? -8.219 19.375 14.367 1 98.5 198 PHE B C 1
ATOM 3079 O O . PHE B 1 198 ? -7.52 19.469 13.359 1 98.5 198 PHE B O 1
ATOM 3086 N N . LYS B 1 199 ? -8.68 20.422 15.055 1 97.06 199 LYS B N 1
ATOM 3087 C CA . LYS B 1 199 ? -8.531 21.781 14.539 1 97.06 199 LYS B CA 1
ATOM 3088 C C . LYS B 1 199 ? -7.738 22.656 15.508 1 97.06 199 LYS B C 1
ATOM 3090 O O . LYS B 1 199 ? -7.746 22.406 16.719 1 97.06 199 LYS B O 1
#

Sequence (398 aa):
MAVTLPANTQVYLNAIAARRTLYELKPELPADVTLENIQQVVQSIIKNTPTALNSQENRAIILIGDAHKKVWDHVVKAIPGENGKKRPTSARDEAYGCVIFFTEQNTVKKFQQDYPAAASAFPVAASHTTGAVQINSWTALETLGLGCHLQHYNDAVREALNNYKIPESWTVNSQLSFGIPIKSAGPKLFIENPVTIFKMAVTLPANTQVYLNAIAARRTLYELKPELPADVTLENIQQVVQSIIKNTPTALNSQENRAIILIGDAHKKVWDHVVKAIPGENGKKRPTSARDEAYGCVIFFTEQNTVKKFQQDYPAAASAFPVAASHTTGAVQINSWTALETLGLGCHLQHYNDAVREALNNYKIPESWTVNSQLSFGIPIKSAGPKLFIENPVTIFK

Nearest PDB structures (foldseek):
  4urp-assembly1_B  TM=9.604E-01  e=4.227E-22  Saccharomyces cerevisiae
  8cqv-assembly1_B  TM=9.119E-01  e=1.399E-17  Bacteroides thetaiotaomicron
  4bn9-assembly1_A-2  TM=9.039E-01  e=1.763E-17  Lactococcus lactis subsp. lactis Il1403
  4bn6-assembly1_A  TM=9.158E-01  e=6.666E-17  Lactococcus lactis subsp. lactis Il1403
  2ifa-assembly3_E  TM=8.977E-01  e=3.777E-16  Streptococcus mutans UA159

Organism: Naumovozyma dairenensis (strain ATCC 10597 / BCRC 20456 / CBS 421 / NBRC 0211 / NRRL Y-12639) (NCBI:txid1071378)

Solvent-accessible surface area (backbone atoms only — not comparable to full-atom values): 20980 Å² total; per-residue (Å²): 122,89,74,83,66,58,67,70,36,46,54,44,52,49,39,44,58,66,41,57,71,27,82,54,33,38,58,39,69,50,92,87,50,52,71,65,50,53,48,50,51,46,38,49,40,54,70,38,53,72,40,72,90,67,59,68,37,58,45,48,37,35,29,24,62,61,40,28,36,53,32,29,49,46,34,33,69,70,39,72,63,73,77,64,22,49,61,39,45,43,52,36,67,21,24,35,27,31,39,41,35,26,38,34,44,61,53,50,50,49,49,26,67,76,36,64,94,51,29,81,48,43,64,55,46,50,39,15,36,45,23,27,41,54,52,49,40,51,24,45,43,35,60,66,60,36,22,29,37,79,43,72,60,36,69,47,44,53,63,45,39,68,84,65,77,59,64,83,52,45,43,63,68,33,34,38,28,30,14,26,50,72,59,79,64,74,91,79,88,77,79,94,76,79,59,49,78,42,88,124,88,74,82,67,58,68,70,34,46,55,44,53,49,40,46,58,65,41,58,70,28,81,56,33,38,57,41,68,50,94,88,50,51,70,64,51,54,49,50,52,45,40,52,41,55,69,36,52,71,40,73,91,66,61,68,36,59,44,47,37,34,29,24,63,62,40,29,35,52,32,29,48,47,32,33,70,69,40,71,61,73,77,63,24,50,62,38,45,43,53,37,67,22,22,36,28,30,38,39,34,28,36,36,45,60,53,49,52,50,49,25,66,76,35,62,95,52,30,80,51,43,65,56,45,51,40,15,36,46,23,26,39,52,52,51,40,50,24,46,43,35,61,66,60,35,22,29,38,79,45,72,62,36,70,47,44,54,61,44,40,67,83,66,75,60,64,85,51,45,43,64,66,33,34,39,29,30,13,26,48,72,58,78,64,74,91,78,89,77,78,94,76,80,58,50,78,42,89

InterPro domains:
  IPR000415 Nitroreductase-like [G3DSA:3.40.109.10] (7-199)
  IPR000415 Nitroreductase-like [SSF55469] (13-191)
  IPR029479 Nitroreductase [PF00881] (16-179)
  IPR033877 Nitroreductase Frm2/Hbn1-like [PTHR43035] (7-192)

Foldseek 3Di:
DPPDDPPVVVVVVVLLVQQDAFLAFALAADPPDDPVNLVVLLVVLLCPQDFVVNLSFKDKDKDADPLQLQLLVLLLVVDPDPVRNVSSVSLNHGFRIKMWMWGQQVSLVVVCVVCVVCNVVSVVRSVVRSVSSVSSSSSVVVVSQKHKDKAASFVSSVVSCPVVPDDPSIGTGIMITIHHHPDGDDDDDDDDDDDDDDD/DPPDDPPVVVVVVVLLVQQDAFLAFALAADPPDDPVNLVVLLVVLLCPQDFVVNLSFKDKDKDADPLQLQLLVLLLVVDPDPVRNVSSVSLNHGFRIKMWMWGQQVSLVVVCVVCVVCNVVSVVRSVVRSVSSVSSSSSVVVVSQKHKDKAASFVSSVVSCPVVPDDPSIGTGIMITIHHHPDGDDDDDDDDDDDDDDD